Protein AF-A0A0N1HTY7-F1 (afdb_monomer)

Sequence (661 aa):
MSTPYAAYMRQVTARLQARMHSQSYASMVQRMERCKATPMGCIADARMSELKDLVDQHRRTFDPTFKEKALGILQTLPLKSTDEDPRFKHTFAGLQVCAYFGAVNAPATFNLINHVTRHTFLLDAYSIFKFYLALVKLHHPQTAEIVQILLPRIREVVGGFSISEARLIMEFLAMQKVLDVELARDLVAVMQGGLQDVSIWELARCMASVQLMGSTEVAREFLTAAAPRICRVLQESVAQRHYYKSLYFSEAKDIWLPSSSAAQGDCDSSANAKGTATRASKAQLQAFLLEEQRAAAQLLMALSRTVSYLSWGPRRMLNEMVRTTIAWSEPNTLSPSSPNSLSDEGAAGTGSSSSHVNGVITEAERQKREDYLQALPQLRRHHLGLMLKALHFASHRHLAGLRLLSARIASIEPEVTNAASTLVSDDLPLAIEAVAYFYATDCIPAVISMVDEVLTSQLAPINARITERASSAPSTARLLSREESRTAEVIGLRTLQSCTRLLSACDAVASASDKRCSLPSTRPVDPEMRRELCRQIVSLVLSPLLQLYLEHAQGLGRQGAPLTGNFTRRCLAGAAHVLRSITLLFQFAVEEGEAGDFAARVSAVIDTASLERLRANVWSLTQLVQLVAERHSESLTRGVAAEMRAALEMVQGHPEWLPCA

Secondary structure (DSSP, 8-state):
---HHHHHHHHHHHHHHHHHHHT-HHHHHHHHHH----HHHHHHHHHHHHHHHHHHHHHHH--THHHHHHHHHHHT-PPPPTTT-TT-HHHHHHHHHHHHHT-TT-HHHHHHHHHHHH-GGG--HHHHHHHHHHHHHHT-TTHHHHHHHHHHHHHHHGGG--HHHHHHHHHHHHHTT---HHHHHHHHHHHHHTTTTS-HHHHHHHHHTGGGSSSHHHHHHHHHHHHHHHHHHHHHHHHHHHHHHHHHH--S---------------HHHHHHHHHHHHHHHHHHHHHHHHHHHHHHHHHHHHHHTHHHHTTS-HHHHHHHHHHHHHH------S---S-----------------------HHHHHHHHHHHHHSPP--HHHHHHHHHHHHHS-TT-HHHHHHHHHHHHHSPPP---TTS-S---HHHHHHHHHHHTT-GGGHHHHHHHHHHIIIIIIHHHHHHHHHHHHH-TTTTT---HHHHHHIIIIIIHHHHHHHHHHHHHHHHHHGGGS-------PPPPHHHHHHHHHHHHHHHT-HHHHHHHHHHHHHHHTT--TTSHHHHHHHHHHHHHHHHHHHHHHHHHHT--SS-HHHHHTTTS-HHHHHHHHHHHHHHHHHHHHHHHHHGGGS-HHHHHHHHHHHHHHHH-GGGSPP-

Foldseek 3Di:
DDDPVNVVVVVVVVVVVVVVVVPPVVVVVVLVVQQPQDPLNVVLVVLLVVLVVLLVVCVVVVDCVSLVVNLVSLLVRGDDDCSNVLLCPSLLSSLQSCLSSLVQVHPNNVVSLVNCLVPLVSYALVSVLSVLVSCVSNVHPCSLVSVVSNVVSCVVRLLVDALVSLLSVLLVCLVSVNDDLVSLLSSLVNNLVCLQPDDLQSLLSSLLCLVSSHDLVSSQVSLQSNQVVLLVLLVVLLVLLVVLVCLLPDDPPDDDDPDPDDDDDDDPPVVVVVVVVVVVVSVVSNVVSQVSLVSNVSSLVSCLVCLVSCLSYDLSSLVSSLVSVLSQLDAPPPDPDDDDDDDDDDDDDDDDDDDDDPDPQDPVNVVSVVVSNVSGDHQALQSLLSSLVSCVSRDLPCLVSLLSSLQSSLRDDPDPDDPVRLQDDLSLLSSLQSCLVSLNLSNLVSLLSSLVCLVVPNQVVVLVVLVVCCVPPVPCSLDQDPSLLCCCQRRLLSSLLSLLSNLVSLVVVVVCVPPPDDDPDHDRHDPVSSLSSLVSNLSSCPRSSNVSLLSVLLVCLVVVPDPPDPSNLSSLLSLLSNLLSLLSSLVVLQVQDDDDQSLVSNCVRDPPVSLLVSLVSNVSSLVSLVSCCVPPVPPHDPVSNVSSVVSNVSCVVCVSSHPDD

Organism: Leptomonas seymouri (NCBI:txid5684)

Structure (mmCIF, N/CA/C/O backbone):
data_AF-A0A0N1HTY7-F1
#
_entry.id   AF-A0A0N1HTY7-F1
#
loop_
_atom_site.group_PDB
_atom_site.id
_atom_site.type_symbol
_atom_site.label_atom_id
_atom_site.label_alt_id
_atom_site.label_comp_id
_atom_site.label_asym_id
_atom_site.label_entity_id
_atom_site.label_seq_id
_atom_site.pdbx_PDB_ins_code
_atom_site.Cartn_x
_atom_site.Cartn_y
_atom_site.Cartn_z
_atom_site.occupancy
_atom_site.B_iso_or_equiv
_atom_site.auth_seq_id
_atom_site.auth_comp_id
_atom_site.auth_asym_id
_atom_site.auth_atom_id
_atom_site.pdbx_PDB_model_num
ATOM 1 N N . MET A 1 1 ? 26.321 -27.041 -2.805 1.00 35.59 1 MET A N 1
ATOM 2 C CA . MET A 1 1 ? 25.519 -25.854 -2.433 1.00 35.59 1 MET A CA 1
ATOM 3 C C . MET A 1 1 ? 26.404 -24.620 -2.594 1.00 35.59 1 MET A C 1
ATOM 5 O O . MET A 1 1 ? 27.224 -24.369 -1.724 1.00 35.59 1 MET A O 1
ATOM 9 N N . SER A 1 2 ? 26.368 -23.924 -3.737 1.00 34.78 2 SER A N 1
ATOM 10 C CA . SER A 1 2 ? 27.193 -22.715 -3.919 1.00 34.78 2 SER A CA 1
ATOM 11 C C . SER A 1 2 ? 26.592 -21.550 -3.137 1.00 34.78 2 SER A C 1
ATOM 13 O O . SER A 1 2 ? 25.394 -21.305 -3.248 1.00 34.78 2 SER A O 1
ATOM 15 N N . THR A 1 3 ? 27.412 -20.840 -2.365 1.00 43.59 3 THR A N 1
ATOM 16 C CA . THR A 1 3 ? 26.993 -19.661 -1.597 1.00 43.59 3 THR A CA 1
ATOM 17 C C . THR A 1 3 ? 26.466 -18.548 -2.524 1.00 43.59 3 THR A C 1
ATOM 19 O O . THR A 1 3 ? 26.893 -18.471 -3.681 1.00 43.59 3 THR A O 1
ATOM 22 N N . PRO A 1 4 ? 25.568 -17.657 -2.054 1.00 44.34 4 PRO A N 1
ATOM 23 C CA . PRO A 1 4 ? 25.023 -16.547 -2.853 1.00 44.34 4 PRO A CA 1
ATOM 24 C C . PRO A 1 4 ? 26.115 -15.668 -3.482 1.00 44.34 4 PRO A C 1
ATOM 26 O O . PRO A 1 4 ? 26.007 -15.239 -4.628 1.00 44.34 4 PRO A O 1
ATOM 29 N N . TYR A 1 5 ? 27.228 -15.497 -2.765 1.00 45.72 5 TYR A N 1
ATOM 30 C CA . TYR A 1 5 ? 28.416 -14.788 -3.236 1.00 45.72 5 TYR A CA 1
ATOM 31 C C . TYR A 1 5 ? 29.076 -15.457 -4.456 1.00 45.72 5 TYR A C 1
ATOM 33 O O . TYR A 1 5 ? 29.475 -14.786 -5.407 1.00 45.72 5 TYR A O 1
ATOM 41 N N . ALA A 1 6 ? 29.133 -16.791 -4.485 1.00 51.09 6 ALA A N 1
ATOM 42 C CA . ALA A 1 6 ? 29.652 -17.530 -5.633 1.00 51.09 6 ALA A CA 1
ATOM 43 C C . ALA A 1 6 ? 28.731 -17.413 -6.863 1.00 51.09 6 ALA A C 1
ATOM 45 O O . ALA A 1 6 ? 29.220 -17.398 -7.992 1.00 51.09 6 ALA A O 1
ATOM 46 N N . ALA A 1 7 ? 27.413 -17.289 -6.667 1.00 55.88 7 ALA A N 1
ATOM 47 C CA . ALA A 1 7 ? 26.467 -17.021 -7.752 1.00 55.88 7 ALA A CA 1
ATOM 48 C C . ALA A 1 7 ? 26.612 -15.586 -8.299 1.00 55.88 7 ALA A C 1
ATOM 50 O O . ALA A 1 7 ? 26.633 -15.397 -9.516 1.00 55.88 7 ALA A O 1
ATOM 51 N N . TYR A 1 8 ? 26.813 -14.599 -7.418 1.00 49.31 8 TYR A N 1
ATOM 52 C CA . TYR A 1 8 ? 27.102 -13.211 -7.795 1.00 49.31 8 TYR A CA 1
ATOM 53 C C . TYR A 1 8 ? 28.388 -13.093 -8.627 1.00 49.31 8 TYR A C 1
ATOM 55 O O . TYR A 1 8 ? 28.376 -12.510 -9.711 1.00 49.31 8 TYR A O 1
ATOM 63 N N . MET A 1 9 ? 29.483 -13.724 -8.188 1.00 53.56 9 MET A N 1
ATOM 64 C CA . MET A 1 9 ? 30.749 -13.710 -8.932 1.00 53.56 9 MET A CA 1
ATOM 65 C C . MET A 1 9 ? 30.633 -14.388 -10.301 1.00 53.56 9 MET A C 1
ATOM 67 O O . MET A 1 9 ? 31.209 -13.892 -11.266 1.00 53.56 9 MET A O 1
ATOM 71 N N . ARG A 1 10 ? 29.832 -15.458 -10.421 1.00 61.09 10 ARG A N 1
ATOM 72 C CA . ARG A 1 10 ? 29.517 -16.078 -11.720 1.00 61.09 10 ARG A CA 1
ATOM 73 C C . ARG A 1 10 ? 28.688 -15.169 -12.626 1.00 61.09 10 ARG A C 1
ATOM 75 O O . ARG A 1 10 ? 28.919 -15.154 -13.828 1.00 61.09 10 ARG A O 1
ATOM 82 N N . GLN A 1 11 ? 27.755 -14.385 -12.083 1.00 51.62 11 GLN A N 1
ATOM 83 C CA . GLN A 1 11 ? 27.016 -13.389 -12.869 1.00 51.62 11 GLN A CA 1
ATOM 84 C C . GLN A 1 11 ? 27.921 -12.251 -13.357 1.00 51.62 11 GLN A C 1
ATOM 86 O O . GLN A 1 11 ? 27.772 -11.795 -14.491 1.00 51.62 11 GLN A O 1
ATOM 91 N N . VAL A 1 12 ? 28.872 -11.796 -12.536 1.00 53.16 12 VAL A N 1
ATOM 92 C CA . VAL A 1 12 ? 29.841 -10.760 -12.927 1.00 53.16 12 VAL A CA 1
ATOM 93 C C . VAL A 1 12 ? 30.776 -11.275 -14.024 1.00 53.16 12 VAL A C 1
ATOM 95 O O . VAL A 1 12 ? 30.964 -10.589 -15.031 1.00 53.16 12 VAL A O 1
ATOM 98 N N . THR A 1 13 ? 31.303 -12.496 -13.893 1.00 54.59 13 THR A N 1
ATOM 99 C CA . THR A 1 13 ? 32.163 -13.100 -14.923 1.00 54.59 13 THR A CA 1
ATOM 100 C C . THR A 1 13 ? 31.395 -13.441 -16.197 1.00 54.59 13 THR A C 1
ATOM 102 O O . THR A 1 13 ? 31.903 -13.170 -17.282 1.00 54.59 13 THR A O 1
ATOM 105 N N . ALA A 1 14 ? 30.145 -13.903 -16.104 1.00 50.19 14 ALA A N 1
ATOM 106 C CA . ALA A 1 14 ? 29.280 -14.110 -17.265 1.00 50.19 14 ALA A CA 1
ATOM 107 C C . ALA A 1 14 ? 28.946 -12.792 -17.987 1.00 50.19 14 ALA A C 1
ATOM 109 O O . ALA A 1 14 ? 28.919 -12.753 -19.214 1.00 50.19 14 ALA A O 1
ATOM 110 N N . ARG A 1 15 ? 28.757 -11.678 -17.262 1.00 48.50 15 ARG A N 1
ATOM 111 C CA . ARG A 1 15 ? 28.562 -10.341 -17.861 1.00 48.50 15 ARG A CA 1
ATOM 112 C C . ARG A 1 15 ? 29.833 -9.798 -18.516 1.00 48.50 15 ARG A C 1
ATOM 114 O O . ARG A 1 15 ? 29.739 -9.141 -19.551 1.00 48.50 15 ARG A O 1
ATOM 121 N N . LEU A 1 16 ? 31.007 -10.077 -17.948 1.00 50.41 16 LEU A N 1
ATOM 122 C CA . LEU A 1 16 ? 32.305 -9.771 -18.561 1.00 50.41 16 LEU A CA 1
ATOM 123 C C . LEU A 1 16 ? 32.526 -10.592 -19.838 1.00 50.41 16 LEU A C 1
ATOM 125 O O . LEU A 1 16 ? 32.889 -10.027 -20.867 1.00 50.41 16 LEU A O 1
ATOM 129 N N . GLN A 1 17 ? 32.217 -11.889 -19.810 1.00 50.47 17 GLN A N 1
ATOM 130 C CA . GLN A 1 17 ? 32.289 -12.770 -20.977 1.00 50.47 17 GLN A CA 1
ATOM 131 C C . GLN A 1 17 ? 31.268 -12.379 -22.055 1.00 50.47 17 GLN A C 1
ATOM 133 O O . GLN A 1 17 ? 31.626 -12.302 -23.225 1.00 50.47 17 GLN A O 1
ATOM 138 N N . ALA A 1 18 ? 30.036 -12.021 -21.684 1.00 45.88 18 ALA A N 1
ATOM 139 C CA . ALA A 1 18 ? 29.025 -11.520 -22.618 1.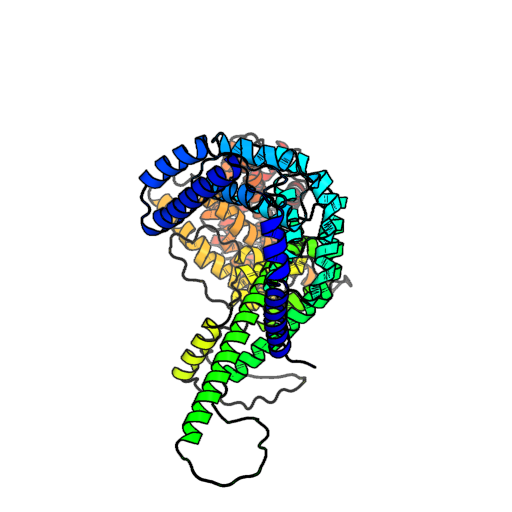00 45.88 18 ALA A CA 1
ATOM 140 C C . ALA A 1 18 ? 29.426 -10.173 -23.248 1.00 45.88 18 ALA A C 1
ATOM 142 O O . ALA A 1 18 ? 29.214 -9.960 -24.444 1.00 45.88 18 ALA A O 1
ATOM 143 N N . ARG A 1 19 ? 30.065 -9.275 -22.481 1.00 48.25 19 ARG A N 1
ATOM 144 C CA . ARG A 1 19 ? 30.642 -8.030 -23.016 1.00 48.25 19 ARG A CA 1
ATOM 145 C C . ARG A 1 19 ? 31.796 -8.307 -23.981 1.00 48.25 19 ARG A C 1
ATOM 147 O O . ARG A 1 19 ? 31.804 -7.708 -25.054 1.00 48.25 19 ARG A O 1
ATOM 154 N N . MET A 1 20 ? 32.686 -9.254 -23.674 1.00 49.94 20 MET A N 1
ATOM 155 C CA . MET A 1 20 ? 33.749 -9.680 -24.597 1.00 49.94 20 MET A CA 1
ATOM 156 C C . MET A 1 20 ? 33.195 -10.328 -25.874 1.00 49.94 20 MET A C 1
ATOM 158 O O . MET A 1 20 ? 33.658 -10.011 -26.964 1.00 49.94 20 MET A O 1
ATOM 162 N N . HIS A 1 21 ? 32.153 -11.160 -25.778 1.00 49.19 21 HIS A N 1
ATOM 163 C CA . HIS A 1 21 ? 31.509 -11.766 -26.950 1.00 49.19 21 HIS A CA 1
ATOM 164 C C . HIS A 1 21 ? 30.771 -10.740 -27.829 1.00 49.19 21 HIS A C 1
ATOM 166 O O . HIS A 1 21 ? 30.725 -10.900 -29.047 1.00 49.19 21 HIS A O 1
ATOM 172 N N . SER A 1 22 ? 30.253 -9.650 -27.250 1.00 48.03 22 SER A N 1
ATOM 173 C CA . SER A 1 22 ? 29.663 -8.532 -28.009 1.00 48.03 22 SER A CA 1
ATOM 174 C C . SER A 1 22 ? 30.692 -7.607 -28.682 1.00 48.03 22 SER A C 1
ATOM 176 O O . SER A 1 22 ? 30.323 -6.795 -29.530 1.00 48.03 22 SER A O 1
ATOM 178 N N . GLN A 1 23 ? 31.974 -7.742 -28.329 1.00 44.88 23 GLN A N 1
ATOM 179 C CA . GLN A 1 23 ? 33.108 -6.991 -28.873 1.00 44.88 23 GLN A CA 1
ATOM 180 C C . GLN A 1 23 ? 33.950 -7.836 -29.846 1.00 44.88 23 GLN A C 1
ATOM 182 O O . GLN A 1 23 ? 35.171 -7.699 -29.890 1.00 44.88 23 GLN A O 1
ATOM 187 N N . SER A 1 24 ? 33.340 -8.698 -30.670 1.00 45.12 24 SER A N 1
ATOM 188 C CA . SER A 1 24 ? 34.096 -9.234 -31.808 1.00 45.12 24 SER A CA 1
ATOM 189 C C . SER A 1 24 ? 34.362 -8.085 -32.791 1.00 45.12 24 SER A C 1
ATOM 191 O O . SER A 1 24 ? 33.457 -7.560 -33.446 1.00 45.12 24 SER A O 1
ATOM 193 N N . TYR A 1 25 ? 35.623 -7.652 -32.844 1.00 47.41 25 TYR A N 1
ATOM 194 C CA . TYR A 1 25 ? 36.120 -6.563 -33.691 1.00 47.41 25 TYR A CA 1
ATOM 195 C C . TYR A 1 25 ? 35.710 -6.770 -35.164 1.00 47.41 25 TYR A C 1
ATOM 197 O O . TYR A 1 25 ? 35.307 -5.832 -35.844 1.00 47.41 25 TYR A O 1
ATOM 205 N N . ALA A 1 26 ? 35.653 -8.030 -35.611 1.00 43.81 26 ALA A N 1
ATOM 206 C CA . ALA A 1 26 ? 35.198 -8.427 -36.942 1.00 43.81 26 ALA A CA 1
ATOM 207 C C . ALA A 1 26 ? 33.703 -8.143 -37.218 1.00 43.81 26 ALA A C 1
ATOM 209 O O . ALA A 1 26 ? 33.366 -7.765 -38.336 1.00 43.81 26 ALA A O 1
ATOM 210 N N . SER A 1 27 ? 32.800 -8.252 -36.227 1.00 51.75 27 SER A N 1
ATOM 211 C CA . SER A 1 27 ? 31.373 -7.924 -36.433 1.00 51.75 27 SER A CA 1
ATOM 212 C C . SER A 1 27 ? 31.091 -6.423 -36.388 1.00 51.75 27 SER A C 1
ATOM 214 O O . SER A 1 27 ? 30.125 -5.969 -36.995 1.00 51.75 27 SER A O 1
ATOM 216 N N . MET A 1 28 ? 31.930 -5.651 -35.687 1.00 50.56 28 MET A N 1
ATOM 217 C CA . MET A 1 28 ? 31.839 -4.192 -35.619 1.00 50.56 28 MET A CA 1
ATOM 218 C C . MET A 1 28 ? 32.369 -3.552 -36.909 1.00 50.56 28 MET A C 1
ATOM 220 O O . MET A 1 28 ? 31.698 -2.683 -37.464 1.00 50.56 28 MET A O 1
ATOM 224 N N . VAL A 1 29 ? 33.497 -4.049 -37.433 1.00 49.78 29 VAL A N 1
ATOM 225 C CA . VAL A 1 29 ? 34.089 -3.613 -38.710 1.00 49.78 29 VAL A CA 1
ATOM 226 C C . VAL A 1 29 ? 33.193 -3.997 -39.896 1.00 49.78 29 VAL A C 1
ATOM 228 O O . VAL A 1 29 ? 32.837 -3.123 -40.680 1.00 49.78 29 VAL A O 1
ATOM 231 N N . GLN A 1 30 ? 32.662 -5.228 -39.953 1.00 49.44 30 GLN A N 1
ATOM 232 C CA . GLN A 1 30 ? 31.681 -5.616 -40.986 1.00 49.44 30 GLN A CA 1
ATOM 233 C C . GLN A 1 30 ? 30.338 -4.863 -40.884 1.00 49.44 30 GLN A C 1
ATOM 235 O O . GLN A 1 30 ? 29.600 -4.783 -41.867 1.00 49.44 30 GLN A O 1
ATOM 240 N N . ARG A 1 31 ? 29.987 -4.305 -39.714 1.00 52.59 31 ARG A N 1
ATOM 241 C CA . ARG A 1 31 ? 28.811 -3.426 -39.553 1.00 52.59 31 ARG A CA 1
ATOM 242 C C . ARG A 1 31 ? 29.078 -2.008 -40.037 1.00 52.59 31 ARG A C 1
ATOM 244 O O . ARG A 1 31 ? 28.197 -1.426 -40.660 1.00 52.59 31 ARG A O 1
ATOM 251 N N . MET A 1 32 ? 30.261 -1.467 -39.747 1.00 50.31 32 MET A N 1
ATOM 252 C CA . MET A 1 32 ? 30.679 -0.152 -40.238 1.00 50.31 32 MET A CA 1
ATOM 253 C C . MET A 1 32 ? 30.838 -0.146 -41.761 1.00 50.31 32 MET A C 1
ATOM 255 O O . MET A 1 32 ? 30.452 0.826 -42.397 1.00 50.31 32 MET A O 1
ATOM 259 N N . GLU A 1 33 ? 31.309 -1.243 -42.357 1.00 48.91 33 GLU A N 1
ATOM 260 C CA . GLU A 1 33 ? 31.463 -1.362 -43.814 1.00 48.91 33 GLU A CA 1
ATOM 261 C C . GLU A 1 33 ? 30.131 -1.518 -44.574 1.00 48.91 33 GLU A C 1
ATOM 263 O O . GLU A 1 33 ? 30.061 -1.189 -45.758 1.00 48.91 33 GLU A O 1
ATOM 268 N N . ARG A 1 34 ? 29.049 -1.972 -43.918 1.00 52.16 34 ARG A N 1
ATOM 269 C CA . ARG A 1 34 ? 27.715 -2.101 -44.544 1.00 52.16 34 ARG A CA 1
ATOM 270 C C . ARG A 1 34 ? 26.885 -0.814 -44.515 1.00 52.16 34 ARG A C 1
ATOM 272 O O . ARG A 1 34 ? 26.028 -0.643 -45.376 1.00 52.16 34 ARG A O 1
ATOM 279 N N . CYS A 1 35 ? 27.141 0.100 -43.580 1.00 53.75 35 CYS A N 1
ATOM 280 C CA . CYS A 1 35 ? 26.453 1.389 -43.505 1.00 53.75 35 CYS A CA 1
ATOM 281 C C . CYS A 1 35 ? 27.283 2.466 -44.220 1.00 53.75 35 CYS A C 1
ATOM 283 O O . CYS A 1 35 ? 27.996 3.232 -43.574 1.00 53.75 35 CYS A O 1
ATOM 285 N N . LYS A 1 36 ? 27.205 2.548 -45.555 1.00 55.94 36 LYS A N 1
ATOM 286 C CA . LYS A 1 36 ? 27.698 3.739 -46.269 1.00 55.94 36 LYS A CA 1
ATOM 287 C C . LYS A 1 36 ? 26.861 4.936 -45.813 1.00 55.94 36 LYS A C 1
ATOM 289 O O . LYS A 1 36 ? 25.711 5.058 -46.219 1.00 55.94 36 LYS A O 1
ATOM 294 N N . ALA A 1 37 ? 27.420 5.770 -44.937 1.00 62.22 37 ALA A N 1
ATOM 295 C CA . ALA A 1 37 ? 26.742 6.956 -44.433 1.00 62.22 37 ALA A CA 1
ATOM 296 C C . ALA A 1 37 ? 26.431 7.892 -45.605 1.00 62.22 37 ALA A C 1
ATOM 298 O O . ALA A 1 37 ? 27.334 8.348 -46.310 1.00 62.22 37 ALA A O 1
ATOM 299 N N . THR A 1 38 ? 25.149 8.156 -45.838 1.00 77.56 38 THR A N 1
ATOM 300 C CA . THR A 1 38 ? 24.740 9.192 -46.779 1.00 77.56 38 THR A CA 1
ATOM 301 C C . THR A 1 38 ? 25.220 10.554 -46.263 1.00 77.56 38 THR A C 1
ATOM 303 O O . THR A 1 38 ? 25.406 10.731 -45.053 1.00 77.56 38 THR A O 1
ATOM 306 N N . PRO A 1 39 ? 25.385 11.561 -47.140 1.00 79.94 39 PRO A N 1
ATOM 307 C CA . PRO A 1 39 ? 25.739 12.916 -46.713 1.00 79.94 39 PRO A CA 1
ATOM 308 C C . PRO A 1 39 ? 24.794 13.455 -45.626 1.00 79.94 39 PRO A C 1
ATOM 310 O O . PRO A 1 39 ? 25.233 14.097 -44.673 1.00 79.94 39 PRO A O 1
ATOM 313 N N . MET A 1 40 ? 23.504 13.117 -45.718 1.00 81.38 40 MET A N 1
ATOM 314 C CA . MET A 1 40 ? 22.498 13.450 -44.708 1.00 81.38 40 MET A CA 1
ATOM 315 C C . MET A 1 40 ? 22.699 12.683 -43.397 1.00 81.38 40 MET A C 1
ATOM 317 O O . MET A 1 40 ? 22.585 13.280 -42.327 1.00 81.38 40 MET A O 1
ATOM 321 N N . GLY A 1 41 ? 23.061 11.399 -43.458 1.00 82.69 41 GLY A N 1
ATOM 322 C CA . GLY A 1 41 ? 23.417 10.598 -42.287 1.00 82.69 41 GLY A CA 1
ATOM 323 C C . GLY A 1 41 ? 24.616 11.164 -41.516 1.00 82.69 41 GLY A C 1
ATOM 324 O O . GLY A 1 41 ? 24.575 11.221 -40.286 1.00 82.69 41 GLY A O 1
ATOM 325 N N . CYS A 1 42 ? 25.641 11.661 -42.217 1.00 83.56 42 CYS A N 1
ATOM 326 C CA . CYS A 1 42 ? 26.791 12.334 -41.602 1.00 83.56 42 CYS A CA 1
ATOM 327 C C . CYS A 1 42 ? 26.398 13.643 -40.900 1.00 83.56 42 CYS A C 1
ATOM 329 O O . CYS A 1 42 ? 26.828 13.894 -39.773 1.00 83.56 42 CYS A O 1
ATOM 331 N N . ILE A 1 43 ? 25.550 14.462 -41.533 1.00 86.31 43 ILE A N 1
ATOM 332 C CA . ILE A 1 43 ? 25.029 15.697 -40.924 1.00 86.31 43 ILE A CA 1
ATOM 333 C C . ILE A 1 43 ? 24.188 15.364 -39.681 1.00 86.31 43 ILE A C 1
ATOM 335 O O . ILE A 1 43 ? 24.308 16.036 -38.655 1.00 86.31 43 ILE A O 1
ATOM 339 N N . ALA A 1 44 ? 23.380 14.302 -39.739 1.00 86.75 44 ALA A N 1
ATOM 340 C CA . ALA A 1 44 ? 22.573 13.839 -38.614 1.00 86.75 44 ALA A CA 1
ATOM 341 C C . ALA A 1 44 ? 23.431 13.411 -37.415 1.00 86.75 44 ALA A C 1
ATOM 343 O O . ALA A 1 44 ? 23.072 13.717 -36.275 1.00 86.75 44 ALA A O 1
ATOM 344 N N . ASP A 1 45 ? 24.560 12.738 -37.652 1.00 86.88 45 ASP A N 1
ATOM 345 C CA . ASP A 1 45 ? 25.496 12.353 -36.591 1.00 86.88 45 ASP A CA 1
ATOM 346 C C . ASP A 1 45 ? 26.203 13.567 -35.981 1.00 86.88 45 ASP A C 1
ATOM 348 O O . ASP A 1 45 ? 26.289 13.665 -34.756 1.00 86.88 45 ASP A O 1
ATOM 352 N N . ALA A 1 46 ? 26.639 14.522 -36.810 1.00 87.31 46 ALA A N 1
ATOM 353 C CA . ALA A 1 46 ? 27.283 15.748 -36.344 1.00 87.31 46 ALA A CA 1
ATOM 354 C C . ALA A 1 46 ? 26.348 16.578 -35.448 1.00 87.31 46 ALA A C 1
ATOM 356 O O . ALA A 1 46 ? 26.717 16.943 -34.331 1.00 87.31 46 ALA A O 1
ATOM 357 N N . ARG A 1 47 ? 25.099 16.798 -35.884 1.00 90.50 47 ARG A N 1
ATOM 358 C CA . ARG A 1 47 ? 24.090 17.521 -35.089 1.00 90.50 47 ARG A CA 1
ATOM 359 C C . ARG A 1 47 ? 23.695 16.779 -33.818 1.00 90.50 47 ARG A C 1
ATOM 361 O O . ARG A 1 47 ? 23.463 17.405 -32.789 1.00 90.50 47 ARG A O 1
ATOM 368 N N . MET A 1 48 ? 23.654 15.447 -33.852 1.00 92.06 48 MET A N 1
ATOM 369 C CA . MET A 1 48 ? 23.388 14.648 -32.655 1.00 92.06 48 MET A CA 1
ATOM 370 C C . MET A 1 48 ? 24.543 14.705 -31.646 1.00 92.06 48 MET A C 1
ATOM 372 O O . MET A 1 48 ? 24.293 14.675 -30.442 1.00 92.06 48 MET A O 1
ATOM 376 N N . SER A 1 49 ? 25.794 14.781 -32.111 1.00 91.44 49 SER A N 1
ATOM 377 C CA . SER A 1 49 ? 26.958 14.998 -31.241 1.00 91.44 49 SER A CA 1
ATOM 378 C C . SER A 1 49 ? 26.868 16.352 -30.546 1.00 91.44 49 SER A C 1
ATOM 380 O O . SER A 1 49 ? 26.923 16.409 -29.323 1.00 91.44 49 SER A O 1
ATOM 382 N N . GLU A 1 50 ? 26.617 17.413 -31.314 1.00 92.69 50 GLU A N 1
ATOM 383 C CA . GLU A 1 50 ? 26.460 18.777 -30.799 1.00 92.69 50 GLU A CA 1
ATOM 384 C C . GLU A 1 50 ? 25.352 18.855 -29.735 1.00 92.69 50 GLU A C 1
ATOM 386 O O . GLU A 1 50 ? 25.537 19.423 -28.661 1.00 92.69 50 GLU A O 1
ATOM 391 N N . LEU A 1 51 ? 24.214 18.199 -29.979 1.00 92.94 51 LEU A N 1
ATOM 392 C CA . LEU A 1 51 ? 23.124 18.109 -29.009 1.00 92.94 51 LEU A CA 1
ATOM 393 C C . LEU A 1 51 ? 23.516 17.378 -27.717 1.00 92.94 51 LEU A C 1
ATOM 395 O O . LEU A 1 51 ? 23.095 17.790 -26.637 1.00 92.94 51 LEU A O 1
ATOM 399 N N . LYS A 1 52 ? 24.308 16.302 -27.797 1.00 92.50 52 LYS A N 1
ATOM 400 C CA . LYS A 1 52 ? 24.797 15.590 -26.604 1.00 92.50 52 LYS A CA 1
ATOM 401 C C . LYS A 1 52 ? 25.771 16.447 -25.803 1.00 92.50 52 LYS A C 1
ATOM 403 O O . LYS A 1 52 ? 25.642 16.505 -24.582 1.00 92.50 52 LYS A O 1
ATOM 408 N N . ASP A 1 53 ? 26.666 17.155 -26.483 1.00 93.19 53 ASP A N 1
ATOM 409 C CA . ASP A 1 53 ? 27.610 18.070 -25.841 1.00 93.19 53 ASP A CA 1
ATOM 410 C C . ASP A 1 53 ? 26.865 19.195 -25.111 1.00 93.19 53 ASP A C 1
ATOM 412 O O . ASP A 1 53 ? 27.186 19.513 -23.965 1.00 93.19 53 ASP A O 1
ATOM 416 N N . LEU A 1 54 ? 25.800 19.734 -25.716 1.00 92.50 54 LEU A N 1
ATOM 417 C CA . LEU A 1 54 ? 24.924 20.722 -25.080 1.00 92.50 54 LEU A CA 1
ATOM 418 C C . LEU A 1 54 ? 24.195 20.166 -23.848 1.00 92.50 54 LEU A C 1
ATOM 420 O O . LEU A 1 54 ? 24.056 20.878 -22.853 1.00 92.50 54 LEU A O 1
ATOM 424 N N . VAL A 1 55 ? 23.747 18.904 -23.872 1.00 91.56 55 VAL A N 1
ATOM 425 C CA . VAL A 1 55 ? 23.157 18.252 -22.687 1.00 91.56 55 VAL A CA 1
ATOM 426 C C . VAL A 1 55 ? 24.182 18.165 -21.559 1.00 91.56 55 VAL A C 1
ATOM 428 O O . VAL A 1 55 ? 23.874 18.542 -20.427 1.00 91.56 55 VAL A O 1
ATOM 431 N N . ASP A 1 56 ? 25.394 17.698 -21.851 1.00 92.56 56 ASP A N 1
ATOM 432 C CA . ASP A 1 56 ? 26.442 17.529 -20.843 1.00 92.56 56 ASP A CA 1
ATOM 433 C C . ASP A 1 56 ? 26.920 18.870 -20.274 1.00 92.56 56 ASP A C 1
ATOM 435 O O . ASP A 1 56 ? 27.148 18.979 -19.067 1.00 92.56 56 ASP A O 1
ATOM 439 N N . GLN A 1 57 ? 27.010 19.909 -21.106 1.00 90.19 57 GLN A N 1
ATOM 440 C CA . GLN A 1 57 ? 27.317 21.270 -20.666 1.00 90.19 57 GLN A CA 1
ATOM 441 C C . GLN A 1 57 ? 26.196 21.841 -19.792 1.00 90.19 57 GLN A C 1
ATOM 443 O O . GLN A 1 57 ? 26.466 22.275 -18.672 1.00 90.19 57 GLN A O 1
ATOM 448 N N . HIS A 1 58 ? 24.934 21.742 -20.224 1.00 92.44 58 HIS A N 1
ATOM 449 C CA . HIS A 1 58 ? 23.789 22.201 -19.434 1.00 92.44 58 HIS A CA 1
ATOM 450 C C . HIS A 1 58 ? 23.682 21.476 -18.084 1.00 92.44 58 HIS A C 1
ATOM 452 O O . HIS A 1 58 ? 23.308 22.089 -17.091 1.00 92.44 58 HIS A O 1
ATOM 458 N N . ARG A 1 59 ? 24.028 20.183 -17.996 1.00 90.75 59 ARG A N 1
ATOM 459 C CA . ARG A 1 59 ? 24.053 19.457 -16.707 1.00 90.75 59 ARG A CA 1
ATOM 460 C C . ARG A 1 59 ? 25.087 19.998 -15.724 1.00 90.75 59 ARG A C 1
ATOM 462 O O . ARG A 1 59 ? 24.920 19.812 -14.523 1.00 90.75 59 ARG A O 1
ATOM 469 N N . ARG A 1 60 ? 26.166 20.602 -16.224 1.00 90.50 60 ARG A N 1
ATOM 470 C CA . ARG A 1 60 ? 27.251 21.152 -15.401 1.00 90.50 60 ARG A CA 1
ATOM 471 C C . ARG A 1 60 ? 26.986 22.597 -15.001 1.00 90.50 60 ARG A C 1
ATOM 473 O O . ARG A 1 60 ? 27.314 22.971 -13.883 1.00 90.50 60 ARG A O 1
ATOM 480 N N . THR A 1 61 ? 26.427 23.398 -15.906 1.00 89.06 61 THR A N 1
ATOM 481 C CA . THR A 1 61 ? 26.309 24.852 -15.719 1.00 89.06 61 THR A CA 1
ATOM 482 C C . THR A 1 61 ? 24.887 25.334 -15.444 1.00 89.06 61 THR A C 1
ATOM 484 O O . THR A 1 61 ? 24.731 26.436 -14.933 1.00 89.06 61 THR A O 1
ATOM 487 N N . PHE A 1 62 ? 23.861 24.539 -15.774 1.00 85.81 62 PHE A N 1
ATOM 488 C CA . PHE A 1 62 ? 22.436 24.902 -15.705 1.00 85.81 62 PHE A CA 1
ATOM 489 C C . PHE A 1 62 ? 22.075 26.203 -16.448 1.00 85.81 62 PHE A C 1
ATOM 491 O O . PHE A 1 62 ? 21.093 26.865 -16.116 1.00 85.81 62 PHE A O 1
ATOM 498 N N . ASP A 1 63 ? 22.860 26.566 -17.466 1.00 88.50 63 ASP A N 1
ATOM 499 C CA . ASP A 1 63 ? 22.659 27.787 -18.248 1.00 88.50 63 ASP A CA 1
ATOM 500 C C . ASP A 1 63 ? 21.482 27.627 -19.238 1.00 88.50 63 ASP A C 1
ATOM 502 O O . ASP A 1 63 ? 21.528 26.745 -20.110 1.00 88.50 63 ASP A O 1
ATOM 506 N N . PRO A 1 64 ? 20.436 28.477 -19.156 1.00 86.94 64 PRO A N 1
ATOM 507 C CA . PRO A 1 64 ? 19.263 28.387 -20.022 1.00 86.94 64 PRO A CA 1
ATOM 508 C C . PRO A 1 64 ? 19.560 28.656 -21.507 1.00 86.94 64 PRO A C 1
ATOM 510 O O . PRO A 1 64 ? 18.808 28.186 -22.360 1.00 86.94 64 PRO A O 1
ATOM 513 N N . THR A 1 65 ? 20.657 29.333 -21.858 1.00 90.25 65 THR A N 1
ATOM 514 C CA . THR A 1 65 ? 21.005 29.625 -23.264 1.00 90.25 65 THR A CA 1
ATOM 515 C C . THR A 1 65 ? 21.305 28.359 -24.073 1.00 90.25 65 THR A C 1
ATOM 517 O O . THR A 1 65 ? 21.063 28.303 -25.283 1.00 90.25 65 THR A O 1
ATOM 520 N N . PHE A 1 66 ? 21.770 27.289 -23.417 1.00 89.00 66 PHE A N 1
ATOM 521 C CA . PHE A 1 66 ? 21.979 25.996 -24.071 1.00 89.00 66 PHE A CA 1
ATOM 522 C C . PHE A 1 66 ? 20.670 25.340 -24.500 1.00 89.00 66 PHE A C 1
ATOM 524 O O . PHE A 1 66 ? 20.648 24.638 -25.512 1.00 89.00 66 PHE A O 1
ATOM 531 N N . LYS A 1 67 ? 19.567 25.608 -23.790 1.00 88.00 67 LYS A N 1
ATOM 532 C CA . LYS A 1 67 ? 18.239 25.137 -24.188 1.00 88.00 67 LYS A CA 1
ATOM 533 C C . LYS A 1 67 ? 17.802 25.786 -25.498 1.00 88.00 67 LYS A C 1
ATOM 535 O O . LYS A 1 67 ? 17.326 25.084 -26.382 1.00 88.00 67 LYS A O 1
ATOM 540 N N . GLU A 1 68 ? 17.995 27.093 -25.655 1.00 88.62 68 GLU A N 1
ATOM 541 C CA . GLU A 1 68 ? 17.635 27.811 -26.886 1.00 88.62 68 GLU A CA 1
ATOM 542 C C . GLU A 1 68 ? 18.441 27.309 -28.090 1.00 88.62 68 GLU A C 1
ATOM 544 O O . GLU A 1 68 ? 17.869 26.996 -29.136 1.00 88.62 68 GLU A O 1
ATOM 549 N N . LYS A 1 69 ? 19.757 27.125 -27.916 1.00 90.25 69 LYS A N 1
ATOM 550 C CA . LYS A 1 69 ? 20.635 26.540 -28.945 1.00 90.25 69 LYS A CA 1
ATOM 551 C C . LYS A 1 69 ? 20.209 25.120 -29.320 1.00 90.25 69 LYS A C 1
ATOM 553 O O . LYS A 1 69 ? 20.101 24.801 -30.503 1.00 90.25 69 LYS A O 1
ATOM 558 N N . ALA A 1 70 ? 19.917 24.283 -28.323 1.00 90.06 70 ALA A N 1
ATOM 559 C CA . ALA A 1 70 ? 19.449 22.923 -28.553 1.00 90.06 70 ALA A CA 1
ATOM 560 C C . ALA A 1 70 ? 18.104 22.899 -29.294 1.00 90.06 70 ALA A C 1
ATOM 562 O O . ALA A 1 70 ? 17.938 22.109 -30.220 1.00 90.06 70 ALA A O 1
ATOM 563 N N . LEU A 1 71 ? 17.163 23.786 -28.952 1.00 89.00 71 LEU A N 1
ATOM 564 C CA . LEU A 1 71 ? 15.885 23.907 -29.658 1.00 89.00 71 LEU A CA 1
ATOM 565 C C . LEU A 1 71 ? 16.074 24.321 -31.124 1.00 89.00 71 LEU A C 1
ATOM 567 O O . LEU A 1 71 ? 15.398 23.765 -31.988 1.00 89.00 71 LEU A O 1
ATOM 571 N N . GLY A 1 72 ? 17.018 25.220 -31.422 1.00 89.50 72 GLY A N 1
ATOM 572 C CA . GLY A 1 72 ? 17.363 25.591 -32.799 1.00 89.50 72 GLY A CA 1
ATOM 573 C C . GLY A 1 72 ? 17.899 24.412 -33.620 1.00 89.50 72 GLY A C 1
ATOM 574 O O . GLY A 1 72 ? 17.471 24.190 -34.753 1.00 89.50 72 GLY A O 1
ATOM 575 N N . ILE A 1 73 ? 18.775 23.592 -33.032 1.00 89.75 73 ILE A N 1
ATOM 576 C CA . ILE A 1 73 ? 19.287 22.383 -33.699 1.00 89.75 73 ILE A CA 1
ATOM 577 C C . ILE A 1 73 ? 18.172 21.342 -33.867 1.00 89.75 73 ILE A C 1
ATOM 579 O O . ILE A 1 73 ? 18.040 20.742 -34.933 1.00 89.75 73 ILE A O 1
ATOM 583 N N . LEU A 1 74 ? 17.323 21.153 -32.852 1.00 89.44 74 LEU A N 1
ATOM 584 C CA . LEU A 1 74 ? 16.193 20.225 -32.915 1.00 89.44 74 LEU A CA 1
ATOM 585 C C . LEU A 1 74 ? 15.175 20.611 -33.997 1.00 89.44 74 LEU A C 1
ATOM 587 O O . LEU A 1 74 ? 14.565 19.726 -34.577 1.00 89.44 74 LEU A O 1
ATOM 591 N N . GLN A 1 75 ? 14.998 21.886 -34.342 1.00 86.62 75 GLN A N 1
ATOM 592 C CA . GLN A 1 75 ? 14.098 22.267 -35.444 1.00 86.62 75 GLN A CA 1
ATOM 593 C C . GLN A 1 75 ? 14.552 21.739 -36.812 1.00 86.62 75 GLN A C 1
ATOM 595 O O . GLN A 1 75 ? 13.715 21.513 -37.684 1.00 86.62 75 GLN A O 1
ATOM 600 N N . THR A 1 76 ? 15.856 21.521 -36.996 1.00 85.75 76 THR A N 1
ATOM 601 C CA . THR A 1 76 ? 16.464 21.133 -38.279 1.00 85.75 76 THR A CA 1
ATOM 602 C C . THR A 1 76 ? 17.112 19.751 -38.243 1.00 85.75 76 THR A C 1
ATOM 604 O O . THR A 1 76 ? 17.817 19.383 -39.181 1.00 85.75 76 THR A O 1
ATOM 607 N N . LEU A 1 77 ? 16.880 18.972 -37.179 1.00 87.50 77 LEU A N 1
ATOM 608 C CA . LEU A 1 77 ? 17.504 17.665 -36.999 1.00 87.50 77 LEU A CA 1
ATOM 609 C C . LEU A 1 77 ? 17.085 16.708 -38.134 1.00 87.50 77 LEU A C 1
ATOM 611 O O . LEU A 1 77 ? 15.904 16.353 -38.220 1.00 87.50 77 LEU A O 1
ATOM 615 N N . PRO A 1 78 ? 18.025 16.253 -38.984 1.00 86.31 78 PRO A N 1
ATOM 616 C CA . PRO A 1 78 ? 17.689 15.342 -40.064 1.00 86.31 78 PRO A CA 1
ATOM 617 C C . PRO A 1 78 ? 17.453 13.922 -39.539 1.00 86.31 78 PRO A C 1
ATOM 619 O O . PRO A 1 78 ? 18.137 13.452 -38.625 1.00 86.31 78 PRO A O 1
ATOM 622 N N . LEU A 1 79 ? 16.478 13.236 -40.140 1.00 85.81 79 LEU A N 1
ATOM 623 C CA . LEU A 1 79 ? 16.202 11.826 -39.873 1.00 85.81 79 LEU A CA 1
ATOM 624 C C . LEU A 1 79 ? 17.203 10.947 -40.622 1.00 85.81 79 LEU A C 1
ATOM 626 O O . LEU A 1 79 ? 17.475 11.177 -41.802 1.00 85.81 79 LEU A O 1
ATOM 630 N N . LYS A 1 80 ? 17.704 9.911 -39.951 1.00 87.38 80 LYS A N 1
ATOM 631 C CA . LYS A 1 80 ? 18.424 8.826 -40.619 1.00 87.38 80 LYS A CA 1
ATOM 632 C C . LYS A 1 80 ? 17.444 7.871 -41.287 1.00 87.38 80 LYS A C 1
ATOM 634 O O . LYS A 1 80 ? 16.336 7.669 -40.797 1.00 87.38 80 LYS A O 1
ATOM 639 N N . SER A 1 81 ? 17.858 7.290 -42.407 1.00 83.81 81 SER A N 1
ATOM 640 C CA . SER A 1 81 ? 17.088 6.219 -43.044 1.00 83.81 81 SER A CA 1
ATOM 641 C C . SER A 1 81 ? 17.123 4.938 -42.197 1.00 83.81 81 SER A C 1
ATOM 643 O O . SER A 1 81 ? 18.038 4.733 -41.395 1.00 83.81 81 SER A O 1
ATOM 645 N N . THR A 1 82 ? 16.153 4.040 -42.394 1.00 80.88 82 THR A N 1
ATOM 646 C CA . THR A 1 82 ? 16.115 2.745 -41.688 1.00 80.88 82 THR A CA 1
ATOM 647 C C . THR A 1 82 ? 17.318 1.856 -42.001 1.00 80.88 82 THR A C 1
ATOM 649 O O . THR A 1 82 ? 17.696 1.037 -41.168 1.00 80.88 82 THR A O 1
ATOM 652 N N . ASP A 1 83 ? 17.952 2.035 -43.161 1.00 78.62 83 ASP A N 1
ATOM 653 C CA . ASP A 1 83 ? 19.149 1.285 -43.560 1.00 78.62 83 ASP A CA 1
ATOM 654 C C . ASP A 1 83 ? 20.407 1.771 -42.818 1.00 78.62 83 ASP A C 1
ATOM 656 O O . ASP A 1 83 ? 21.326 0.997 -42.537 1.00 78.62 83 ASP A O 1
ATOM 660 N N . GLU A 1 84 ? 20.437 3.053 -42.443 1.00 80.31 84 GLU A N 1
ATOM 661 C CA . GLU A 1 84 ? 21.526 3.676 -41.683 1.00 80.31 84 GLU A CA 1
ATOM 662 C C . GLU A 1 84 ? 21.349 3.548 -40.165 1.00 80.31 84 GLU A C 1
ATOM 664 O O . GLU A 1 84 ? 22.340 3.520 -39.430 1.00 80.31 84 GLU A O 1
ATOM 669 N N . ASP A 1 85 ? 20.106 3.470 -39.681 1.00 81.81 85 ASP A N 1
ATOM 670 C CA . ASP A 1 85 ? 19.779 3.273 -38.266 1.00 81.81 85 ASP A CA 1
ATOM 671 C C . ASP A 1 85 ? 18.738 2.156 -38.038 1.00 81.81 85 ASP A C 1
ATOM 673 O O . ASP A 1 85 ? 17.663 2.396 -37.485 1.00 81.81 85 ASP A O 1
ATOM 677 N N . PRO A 1 86 ? 19.060 0.890 -38.366 1.00 77.44 86 PRO A N 1
ATOM 678 C CA . PRO A 1 86 ? 18.107 -0.226 -38.299 1.00 77.44 86 PRO A CA 1
ATOM 679 C C . PRO A 1 86 ? 17.667 -0.595 -36.875 1.00 77.44 86 PRO A C 1
ATOM 681 O O . PRO A 1 86 ? 16.785 -1.426 -36.690 1.00 77.44 86 PRO A O 1
ATOM 684 N N . ARG A 1 87 ? 18.312 -0.028 -35.846 1.00 79.19 87 ARG A N 1
ATOM 685 C CA . ARG A 1 87 ? 17.964 -0.219 -34.425 1.00 79.19 87 ARG A CA 1
ATOM 686 C C . ARG A 1 87 ? 17.504 1.075 -33.752 1.00 79.19 87 ARG A C 1
ATOM 688 O O . ARG A 1 87 ? 17.484 1.133 -32.522 1.00 79.19 87 ARG A O 1
ATOM 695 N N . PHE A 1 88 ? 17.216 2.113 -34.536 1.00 86.44 88 PHE A N 1
ATOM 696 C CA . PHE A 1 88 ? 16.728 3.406 -34.057 1.00 86.44 88 PHE A CA 1
ATOM 697 C C . PHE A 1 88 ? 17.602 4.035 -32.951 1.00 86.44 88 PHE A C 1
ATOM 699 O O . PHE A 1 88 ? 17.111 4.750 -32.079 1.00 86.44 88 PHE A O 1
ATOM 706 N N . LYS A 1 89 ? 18.915 3.769 -32.935 1.00 85.31 89 LYS A N 1
ATOM 707 C CA . LYS A 1 89 ? 19.840 4.291 -31.918 1.00 85.31 89 LYS A CA 1
ATOM 708 C C . LYS A 1 89 ? 19.941 5.812 -31.972 1.00 85.31 89 LYS A C 1
ATOM 710 O O . LYS A 1 89 ? 19.955 6.444 -30.916 1.00 85.31 89 LYS A O 1
ATOM 715 N N . HIS A 1 90 ? 20.049 6.381 -33.173 1.00 88.19 90 HIS A N 1
ATOM 716 C CA . HIS A 1 90 ? 20.067 7.830 -33.383 1.00 88.19 90 HIS A CA 1
ATOM 717 C C . HIS A 1 90 ? 18.701 8.411 -33.039 1.00 88.19 90 HIS A C 1
ATOM 719 O O . HIS A 1 90 ? 18.614 9.356 -32.256 1.00 88.19 90 HIS A O 1
ATOM 725 N N . THR A 1 91 ? 17.643 7.750 -33.505 1.00 90.25 91 THR A N 1
ATOM 726 C CA . THR A 1 91 ? 16.263 8.189 -33.284 1.00 90.25 91 THR A CA 1
ATOM 727 C C . THR A 1 91 ? 15.908 8.267 -31.792 1.00 90.25 91 THR A C 1
ATOM 729 O O . THR A 1 91 ? 15.429 9.296 -31.310 1.00 90.25 91 THR A O 1
ATOM 732 N N . PHE A 1 92 ? 16.215 7.225 -31.011 1.00 90.88 92 PHE A N 1
ATOM 733 C CA . PHE A 1 92 ? 15.980 7.218 -29.563 1.00 90.88 92 PHE A CA 1
ATOM 734 C C . PHE A 1 92 ? 16.882 8.197 -28.807 1.00 90.88 92 PHE A C 1
ATOM 736 O O . PHE A 1 92 ? 16.441 8.774 -27.814 1.00 90.88 92 PHE A O 1
ATOM 743 N N . ALA A 1 93 ? 18.123 8.412 -29.258 1.00 89.12 93 ALA A N 1
ATOM 744 C CA . ALA A 1 93 ? 18.986 9.440 -28.679 1.00 89.12 93 ALA A CA 1
ATOM 745 C C . ALA A 1 93 ? 18.394 10.842 -28.894 1.00 89.12 93 ALA A C 1
ATOM 747 O O . ALA A 1 93 ? 18.336 11.622 -27.947 1.00 89.12 93 ALA A O 1
ATOM 748 N N . GLY A 1 94 ? 17.871 11.123 -30.091 1.00 91.38 94 GLY A N 1
ATOM 749 C CA . GLY A 1 94 ? 17.163 12.368 -30.390 1.00 91.38 94 GLY A CA 1
ATOM 750 C C . GLY A 1 94 ? 15.949 12.580 -29.491 1.00 91.38 94 GLY A C 1
ATOM 751 O O . GLY A 1 94 ? 15.830 13.626 -28.862 1.00 91.38 94 GLY A O 1
ATOM 752 N N . LEU A 1 95 ? 15.100 11.560 -29.328 1.00 92.69 95 LEU A N 1
ATOM 753 C CA . LEU A 1 95 ? 13.933 11.643 -28.441 1.00 92.69 95 LEU A CA 1
ATOM 754 C C . LEU A 1 95 ? 14.314 11.884 -26.973 1.00 92.69 95 LEU A C 1
ATOM 756 O O . LEU A 1 95 ? 13.625 12.623 -26.272 1.00 92.69 95 LEU A O 1
ATOM 760 N N . GLN A 1 96 ? 15.421 11.305 -26.499 1.00 91.06 96 GLN A N 1
ATOM 761 C CA . GLN A 1 96 ? 15.926 11.564 -25.147 1.00 91.06 96 GLN A CA 1
ATOM 762 C C . GLN A 1 96 ? 16.404 13.009 -24.970 1.00 91.06 96 GLN A C 1
ATOM 764 O O . GLN A 1 96 ? 16.176 13.589 -23.908 1.00 91.06 96 GLN A O 1
ATOM 769 N N . VAL A 1 97 ? 17.038 13.593 -25.991 1.00 92.31 97 VAL A N 1
ATOM 770 C CA . VAL A 1 97 ? 17.430 15.010 -25.993 1.00 92.31 97 VAL A CA 1
ATOM 771 C C . VAL A 1 97 ? 16.192 15.909 -26.011 1.00 92.31 97 VAL A C 1
ATOM 773 O O . VAL A 1 97 ? 16.112 16.839 -25.208 1.00 92.31 97 VAL A O 1
ATOM 776 N N . CYS A 1 98 ? 15.196 15.600 -26.851 1.00 91.94 98 CYS A N 1
ATOM 777 C CA . CYS A 1 98 ? 13.920 16.318 -26.861 1.00 91.94 98 CYS A CA 1
ATOM 778 C C . CYS A 1 98 ? 13.260 16.302 -25.478 1.00 91.94 98 CYS A C 1
ATOM 780 O O . CYS A 1 98 ? 12.830 17.346 -24.992 1.00 91.94 98 CYS A O 1
ATOM 782 N N . ALA A 1 99 ? 13.224 15.141 -24.819 1.00 90.62 99 ALA A N 1
ATOM 783 C CA . ALA A 1 99 ? 12.672 15.009 -23.476 1.00 90.62 99 ALA A CA 1
ATOM 784 C C . ALA A 1 99 ? 13.467 15.813 -22.433 1.00 90.62 99 ALA A C 1
ATOM 786 O O . ALA A 1 99 ? 12.870 16.482 -21.596 1.00 90.62 99 ALA A O 1
ATOM 787 N N . TYR A 1 100 ? 14.803 15.801 -22.501 1.00 91.81 100 TYR A N 1
ATOM 788 C CA . TYR A 1 100 ? 15.658 16.537 -21.564 1.00 91.81 100 TYR A CA 1
ATOM 789 C C . TYR A 1 100 ? 15.424 18.055 -21.610 1.00 91.81 100 TYR A C 1
ATOM 791 O O . TYR A 1 100 ? 15.330 18.691 -20.564 1.00 91.81 100 TYR A O 1
ATOM 799 N N . PHE A 1 101 ? 15.285 18.632 -22.807 1.00 90.75 101 PHE A N 1
ATOM 800 C CA . PHE A 1 101 ? 15.023 20.067 -22.973 1.00 90.75 101 PHE A CA 1
ATOM 801 C C . PHE A 1 101 ? 13.527 20.434 -22.963 1.00 90.75 101 PHE A C 1
ATOM 803 O O . PHE A 1 101 ? 13.187 21.610 -23.107 1.00 90.75 101 PHE A O 1
ATOM 810 N N . GLY A 1 102 ? 12.622 19.465 -22.784 1.00 86.56 102 GLY A N 1
ATOM 811 C CA . GLY A 1 102 ? 11.173 19.695 -22.798 1.00 86.56 102 GLY A CA 1
ATOM 812 C C . GLY A 1 102 ? 10.626 20.116 -24.168 1.00 86.56 102 GLY A C 1
ATOM 813 O O . GLY A 1 102 ? 9.629 20.830 -24.247 1.00 86.56 102 GLY A O 1
ATOM 814 N N . ALA A 1 103 ? 11.272 19.696 -25.257 1.00 89.31 103 ALA A N 1
ATOM 815 C CA . ALA A 1 103 ? 10.933 20.040 -26.638 1.00 89.31 103 ALA A CA 1
ATOM 816 C C . ALA A 1 103 ? 9.762 19.196 -27.187 1.00 89.31 103 ALA A C 1
ATOM 818 O O . ALA A 1 103 ? 9.836 18.646 -28.286 1.00 89.31 103 ALA A O 1
ATOM 819 N N . VAL A 1 104 ? 8.680 19.056 -26.417 1.00 87.44 104 VAL A N 1
ATOM 820 C CA . VAL A 1 104 ? 7.564 18.142 -26.730 1.00 87.44 104 VAL A CA 1
ATOM 821 C C . VAL A 1 104 ? 6.891 18.502 -28.057 1.00 87.44 104 VAL A C 1
ATOM 823 O O . VAL A 1 104 ? 6.652 17.624 -28.877 1.00 87.44 104 VAL A O 1
ATOM 826 N N . ASN A 1 105 ? 6.686 19.797 -28.308 1.00 85.69 105 ASN A N 1
ATOM 827 C CA . ASN A 1 105 ? 5.997 20.302 -29.502 1.00 85.69 105 ASN A CA 1
ATOM 828 C C . ASN A 1 105 ? 6.944 20.602 -30.679 1.00 85.69 105 ASN A C 1
ATOM 830 O O . ASN A 1 105 ? 6.541 21.243 -31.648 1.00 85.69 105 ASN A O 1
ATOM 834 N N . ALA A 1 106 ? 8.218 20.207 -30.594 1.00 86.50 106 ALA A N 1
ATOM 835 C CA . ALA A 1 106 ? 9.177 20.481 -31.658 1.00 86.50 106 ALA A CA 1
ATOM 836 C C . ALA A 1 106 ? 8.920 19.584 -32.886 1.00 86.50 106 ALA A C 1
ATOM 838 O O . ALA A 1 106 ? 8.633 18.395 -32.715 1.00 86.50 106 ALA A O 1
ATOM 839 N N . PRO A 1 107 ? 9.116 20.088 -34.122 1.00 87.88 107 PRO A N 1
ATOM 840 C CA . PRO A 1 107 ? 8.970 19.288 -35.340 1.00 87.88 107 PRO A CA 1
ATOM 841 C C . PRO A 1 107 ? 9.812 18.006 -35.333 1.00 87.88 107 PRO A C 1
ATOM 843 O O . PRO A 1 107 ? 9.331 16.956 -35.756 1.00 87.88 107 PRO A O 1
ATOM 846 N N . ALA A 1 108 ? 11.035 18.047 -34.790 1.00 89.06 108 ALA A N 1
ATOM 847 C CA . ALA A 1 108 ? 11.856 16.844 -34.648 1.00 89.06 108 ALA A CA 1
ATOM 848 C C . ALA A 1 108 ? 11.215 15.779 -33.763 1.00 89.06 108 ALA A C 1
ATOM 850 O O . ALA A 1 108 ? 11.313 14.604 -34.091 1.00 89.06 108 ALA A O 1
ATOM 851 N N . THR A 1 109 ? 10.541 16.153 -32.676 1.00 91.06 109 THR A N 1
ATOM 852 C CA . THR A 1 109 ? 9.883 15.187 -31.789 1.00 91.06 109 THR A CA 1
ATOM 853 C C . THR A 1 109 ? 8.811 14.407 -32.548 1.00 91.06 109 THR A C 1
ATOM 855 O O . THR A 1 109 ? 8.828 13.177 -32.531 1.00 91.06 109 THR A O 1
ATOM 858 N N . PHE A 1 110 ? 7.958 15.102 -33.307 1.00 90.81 110 PHE A N 1
ATOM 859 C CA . PHE A 1 110 ? 6.964 14.463 -34.172 1.00 90.81 110 PHE A CA 1
ATOM 860 C C . PHE A 1 110 ? 7.608 13.622 -35.276 1.00 90.81 110 PHE A C 1
ATOM 862 O O . PHE A 1 110 ? 7.191 12.491 -35.504 1.00 90.81 110 PHE A O 1
ATOM 869 N N . ASN A 1 111 ? 8.646 14.135 -35.938 1.00 91.19 111 ASN A N 1
ATOM 870 C CA . ASN A 1 111 ? 9.343 13.428 -37.013 1.00 91.19 111 ASN A CA 1
ATOM 871 C C . ASN A 1 111 ? 10.000 12.131 -36.522 1.00 91.19 111 ASN A C 1
ATOM 873 O O . ASN A 1 111 ? 9.871 11.097 -37.173 1.00 91.19 111 ASN A O 1
ATOM 877 N N . LEU A 1 112 ? 10.658 12.166 -35.361 1.00 93.06 112 LEU A N 1
ATOM 878 C CA . LEU A 1 112 ? 11.303 11.008 -34.745 1.00 93.06 112 LEU A CA 1
ATOM 879 C C . LEU A 1 112 ? 10.270 9.973 -34.278 1.00 93.06 112 LEU A C 1
ATOM 881 O O . LEU A 1 112 ? 10.450 8.784 -34.531 1.00 93.06 112 LEU A O 1
ATOM 885 N N . ILE A 1 113 ? 9.168 10.405 -33.651 1.00 93.56 113 ILE A N 1
ATOM 886 C CA . ILE A 1 113 ? 8.063 9.509 -33.268 1.00 93.56 113 ILE A CA 1
ATOM 887 C C . ILE A 1 113 ? 7.450 8.864 -34.514 1.00 93.56 113 ILE A C 1
ATOM 889 O O . ILE A 1 113 ? 7.327 7.644 -34.561 1.00 93.56 113 ILE A O 1
ATOM 893 N N . ASN A 1 114 ? 7.130 9.660 -35.538 1.00 92.44 114 ASN A N 1
ATOM 894 C CA . ASN A 1 114 ? 6.549 9.177 -36.791 1.00 92.44 114 ASN A CA 1
ATOM 895 C C . ASN A 1 114 ? 7.477 8.214 -37.531 1.00 92.44 114 ASN A C 1
ATOM 897 O O . ASN A 1 114 ? 7.012 7.268 -38.160 1.00 92.44 114 ASN A O 1
ATOM 901 N N . HIS A 1 115 ? 8.789 8.435 -37.459 1.00 91.69 115 HIS A N 1
ATOM 902 C CA . HIS A 1 115 ? 9.758 7.514 -38.032 1.00 91.69 115 HIS A CA 1
ATOM 903 C C . HIS A 1 115 ? 9.682 6.139 -37.350 1.00 91.69 115 HIS A C 1
ATOM 905 O O . HIS A 1 115 ? 9.593 5.121 -38.031 1.00 91.69 115 HIS A O 1
ATOM 911 N N . VAL A 1 116 ? 9.605 6.100 -36.017 1.00 91.62 116 VAL A N 1
ATOM 912 C CA . VAL A 1 116 ? 9.452 4.843 -35.265 1.00 91.62 116 VAL A CA 1
ATOM 913 C C . VAL A 1 116 ? 8.094 4.182 -35.532 1.00 91.62 116 VAL A C 1
ATOM 915 O O . VAL A 1 116 ? 8.037 2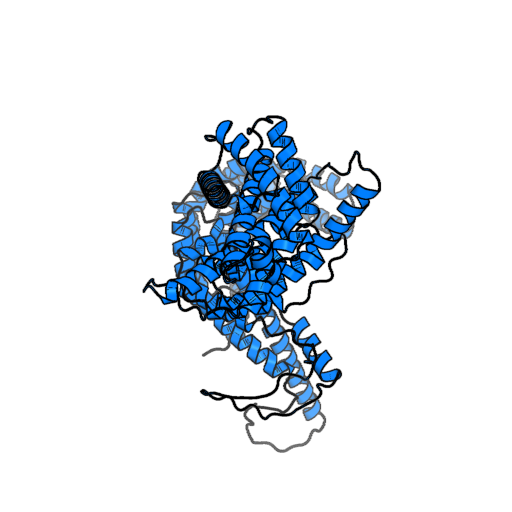.981 -35.791 1.00 91.62 116 VAL A O 1
ATOM 918 N N . THR A 1 117 ? 6.993 4.941 -35.507 1.00 91.94 117 THR A N 1
ATOM 919 C CA . THR A 1 117 ? 5.633 4.393 -35.673 1.00 91.94 117 THR A CA 1
ATOM 920 C C . THR A 1 117 ? 5.313 3.961 -37.105 1.00 91.94 117 THR A C 1
ATOM 922 O O . THR A 1 117 ? 4.436 3.125 -37.299 1.00 91.94 117 THR A O 1
ATOM 925 N N . ARG A 1 118 ? 6.033 4.458 -38.119 1.00 91.88 118 ARG A N 1
ATOM 926 C CA . ARG A 1 118 ? 5.946 3.941 -39.500 1.00 91.88 118 ARG A CA 1
ATOM 927 C C . ARG A 1 118 ? 6.690 2.622 -39.694 1.00 91.88 118 ARG A C 1
ATOM 929 O O . ARG A 1 118 ? 6.347 1.855 -40.588 1.00 91.88 118 ARG A O 1
ATOM 936 N N . HIS A 1 119 ? 7.698 2.355 -38.869 1.00 90.06 119 HIS A N 1
ATOM 937 C CA . HIS A 1 119 ? 8.595 1.208 -39.010 1.00 90.06 119 HIS A CA 1
ATOM 938 C C . HIS A 1 119 ? 8.525 0.266 -37.801 1.00 90.06 119 HIS A C 1
ATOM 940 O O . HIS A 1 119 ? 9.530 -0.311 -37.384 1.00 90.06 119 HIS A O 1
ATOM 946 N N . THR A 1 120 ? 7.325 0.076 -37.241 1.00 88.69 120 THR A N 1
ATOM 947 C CA . THR A 1 120 ? 7.112 -0.752 -36.042 1.00 88.69 120 THR A CA 1
ATOM 948 C C . THR A 1 120 ? 7.599 -2.187 -36.210 1.00 88.69 120 THR A C 1
ATOM 950 O O . THR A 1 120 ? 8.160 -2.746 -35.274 1.00 88.69 120 THR A O 1
ATOM 953 N N . PHE A 1 121 ? 7.483 -2.770 -37.405 1.00 86.06 121 PHE A N 1
ATOM 954 C CA . PHE A 1 121 ? 7.941 -4.133 -37.703 1.00 86.06 121 PHE A CA 1
ATOM 955 C C . PHE A 1 121 ? 9.452 -4.354 -37.485 1.00 86.06 121 PHE A C 1
ATOM 957 O O . PHE A 1 121 ? 9.879 -5.490 -37.284 1.00 86.06 121 PHE A O 1
ATOM 964 N N . LEU A 1 122 ? 10.268 -3.291 -37.495 1.00 85.94 122 LEU A N 1
ATOM 965 C CA . LEU A 1 122 ? 11.708 -3.361 -37.215 1.00 85.94 122 LEU A CA 1
ATOM 966 C C . LEU A 1 122 ? 12.028 -3.348 -35.713 1.00 85.94 122 LEU A C 1
ATOM 968 O O . LEU A 1 122 ? 13.164 -3.617 -35.324 1.00 85.94 122 LEU A O 1
ATOM 972 N N . LEU A 1 123 ? 11.053 -3.035 -34.855 1.00 85.94 123 LEU A N 1
ATOM 973 C CA . LEU A 1 123 ? 11.271 -2.935 -33.416 1.00 85.94 123 LEU A CA 1
ATOM 974 C C . LEU A 1 123 ? 11.369 -4.331 -32.799 1.00 85.94 123 LEU A C 1
ATOM 976 O O . LEU A 1 123 ? 10.432 -5.125 -32.872 1.00 85.94 123 LEU A O 1
ATOM 980 N N . ASP A 1 124 ? 12.509 -4.629 -32.182 1.00 86.38 124 ASP A N 1
ATOM 981 C CA . ASP A 1 124 ? 12.661 -5.750 -31.257 1.00 86.38 124 ASP A CA 1
ATOM 982 C C . ASP A 1 124 ? 12.216 -5.342 -29.839 1.00 86.38 124 ASP A C 1
ATOM 984 O O . ASP A 1 124 ? 12.000 -4.161 -29.553 1.00 86.38 124 ASP A O 1
ATOM 988 N N . ALA A 1 125 ? 12.087 -6.316 -28.935 1.00 82.94 125 ALA A N 1
ATOM 989 C CA . ALA A 1 125 ? 11.667 -6.084 -27.549 1.00 82.94 125 ALA A CA 1
ATOM 990 C C . ALA A 1 125 ? 12.487 -4.970 -26.862 1.00 82.94 125 ALA A C 1
ATOM 992 O O . ALA A 1 125 ? 11.942 -4.045 -26.258 1.00 82.94 125 ALA A O 1
ATOM 993 N N . TYR A 1 126 ? 13.808 -4.983 -27.041 1.00 85.56 126 TYR A N 1
ATOM 994 C CA . TYR A 1 126 ? 14.697 -3.966 -26.482 1.00 85.56 126 TYR A CA 1
ATOM 995 C C . TYR A 1 126 ? 14.466 -2.562 -27.072 1.00 85.56 126 TYR A C 1
ATOM 997 O O . TYR A 1 126 ? 14.508 -1.563 -26.348 1.00 85.56 126 TYR A O 1
ATOM 1005 N N . SER A 1 127 ? 14.205 -2.455 -28.378 1.00 86.25 127 SER A N 1
ATOM 1006 C CA . SER A 1 127 ? 13.894 -1.181 -29.035 1.00 86.25 127 SER A CA 1
ATOM 1007 C C . SER A 1 127 ? 12.538 -0.636 -28.592 1.00 86.25 127 SER A C 1
ATOM 1009 O O . SER A 1 127 ? 12.434 0.561 -28.328 1.00 86.25 127 SER A O 1
ATOM 1011 N N . ILE A 1 128 ? 11.528 -1.496 -28.413 1.00 89.06 128 ILE A N 1
ATOM 1012 C CA . ILE A 1 128 ? 10.238 -1.100 -27.826 1.00 89.06 128 ILE A CA 1
ATOM 1013 C C . ILE A 1 128 ? 10.446 -0.557 -26.414 1.00 89.06 128 ILE A C 1
ATOM 1015 O O . ILE A 1 128 ? 9.947 0.520 -26.089 1.00 89.06 128 ILE A O 1
ATOM 1019 N N . PHE A 1 129 ? 11.229 -1.252 -25.588 1.00 87.75 129 PHE A N 1
ATOM 1020 C CA . PHE A 1 129 ? 11.523 -0.797 -24.233 1.00 87.75 129 PHE A CA 1
ATOM 1021 C C . PHE A 1 129 ? 12.227 0.569 -24.215 1.00 87.75 129 PHE A C 1
ATOM 1023 O O . PHE A 1 129 ? 11.871 1.457 -23.438 1.00 87.75 129 PHE A O 1
ATOM 1030 N N . LYS A 1 130 ? 13.196 0.788 -25.109 1.00 86.62 130 LYS A N 1
ATOM 1031 C CA . LYS A 1 130 ? 13.843 2.099 -25.264 1.00 86.62 130 LYS A CA 1
ATOM 1032 C C . LYS A 1 130 ? 12.883 3.189 -25.702 1.00 86.62 130 LYS A C 1
ATOM 1034 O O . LYS A 1 130 ? 12.980 4.307 -25.191 1.00 86.62 130 LYS A O 1
ATOM 1039 N N . PHE A 1 131 ? 11.988 2.876 -26.633 1.00 90.50 131 PHE A N 1
ATOM 1040 C CA . PHE A 1 131 ? 10.994 3.828 -27.096 1.00 90.50 131 PHE A CA 1
ATOM 1041 C C . PHE A 1 131 ? 10.035 4.208 -25.966 1.00 90.50 131 PHE A C 1
ATOM 1043 O O . PHE A 1 131 ? 9.817 5.392 -25.722 1.00 90.50 131 PHE A O 1
ATOM 1050 N N . TYR A 1 132 ? 9.580 3.222 -25.191 1.00 89.31 132 TYR A N 1
ATOM 1051 C CA . TYR A 1 132 ? 8.821 3.430 -23.961 1.00 89.31 132 TYR A CA 1
ATOM 1052 C C . TYR A 1 132 ? 9.530 4.396 -22.994 1.00 89.31 132 TYR A C 1
ATOM 1054 O O . TYR A 1 132 ? 8.942 5.400 -22.589 1.00 89.31 132 TYR A O 1
ATOM 1062 N N . LEU A 1 133 ? 10.808 4.157 -22.668 1.00 88.56 133 LEU A N 1
ATOM 1063 C CA . LEU A 1 133 ? 11.565 5.037 -21.766 1.00 88.56 133 LEU A CA 1
ATOM 1064 C C . LEU A 1 133 ? 11.663 6.478 -22.286 1.00 88.56 133 LEU A C 1
ATOM 1066 O O . LEU A 1 133 ? 11.715 7.415 -21.488 1.00 88.56 133 LEU A O 1
ATOM 1070 N N . ALA A 1 134 ? 11.720 6.664 -23.607 1.00 88.56 134 ALA A N 1
ATOM 1071 C CA . ALA A 1 134 ? 11.718 7.987 -24.217 1.00 88.56 134 ALA A CA 1
ATOM 1072 C C . ALA A 1 134 ? 10.344 8.665 -24.085 1.00 88.56 134 ALA A C 1
ATOM 1074 O O . ALA A 1 134 ? 10.284 9.820 -23.668 1.00 88.56 134 ALA A O 1
ATOM 1075 N N . LEU A 1 135 ? 9.251 7.942 -24.355 1.00 89.12 135 LEU A N 1
ATOM 1076 C CA . LEU A 1 135 ? 7.882 8.458 -24.233 1.00 89.12 135 LEU A CA 1
ATOM 1077 C C . LEU A 1 135 ? 7.538 8.869 -22.797 1.00 89.12 135 LEU A C 1
ATOM 1079 O O . LEU A 1 135 ? 6.984 9.948 -22.593 1.00 89.12 135 LEU A O 1
ATOM 1083 N N . VAL A 1 136 ? 7.928 8.064 -21.799 1.00 87.50 136 VAL A N 1
ATOM 1084 C CA . VAL A 1 136 ? 7.712 8.396 -20.378 1.00 87.50 136 VAL A CA 1
ATOM 1085 C C . VAL A 1 136 ? 8.383 9.709 -20.002 1.00 87.50 136 VAL A C 1
ATOM 1087 O O . VAL A 1 136 ? 7.775 10.516 -19.312 1.00 87.50 136 VAL A O 1
ATOM 1090 N N . LYS A 1 137 ? 9.617 9.943 -20.460 1.00 89.12 137 LYS A N 1
ATOM 1091 C CA . LYS A 1 137 ? 10.343 11.186 -20.158 1.00 89.12 137 LYS A CA 1
ATOM 1092 C C . LYS A 1 137 ? 9.792 12.392 -20.910 1.00 89.12 137 LYS A C 1
ATOM 1094 O O . LYS A 1 137 ? 9.898 13.510 -20.423 1.00 89.12 137 LYS A O 1
ATOM 1099 N N . LEU A 1 138 ? 9.268 12.171 -22.112 1.00 88.81 138 LEU A N 1
ATOM 1100 C CA . LEU A 1 138 ? 8.760 13.230 -22.973 1.00 88.81 138 LEU A CA 1
ATOM 1101 C C . LEU A 1 138 ? 7.382 13.737 -22.518 1.00 88.81 138 LEU A C 1
ATOM 1103 O O . LEU A 1 138 ? 7.059 14.888 -22.787 1.00 88.81 138 LEU A O 1
ATOM 1107 N N . HIS A 1 139 ? 6.578 12.896 -21.853 1.00 85.94 139 HIS A N 1
ATOM 1108 C CA . HIS A 1 139 ? 5.190 13.201 -21.475 1.00 85.94 139 HIS A CA 1
ATOM 1109 C C . HIS A 1 139 ? 4.350 13.721 -22.659 1.00 85.94 139 HIS A C 1
ATOM 1111 O O . HIS A 1 139 ? 3.604 14.692 -22.546 1.00 85.94 139 HIS A O 1
ATOM 1117 N N . HIS A 1 140 ? 4.495 13.083 -23.825 1.00 86.31 140 HIS A N 1
ATOM 1118 C CA . HIS A 1 140 ? 3.857 13.535 -25.060 1.00 86.31 140 HIS A CA 1
ATOM 1119 C C . HIS A 1 140 ? 2.318 13.420 -24.986 1.00 86.31 140 HIS A C 1
ATOM 1121 O O . HIS A 1 140 ? 1.818 12.382 -24.538 1.00 86.31 140 HIS A O 1
ATOM 1127 N N . PRO A 1 141 ? 1.541 14.409 -25.472 1.00 85.94 141 PRO A N 1
ATOM 1128 C CA . PRO A 1 141 ? 0.076 14.383 -25.374 1.00 85.94 141 PRO A CA 1
ATOM 1129 C C . PRO A 1 141 ? -0.561 13.197 -26.116 1.00 85.94 141 PRO A C 1
ATOM 1131 O O . PRO A 1 141 ? -1.533 12.624 -25.639 1.00 85.94 141 PRO A O 1
ATOM 1134 N N . GLN A 1 142 ? 0.029 12.762 -27.234 1.00 88.31 142 GLN A N 1
ATOM 1135 C CA . GLN A 1 142 ? -0.461 11.625 -28.034 1.00 88.31 142 GLN A CA 1
ATOM 1136 C C . GLN A 1 142 ? 0.104 10.264 -27.593 1.00 88.31 142 GLN A C 1
ATOM 1138 O O . GLN A 1 142 ? 0.132 9.319 -28.379 1.00 88.31 142 GLN A O 1
ATOM 1143 N N . THR A 1 143 ? 0.606 10.137 -26.359 1.00 89.44 143 THR A N 1
ATOM 1144 C CA . THR A 1 143 ? 1.216 8.876 -25.894 1.00 89.44 143 THR A CA 1
ATOM 1145 C C . THR A 1 143 ? 0.256 7.689 -26.040 1.00 89.44 143 THR A C 1
ATOM 1147 O O . THR A 1 143 ? 0.676 6.638 -26.513 1.00 89.44 143 THR A O 1
ATOM 1150 N N . ALA A 1 144 ? -1.033 7.857 -25.729 1.00 87.75 144 ALA A N 1
ATOM 1151 C CA . ALA A 1 144 ? -2.024 6.788 -25.867 1.00 87.75 144 ALA A CA 1
ATOM 1152 C C . ALA A 1 144 ? -2.188 6.302 -27.324 1.00 87.75 144 ALA A C 1
ATOM 1154 O O . ALA A 1 144 ? -2.188 5.098 -27.569 1.00 87.75 144 ALA A O 1
ATOM 1155 N N . GLU A 1 145 ? -2.257 7.221 -28.293 1.00 91.19 145 GLU A N 1
ATOM 1156 C CA . GLU A 1 145 ? -2.374 6.904 -29.728 1.00 91.19 145 GLU A CA 1
ATOM 1157 C C . GLU A 1 145 ? -1.126 6.176 -30.245 1.00 91.19 145 GLU A C 1
ATOM 1159 O O . GLU A 1 145 ? -1.223 5.153 -30.921 1.00 91.19 145 GLU A O 1
ATOM 1164 N N . ILE A 1 146 ? 0.064 6.657 -29.865 1.00 92.31 146 ILE A N 1
ATOM 1165 C CA . ILE A 1 146 ? 1.342 6.031 -30.235 1.00 92.31 146 ILE A CA 1
ATOM 1166 C C . ILE A 1 146 ? 1.392 4.589 -29.726 1.00 92.31 146 ILE A C 1
ATOM 1168 O O . ILE A 1 146 ? 1.803 3.683 -30.449 1.00 92.31 146 ILE A O 1
ATOM 1172 N N . VAL A 1 147 ? 0.952 4.357 -28.490 1.00 91.06 147 VAL A N 1
ATOM 1173 C CA . VAL A 1 147 ? 0.944 3.019 -27.893 1.00 91.06 147 VAL A CA 1
ATOM 1174 C C . VAL A 1 147 ? -0.041 2.087 -28.594 1.00 91.06 147 VAL A C 1
ATOM 1176 O O . VAL A 1 147 ? 0.294 0.922 -28.802 1.00 91.06 147 VAL A O 1
ATOM 1179 N N . GLN A 1 148 ? -1.206 2.579 -29.023 1.00 91.25 148 GLN A N 1
ATOM 1180 C CA . GLN A 1 148 ? -2.150 1.779 -29.811 1.00 91.25 148 GLN A CA 1
ATOM 1181 C C . GLN A 1 148 ? -1.530 1.298 -31.130 1.00 91.25 148 GLN A C 1
ATOM 1183 O O . GLN A 1 148 ? -1.716 0.140 -31.500 1.00 91.25 148 GLN A O 1
ATOM 1188 N N . ILE A 1 149 ? -0.727 2.137 -31.795 1.00 93.12 149 ILE A N 1
ATOM 1189 C CA . ILE A 1 149 ? 0.005 1.754 -33.015 1.00 93.12 149 ILE A CA 1
ATOM 1190 C C . ILE A 1 149 ? 1.055 0.667 -32.722 1.00 93.12 149 ILE A C 1
ATOM 1192 O O . ILE A 1 149 ? 1.279 -0.223 -33.543 1.00 93.12 149 ILE A O 1
ATOM 1196 N N . LEU A 1 150 ? 1.703 0.713 -31.555 1.00 92.50 150 LEU A N 1
ATOM 1197 C CA . LEU A 1 150 ? 2.727 -0.264 -31.163 1.00 92.50 150 LEU A CA 1
ATOM 1198 C C . LEU A 1 150 ? 2.150 -1.606 -30.702 1.00 92.50 150 LEU A C 1
ATOM 1200 O O . LEU A 1 150 ? 2.866 -2.606 -30.730 1.00 92.50 150 LEU A O 1
ATOM 1204 N N . LEU A 1 151 ? 0.893 -1.644 -30.263 1.00 93.56 151 LEU A N 1
ATOM 1205 C CA . LEU A 1 151 ? 0.300 -2.790 -29.573 1.00 93.56 151 LEU A CA 1
ATOM 1206 C C . LEU A 1 151 ? 0.399 -4.123 -30.345 1.00 93.56 151 LEU A C 1
ATOM 1208 O O . LEU A 1 151 ? 0.811 -5.111 -29.729 1.00 93.56 151 LEU A O 1
ATOM 1212 N N . PRO A 1 152 ? 0.126 -4.188 -31.668 1.00 93.62 152 PRO A N 1
ATOM 1213 C CA . PRO A 1 152 ? 0.296 -5.425 -32.432 1.00 93.62 152 PRO A CA 1
ATOM 1214 C C . PRO A 1 152 ? 1.739 -5.926 -32.391 1.00 93.62 152 PRO A C 1
ATOM 1216 O O . PRO A 1 152 ? 1.990 -7.106 -32.162 1.00 93.62 152 PRO A O 1
ATOM 1219 N N . ARG A 1 153 ? 2.701 -5.006 -32.522 1.00 92.56 153 ARG A N 1
ATOM 1220 C CA . ARG A 1 153 ? 4.117 -5.357 -32.488 1.00 92.56 153 ARG A CA 1
ATOM 1221 C C . ARG A 1 153 ? 4.569 -5.790 -31.100 1.00 92.56 153 ARG A C 1
ATOM 1223 O O . ARG A 1 153 ? 5.376 -6.706 -30.994 1.00 92.56 153 ARG A O 1
ATOM 1230 N N . ILE A 1 154 ? 4.058 -5.149 -30.046 1.00 93.81 154 ILE A N 1
ATOM 1231 C CA . ILE A 1 154 ? 4.341 -5.545 -28.662 1.00 93.81 154 ILE A CA 1
ATOM 1232 C C . ILE A 1 154 ? 3.980 -7.017 -28.479 1.00 93.81 154 ILE A C 1
ATOM 1234 O O . ILE A 1 154 ? 4.847 -7.759 -28.035 1.00 93.81 154 ILE A O 1
ATOM 1238 N N . ARG A 1 155 ? 2.771 -7.434 -28.893 1.00 94.31 155 ARG A N 1
ATOM 1239 C CA . ARG A 1 155 ? 2.296 -8.830 -28.814 1.00 94.31 155 ARG A CA 1
ATOM 1240 C C . ARG A 1 155 ? 3.248 -9.816 -29.495 1.00 94.31 155 ARG A C 1
ATOM 1242 O O . ARG A 1 155 ? 3.600 -10.828 -28.904 1.00 94.31 155 ARG A O 1
ATOM 1249 N N . GLU A 1 156 ? 3.725 -9.492 -30.695 1.00 89.81 156 GLU A N 1
ATOM 1250 C CA . GLU A 1 156 ? 4.656 -10.353 -31.440 1.00 89.81 156 GLU A CA 1
ATOM 1251 C C . GLU A 1 156 ? 5.999 -10.560 -30.730 1.00 89.81 156 GLU A C 1
ATOM 1253 O O . GLU A 1 156 ? 6.601 -11.628 -30.842 1.00 89.81 156 GLU A O 1
ATOM 1258 N N . VAL A 1 157 ? 6.494 -9.544 -30.015 1.00 88.88 157 VAL A N 1
ATOM 1259 C CA . VAL A 1 157 ? 7.833 -9.578 -29.408 1.00 88.88 157 VAL A CA 1
ATOM 1260 C C . VAL A 1 157 ? 7.822 -9.782 -27.894 1.00 88.88 157 VAL A C 1
ATOM 1262 O O . VAL A 1 157 ? 8.898 -9.741 -27.295 1.00 88.88 157 VAL A O 1
ATOM 1265 N N . VAL A 1 158 ? 6.659 -10.030 -27.268 1.00 90.56 158 VAL A N 1
ATOM 1266 C CA . VAL A 1 158 ? 6.534 -10.150 -25.800 1.00 90.56 158 VAL A CA 1
ATOM 1267 C C . VAL A 1 158 ? 7.548 -11.130 -25.217 1.00 90.56 158 VAL A C 1
ATOM 1269 O O . VAL A 1 158 ? 8.239 -10.799 -24.256 1.00 90.56 158 VAL A O 1
ATOM 1272 N N . GLY A 1 159 ? 7.707 -12.302 -25.836 1.00 84.19 159 GLY A N 1
ATOM 1273 C CA . GLY A 1 159 ? 8.639 -13.332 -25.367 1.00 84.19 159 GLY A CA 1
ATOM 1274 C C . GLY A 1 159 ? 10.117 -12.911 -25.356 1.00 84.19 159 GLY A C 1
ATOM 1275 O O . GLY A 1 159 ? 10.934 -13.582 -24.735 1.00 84.19 159 GLY A O 1
ATOM 1276 N N . GLY A 1 160 ? 10.473 -11.811 -26.028 1.00 82.69 160 GLY A N 1
ATOM 1277 C CA . GLY A 1 160 ? 11.828 -11.260 -26.056 1.00 82.69 160 GLY A CA 1
ATOM 1278 C C . GLY A 1 160 ? 12.145 -10.275 -24.927 1.00 82.69 160 GLY A C 1
ATOM 1279 O O . GLY A 1 160 ? 13.295 -9.843 -24.828 1.00 82.69 160 GLY A O 1
ATOM 1280 N N . PHE A 1 161 ? 11.167 -9.885 -24.102 1.00 86.69 161 PHE A N 1
ATOM 1281 C CA . PHE A 1 161 ? 11.407 -8.990 -22.970 1.00 86.69 161 PHE A CA 1
ATOM 1282 C C . PHE A 1 161 ? 12.129 -9.709 -21.825 1.00 86.69 161 PHE A C 1
ATOM 1284 O O . PHE A 1 161 ? 11.857 -10.862 -21.501 1.00 86.69 161 PHE A O 1
ATOM 1291 N N . SER A 1 162 ? 13.016 -8.993 -21.138 1.00 88.00 162 SER A N 1
ATOM 1292 C CA . SER A 1 162 ? 13.432 -9.368 -19.785 1.00 88.00 162 SER A CA 1
ATOM 1293 C C . SER A 1 162 ? 12.318 -9.081 -18.771 1.00 88.00 162 SER A C 1
ATOM 1295 O O . SER A 1 162 ? 11.398 -8.310 -19.038 1.00 88.00 162 SER A O 1
ATOM 1297 N N . ILE A 1 163 ? 12.426 -9.635 -17.561 1.00 88.06 163 ILE A N 1
ATOM 1298 C CA . ILE A 1 163 ? 11.423 -9.441 -16.496 1.00 88.06 163 ILE A CA 1
ATOM 1299 C C . ILE A 1 163 ? 11.172 -7.961 -16.204 1.00 88.06 163 ILE A C 1
ATOM 1301 O O . ILE A 1 163 ? 10.025 -7.529 -16.112 1.00 88.06 163 ILE A O 1
ATOM 1305 N N . SER A 1 164 ? 12.241 -7.171 -16.078 1.00 88.69 164 SER A N 1
ATOM 1306 C CA . SER A 1 164 ? 12.125 -5.739 -15.800 1.00 88.69 164 SER A CA 1
ATOM 1307 C C . SER A 1 164 ? 11.463 -4.980 -16.943 1.00 88.69 164 SER A C 1
ATOM 1309 O O . SER A 1 164 ? 10.692 -4.057 -16.692 1.00 88.69 164 SER A O 1
ATOM 1311 N N . GLU A 1 165 ? 11.752 -5.362 -18.187 1.00 89.88 165 GLU A N 1
ATOM 1312 C CA . GLU A 1 165 ? 11.143 -4.748 -19.366 1.00 89.88 165 GLU A CA 1
ATOM 1313 C C . GLU A 1 165 ? 9.660 -5.114 -19.452 1.00 89.88 165 GLU A C 1
ATOM 1315 O O . GLU A 1 165 ? 8.836 -4.213 -19.566 1.00 89.88 165 GLU A O 1
ATOM 1320 N N . ALA A 1 166 ? 9.310 -6.394 -19.288 1.00 91.31 166 ALA A N 1
ATOM 1321 C CA . ALA A 1 166 ? 7.926 -6.866 -19.282 1.00 91.31 166 ALA A CA 1
ATOM 1322 C C . ALA A 1 166 ? 7.096 -6.165 -18.195 1.00 91.31 166 ALA A C 1
ATOM 1324 O O . ALA A 1 166 ? 6.020 -5.640 -18.481 1.00 91.31 166 ALA A O 1
ATOM 1325 N N . ARG A 1 167 ? 7.634 -6.062 -16.970 1.00 93.31 167 ARG A N 1
ATOM 1326 C CA . ARG A 1 167 ? 6.996 -5.341 -15.859 1.00 93.31 167 ARG A CA 1
ATOM 1327 C C . ARG A 1 167 ? 6.750 -3.872 -16.200 1.00 93.31 167 ARG A C 1
ATOM 1329 O O . ARG A 1 167 ? 5.642 -3.381 -16.015 1.00 93.31 167 ARG A O 1
ATOM 1336 N N . LEU A 1 168 ? 7.770 -3.160 -16.680 1.00 91.75 168 LEU A N 1
ATOM 1337 C CA . LEU A 1 168 ? 7.660 -1.728 -16.975 1.00 91.75 168 LEU A CA 1
ATOM 1338 C C . LEU A 1 168 ? 6.722 -1.448 -18.157 1.00 91.75 168 LEU A C 1
ATOM 1340 O O . LEU A 1 168 ? 5.966 -0.480 -18.114 1.00 91.75 168 LEU A O 1
ATOM 1344 N N . ILE A 1 169 ? 6.736 -2.300 -19.185 1.00 93.25 169 ILE A N 1
ATOM 1345 C CA . ILE A 1 169 ? 5.791 -2.221 -20.303 1.00 93.25 169 ILE A CA 1
ATOM 1346 C C . ILE A 1 169 ? 4.366 -2.476 -19.808 1.00 93.25 169 ILE A C 1
ATOM 1348 O O . ILE A 1 169 ? 3.474 -1.697 -20.126 1.00 93.25 169 ILE A O 1
ATOM 1352 N N . MET A 1 170 ? 4.142 -3.492 -18.974 1.00 94.50 170 MET A N 1
ATOM 1353 C CA . MET A 1 170 ? 2.829 -3.763 -18.384 1.00 94.50 170 MET A CA 1
ATOM 1354 C C . MET A 1 170 ? 2.302 -2.569 -17.573 1.00 94.50 170 MET A C 1
ATOM 1356 O O . MET A 1 170 ? 1.175 -2.130 -17.796 1.00 94.50 170 MET A O 1
ATOM 1360 N N . GLU A 1 171 ? 3.120 -2.001 -16.678 1.00 92.81 171 GLU A N 1
ATOM 1361 C CA . GLU A 1 171 ? 2.766 -0.808 -15.892 1.00 92.81 171 GLU A CA 1
ATOM 1362 C C . GLU A 1 171 ? 2.368 0.365 -16.796 1.00 92.81 171 GLU A C 1
ATOM 1364 O O . GLU A 1 171 ? 1.392 1.069 -16.533 1.00 92.81 171 GLU A O 1
ATOM 1369 N N . PHE A 1 172 ? 3.104 0.557 -17.887 1.00 91.00 172 PHE A N 1
ATOM 1370 C CA . PHE A 1 172 ? 2.840 1.606 -18.857 1.00 91.00 172 PHE A CA 1
ATOM 1371 C C . PHE A 1 172 ? 1.537 1.402 -19.623 1.00 91.00 172 PHE A C 1
ATOM 1373 O O . PHE A 1 172 ? 0.725 2.323 -19.698 1.00 91.00 172 PHE A O 1
ATOM 1380 N N . LEU A 1 173 ? 1.301 0.200 -20.149 1.00 92.81 173 LEU A N 1
ATOM 1381 C CA . LEU A 1 173 ? 0.067 -0.135 -20.858 1.00 92.81 173 LEU A CA 1
ATOM 1382 C C . LEU A 1 173 ? -1.157 -0.011 -19.939 1.00 92.81 173 LEU A C 1
ATOM 1384 O O . LEU A 1 173 ? -2.202 0.485 -20.368 1.00 92.81 173 LEU A O 1
ATOM 1388 N N . ALA A 1 174 ? -1.017 -0.390 -18.664 1.00 91.44 174 ALA A N 1
ATOM 1389 C CA . ALA A 1 174 ? -2.052 -0.209 -17.652 1.00 91.44 174 ALA A CA 1
ATOM 1390 C C . ALA A 1 174 ? -2.345 1.279 -17.398 1.00 91.44 174 ALA A C 1
ATOM 1392 O O . ALA A 1 174 ? -3.507 1.686 -17.395 1.00 91.44 174 ALA A O 1
ATOM 1393 N N . MET A 1 175 ? -1.308 2.116 -17.260 1.00 90.25 175 MET A N 1
ATOM 1394 C CA . MET A 1 175 ? -1.463 3.570 -17.106 1.00 90.25 175 MET A CA 1
ATOM 1395 C C . MET A 1 175 ? -2.163 4.219 -18.307 1.00 90.25 175 MET A C 1
ATOM 1397 O O . MET A 1 175 ? -2.979 5.120 -18.124 1.00 90.25 175 MET A O 1
ATOM 1401 N N . GLN A 1 176 ? -1.885 3.743 -19.524 1.00 89.75 176 GLN A N 1
ATOM 1402 C CA . GLN A 1 176 ? -2.537 4.217 -20.749 1.00 89.75 176 GLN A CA 1
ATOM 1403 C C . GLN A 1 176 ? -3.925 3.591 -20.991 1.00 89.75 176 GLN A C 1
ATOM 1405 O O . GLN A 1 176 ? -4.587 3.957 -21.957 1.00 89.75 176 GLN A O 1
ATOM 1410 N N . LYS A 1 177 ? -4.393 2.679 -20.121 1.00 89.75 177 LYS A N 1
ATOM 1411 C CA . LYS A 1 177 ? -5.682 1.965 -20.230 1.00 89.75 177 LYS A CA 1
ATOM 1412 C C . LYS A 1 177 ? -5.851 1.163 -21.530 1.00 89.75 177 LYS A C 1
ATOM 1414 O O . LYS A 1 177 ? -6.953 1.063 -22.060 1.00 89.75 177 LYS A O 1
ATOM 1419 N N . VAL A 1 178 ? -4.760 0.587 -22.029 1.00 90.62 178 VAL A N 1
ATOM 1420 C CA . VAL A 1 178 ? -4.733 -0.234 -23.260 1.00 90.62 178 VAL A CA 1
ATOM 1421 C C . VAL A 1 178 ? -4.286 -1.678 -23.008 1.00 90.62 178 VAL A C 1
ATOM 1423 O O . VAL A 1 178 ? -4.163 -2.455 -23.947 1.00 90.62 178 VAL A O 1
ATOM 1426 N N . LEU A 1 179 ? -4.020 -2.041 -21.750 1.00 92.62 179 LEU A N 1
ATOM 1427 C CA . LEU A 1 179 ? -3.662 -3.403 -21.360 1.00 92.62 179 LEU A CA 1
ATOM 1428 C C . LEU A 1 179 ? -4.910 -4.298 -21.333 1.00 92.62 179 LEU A C 1
ATOM 1430 O O . LEU A 1 179 ? -5.762 -4.143 -20.458 1.00 92.62 179 LEU A O 1
ATOM 1434 N N . ASP A 1 180 ? -4.998 -5.239 -22.270 1.00 92.19 180 ASP A N 1
ATOM 1435 C CA . ASP A 1 180 ? -5.990 -6.317 -22.242 1.00 92.19 180 ASP A CA 1
ATOM 1436 C C . ASP A 1 180 ? -5.498 -7.542 -21.447 1.00 92.19 180 ASP A C 1
ATOM 1438 O O . ASP A 1 180 ? -4.339 -7.628 -21.034 1.00 92.19 180 ASP A O 1
ATOM 1442 N N . VAL A 1 181 ? -6.406 -8.492 -21.204 1.00 92.75 181 VAL A N 1
ATOM 1443 C CA . VAL A 1 181 ? -6.147 -9.672 -20.363 1.00 92.75 181 VAL A CA 1
ATOM 1444 C C . VAL A 1 181 ? -5.165 -10.653 -21.011 1.00 92.75 181 VAL A C 1
ATOM 1446 O O . VAL A 1 181 ? -4.391 -11.287 -20.296 1.00 92.75 181 VAL A O 1
ATOM 1449 N N . GLU A 1 182 ? -5.178 -10.791 -22.337 1.00 93.19 182 GLU A N 1
ATOM 1450 C CA . GLU A 1 182 ? -4.308 -11.730 -23.058 1.00 93.19 182 GLU A CA 1
ATOM 1451 C C . GLU A 1 182 ? -2.858 -11.247 -23.025 1.00 93.19 182 GLU A C 1
ATOM 1453 O O . GLU A 1 182 ? -1.975 -11.962 -22.555 1.00 93.19 182 GLU A O 1
ATOM 1458 N N . LEU A 1 183 ? -2.632 -9.984 -23.388 1.00 94.31 183 LEU A N 1
ATOM 1459 C CA . LEU A 1 183 ? -1.320 -9.352 -23.338 1.00 94.31 183 LEU A CA 1
ATOM 1460 C C . LEU A 1 183 ? -0.786 -9.262 -21.902 1.00 94.31 183 LEU A C 1
ATOM 1462 O O . LEU A 1 183 ? 0.410 -9.454 -21.674 1.00 94.31 183 LEU A O 1
ATOM 1466 N N . ALA A 1 184 ? -1.653 -9.001 -20.917 1.00 95.00 184 ALA A N 1
ATOM 1467 C CA . ALA A 1 184 ? -1.263 -9.056 -19.511 1.00 95.00 184 ALA A CA 1
ATOM 1468 C C . ALA A 1 184 ? -0.772 -10.454 -19.112 1.00 95.00 184 ALA A C 1
ATOM 1470 O O . ALA A 1 184 ? 0.253 -10.568 -18.437 1.00 95.00 184 ALA A O 1
ATOM 1471 N N . ARG A 1 185 ? -1.464 -11.513 -19.550 1.00 95.44 185 ARG A N 1
ATOM 1472 C CA . ARG A 1 185 ? -1.068 -12.900 -19.284 1.00 95.44 185 ARG A CA 1
ATOM 1473 C C . ARG A 1 185 ? 0.271 -13.240 -19.940 1.00 95.44 185 ARG A C 1
ATOM 1475 O O . ARG A 1 185 ? 1.122 -13.820 -19.270 1.00 95.44 185 ARG A O 1
ATOM 1482 N N . ASP A 1 186 ? 0.499 -12.817 -21.182 1.00 94.00 186 ASP A N 1
ATOM 1483 C CA . ASP A 1 186 ? 1.766 -13.051 -21.889 1.00 94.00 186 ASP A CA 1
ATOM 1484 C C . ASP A 1 186 ? 2.949 -12.352 -21.198 1.00 94.00 186 ASP A C 1
ATOM 1486 O O . ASP A 1 186 ? 3.999 -12.957 -20.968 1.00 94.00 186 ASP A O 1
ATOM 1490 N N . LEU A 1 187 ? 2.775 -11.088 -20.797 1.00 94.38 187 LEU A N 1
ATOM 1491 C CA . LEU A 1 187 ? 3.798 -10.336 -20.059 1.00 94.38 187 LEU A CA 1
ATOM 1492 C C . LEU A 1 187 ? 4.076 -10.966 -18.688 1.00 94.38 187 LEU A C 1
ATOM 1494 O O . LEU A 1 187 ? 5.231 -11.076 -18.270 1.00 94.38 187 LEU A O 1
ATOM 1498 N N . VAL A 1 188 ? 3.033 -11.432 -18.000 1.00 94.56 188 VAL A N 1
ATOM 1499 C CA . VAL A 1 188 ? 3.174 -12.152 -16.733 1.00 94.56 188 VAL A CA 1
ATOM 1500 C C . VAL A 1 188 ? 3.871 -13.498 -16.921 1.00 94.56 188 VAL A C 1
ATOM 1502 O O . VAL A 1 188 ? 4.695 -13.850 -16.080 1.00 94.56 188 VAL A O 1
ATOM 1505 N N . ALA A 1 189 ? 3.632 -14.226 -18.011 1.00 92.56 189 ALA A N 1
ATOM 1506 C CA . ALA A 1 189 ? 4.332 -15.477 -18.304 1.00 92.56 189 ALA A CA 1
ATOM 1507 C C . ALA A 1 189 ? 5.850 -15.258 -18.452 1.00 92.56 189 ALA A C 1
ATOM 1509 O O . ALA A 1 189 ? 6.647 -16.013 -17.888 1.00 92.56 189 ALA A O 1
ATOM 1510 N N . VAL A 1 190 ? 6.262 -14.167 -19.112 1.00 91.19 190 VAL A N 1
ATOM 1511 C CA . VAL A 1 190 ? 7.676 -13.749 -19.179 1.00 91.19 190 VAL A CA 1
ATOM 1512 C C . VAL A 1 190 ? 8.234 -13.471 -17.782 1.00 91.19 190 VAL A C 1
ATOM 1514 O O . VAL A 1 190 ? 9.326 -13.929 -17.441 1.00 91.19 190 VAL A O 1
ATOM 1517 N N . MET A 1 191 ? 7.475 -12.760 -16.942 1.00 91.81 191 MET A N 1
ATOM 1518 C CA . MET A 1 191 ? 7.874 -12.489 -15.558 1.00 91.81 191 MET A CA 1
ATOM 1519 C C . MET A 1 191 ? 8.029 -13.781 -14.747 1.00 91.81 191 MET A C 1
ATOM 1521 O O . MET A 1 191 ? 9.020 -13.926 -14.033 1.00 91.81 191 MET A O 1
ATOM 1525 N N . GLN A 1 192 ? 7.090 -14.724 -14.877 1.00 91.50 192 GLN A N 1
ATOM 1526 C CA . GLN A 1 192 ? 7.104 -16.016 -14.184 1.00 91.50 192 GLN A CA 1
ATOM 1527 C C . GLN A 1 192 ? 8.349 -16.842 -14.528 1.00 91.50 192 GLN A C 1
ATOM 1529 O O . GLN A 1 192 ? 8.968 -17.415 -13.627 1.00 91.50 192 GLN A O 1
ATOM 1534 N N . GLY A 1 193 ? 8.746 -16.854 -15.805 1.00 85.94 193 GLY A N 1
ATOM 1535 C CA . GLY A 1 193 ? 9.850 -17.668 -16.317 1.00 85.94 193 GLY A CA 1
ATOM 1536 C C . GLY A 1 193 ? 11.215 -17.409 -15.669 1.00 85.94 193 GLY A C 1
ATOM 1537 O O . GLY A 1 193 ? 12.037 -18.318 -15.624 1.00 85.94 193 GLY A O 1
ATOM 1538 N N . GLY A 1 194 ? 11.464 -16.216 -15.118 1.00 81.94 194 GLY A N 1
ATOM 1539 C CA . GLY A 1 194 ? 12.743 -15.887 -14.467 1.00 81.94 194 GLY A CA 1
ATOM 1540 C C . GLY A 1 194 ? 12.637 -15.504 -12.987 1.00 81.94 194 GLY A C 1
ATOM 1541 O O . GLY A 1 194 ? 13.587 -14.950 -12.435 1.00 81.94 194 GLY A O 1
ATOM 1542 N N . LEU A 1 195 ? 11.517 -15.802 -12.311 1.00 87.62 195 LEU A N 1
ATOM 1543 C CA . LEU A 1 195 ? 11.326 -15.486 -10.883 1.00 87.62 195 LEU A CA 1
ATOM 1544 C C . LEU A 1 195 ? 12.406 -16.075 -9.960 1.00 87.62 195 LEU A C 1
ATOM 1546 O O . LEU A 1 195 ? 12.652 -15.537 -8.880 1.00 87.62 195 LEU A O 1
ATOM 1550 N N . GLN A 1 196 ? 13.045 -17.179 -10.351 1.00 84.88 196 GLN A N 1
ATOM 1551 C CA . GLN A 1 196 ? 14.081 -17.819 -9.534 1.00 84.88 196 GLN A CA 1
ATOM 1552 C C . GLN A 1 196 ? 15.411 -17.053 -9.551 1.00 84.88 196 GLN A C 1
ATOM 1554 O O . GLN A 1 196 ? 16.112 -17.046 -8.538 1.00 84.88 196 GLN A O 1
ATOM 1559 N N . ASP A 1 197 ? 15.718 -16.364 -10.652 1.00 82.25 197 ASP A N 1
ATOM 1560 C CA . ASP A 1 197 ? 17.030 -15.752 -10.900 1.00 82.25 197 ASP A CA 1
ATOM 1561 C C . ASP A 1 197 ? 17.063 -14.237 -10.652 1.00 82.25 197 ASP A C 1
ATOM 1563 O O . ASP A 1 197 ? 18.129 -13.613 -10.680 1.00 82.25 197 ASP A O 1
ATOM 1567 N N . VAL A 1 198 ? 15.905 -13.621 -10.395 1.00 86.81 198 VAL A N 1
ATOM 1568 C CA . VAL A 1 198 ? 15.819 -12.190 -10.082 1.00 86.81 198 VAL A CA 1
ATOM 1569 C C . VAL A 1 198 ? 16.321 -11.864 -8.678 1.00 86.81 198 VAL A C 1
ATOM 1571 O O . VAL A 1 198 ? 16.180 -12.634 -7.721 1.00 86.81 198 VAL A O 1
ATOM 1574 N N . SER A 1 199 ? 16.879 -10.659 -8.545 1.00 90.00 199 SER A N 1
ATOM 1575 C CA . SER A 1 199 ? 17.227 -10.089 -7.246 1.00 90.00 199 SER A CA 1
ATOM 1576 C C . SER A 1 199 ? 15.974 -9.835 -6.404 1.00 90.00 199 SER A C 1
ATOM 1578 O O . SER A 1 199 ? 14.876 -9.636 -6.931 1.00 90.00 199 SER A O 1
ATOM 1580 N N . ILE A 1 200 ? 16.140 -9.776 -5.079 1.00 92.25 200 ILE A N 1
ATOM 1581 C CA . ILE A 1 200 ? 15.037 -9.485 -4.148 1.00 92.25 200 ILE A CA 1
ATOM 1582 C C . ILE A 1 200 ? 14.403 -8.118 -4.458 1.00 92.25 200 ILE A C 1
ATOM 1584 O O . ILE A 1 200 ? 13.186 -7.971 -4.388 1.00 92.25 200 ILE A O 1
ATOM 1588 N N . TRP A 1 201 ? 15.211 -7.137 -4.871 1.00 91.88 201 TRP A N 1
ATOM 1589 C CA . TRP A 1 201 ? 14.739 -5.821 -5.303 1.00 91.88 201 TRP A CA 1
ATOM 1590 C C . TRP A 1 201 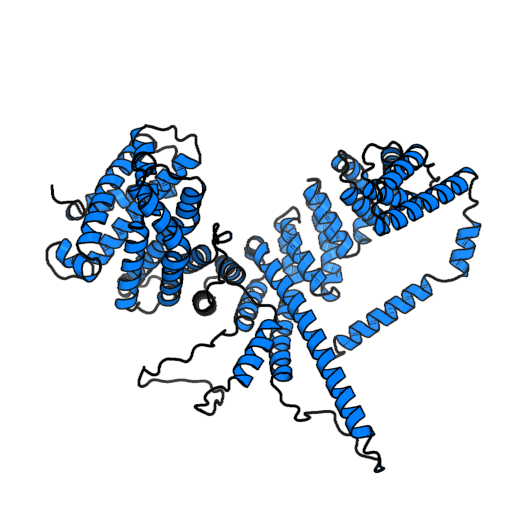? 13.792 -5.885 -6.497 1.00 91.88 201 TRP A C 1
ATOM 1592 O O . TRP A 1 201 ? 12.752 -5.227 -6.495 1.00 91.88 201 TRP A O 1
ATOM 1602 N N . GLU A 1 202 ? 14.138 -6.664 -7.521 1.00 90.31 202 GLU A N 1
ATOM 1603 C CA . GLU A 1 202 ? 13.278 -6.773 -8.695 1.00 90.31 202 GLU A CA 1
ATOM 1604 C C . GLU A 1 202 ? 12.034 -7.613 -8.392 1.00 90.31 202 GLU A C 1
ATOM 1606 O O . GLU A 1 202 ? 10.948 -7.257 -8.844 1.00 90.31 202 GLU A O 1
ATOM 1611 N N . LEU A 1 203 ? 12.146 -8.639 -7.540 1.00 93.69 203 LEU A N 1
ATOM 1612 C CA . LEU A 1 203 ? 10.989 -9.377 -7.024 1.00 93.69 203 LEU A CA 1
ATOM 1613 C C . LEU A 1 203 ? 10.020 -8.452 -6.269 1.00 93.69 203 LEU A C 1
ATOM 1615 O O . LEU A 1 203 ? 8.818 -8.490 -6.521 1.00 93.69 203 LEU A O 1
ATOM 1619 N N . ALA A 1 204 ? 10.532 -7.577 -5.398 1.00 92.88 204 ALA A N 1
ATOM 1620 C CA . ALA A 1 204 ? 9.733 -6.583 -4.682 1.00 92.88 204 ALA A CA 1
ATOM 1621 C C . ALA A 1 204 ? 9.015 -5.620 -5.641 1.00 92.88 204 ALA A C 1
ATOM 1623 O O . ALA A 1 204 ? 7.837 -5.319 -5.452 1.00 92.88 204 ALA A O 1
ATOM 1624 N N . ARG A 1 205 ? 9.692 -5.175 -6.707 1.00 92.56 205 ARG A N 1
ATOM 1625 C CA . ARG A 1 205 ? 9.072 -4.340 -7.746 1.00 92.56 205 ARG A CA 1
ATOM 1626 C C . ARG A 1 205 ? 7.984 -5.085 -8.504 1.00 92.56 205 ARG A C 1
ATOM 1628 O O . ARG A 1 205 ? 6.912 -4.527 -8.676 1.00 92.56 205 ARG A O 1
ATOM 1635 N N . CYS A 1 206 ? 8.216 -6.340 -8.889 1.00 92.62 206 CYS A N 1
ATOM 1636 C CA . CYS A 1 206 ? 7.187 -7.157 -9.533 1.00 92.62 206 CYS A CA 1
ATOM 1637 C C . CYS A 1 206 ? 5.955 -7.331 -8.637 1.00 92.62 206 CYS A C 1
ATOM 1639 O O . CYS A 1 206 ? 4.831 -7.284 -9.128 1.00 92.62 206 CYS A O 1
ATOM 1641 N N . MET A 1 207 ? 6.155 -7.482 -7.322 1.00 91.69 207 MET A N 1
ATOM 1642 C CA . MET A 1 207 ? 5.056 -7.487 -6.354 1.00 91.69 207 MET A CA 1
ATOM 1643 C C . MET A 1 207 ? 4.309 -6.157 -6.335 1.00 91.69 207 MET A C 1
ATOM 1645 O O . MET A 1 207 ? 3.088 -6.156 -6.403 1.00 91.69 207 MET A O 1
ATOM 1649 N N . ALA A 1 208 ? 5.000 -5.019 -6.331 1.00 91.06 208 ALA A N 1
ATOM 1650 C CA . ALA A 1 208 ? 4.337 -3.715 -6.353 1.00 91.06 208 ALA A CA 1
ATOM 1651 C C . ALA A 1 208 ? 3.443 -3.500 -7.597 1.00 91.06 208 ALA A C 1
ATOM 1653 O O . ALA A 1 208 ? 2.469 -2.748 -7.525 1.00 91.06 208 ALA A O 1
ATOM 1654 N N . SER A 1 209 ? 3.729 -4.185 -8.709 1.00 91.38 209 SER A N 1
ATOM 1655 C CA . SER A 1 209 ? 2.981 -4.085 -9.970 1.00 91.38 209 SER A CA 1
ATOM 1656 C C . SER A 1 209 ? 1.754 -4.999 -10.063 1.00 91.38 209 SER A C 1
ATOM 1658 O O . SER A 1 209 ? 1.030 -4.912 -11.049 1.00 91.38 209 SER A O 1
ATOM 1660 N N . VAL A 1 210 ? 1.478 -5.864 -9.077 1.00 90.81 210 VAL A N 1
ATOM 1661 C CA . VAL A 1 210 ? 0.371 -6.848 -9.145 1.00 90.81 210 VAL A CA 1
ATOM 1662 C C . VAL A 1 210 ? -0.985 -6.186 -9.385 1.00 90.81 210 VAL A C 1
ATOM 1664 O O . VAL A 1 210 ? -1.786 -6.666 -10.180 1.00 90.81 210 VAL A O 1
ATOM 1667 N N . GLN A 1 211 ? -1.224 -5.034 -8.757 1.00 87.94 211 GLN A N 1
ATOM 1668 C CA . GLN A 1 211 ? -2.458 -4.261 -8.937 1.00 87.94 211 GLN A CA 1
ATOM 1669 C C . GLN A 1 211 ? -2.640 -3.696 -10.360 1.00 87.94 211 GLN A C 1
ATOM 1671 O O . GLN A 1 211 ? -3.724 -3.231 -10.695 1.00 87.94 211 GLN A O 1
ATOM 1676 N N . LEU A 1 212 ? -1.584 -3.706 -11.181 1.00 90.06 212 LEU A N 1
ATOM 1677 C CA . LEU A 1 212 ? -1.562 -3.187 -12.551 1.00 90.06 212 LEU A CA 1
ATOM 1678 C C . LEU A 1 212 ? -1.643 -4.303 -13.605 1.00 90.06 212 LEU A C 1
ATOM 1680 O O . LEU A 1 212 ? -1.586 -4.011 -14.793 1.00 90.06 212 LEU A O 1
ATOM 1684 N N . MET A 1 213 ? -1.821 -5.567 -13.200 1.00 89.56 213 MET A N 1
ATOM 1685 C CA . MET A 1 213 ? -1.889 -6.730 -14.103 1.00 89.56 213 MET A CA 1
ATOM 1686 C C . MET A 1 213 ? -3.209 -6.850 -14.888 1.00 89.56 213 MET A C 1
ATOM 1688 O O . MET A 1 213 ? -3.455 -7.860 -15.537 1.00 89.56 213 MET A O 1
ATOM 1692 N N . GLY A 1 214 ? -4.080 -5.840 -14.834 1.00 79.81 214 GLY A N 1
ATOM 1693 C CA . GLY A 1 214 ? -5.311 -5.754 -15.627 1.00 79.81 214 GLY A CA 1
ATOM 1694 C C . GLY A 1 214 ? -6.468 -6.626 -15.126 1.00 79.81 214 GLY A C 1
ATOM 1695 O O . GLY A 1 214 ? -7.598 -6.145 -15.074 1.00 79.81 214 GLY A O 1
ATOM 1696 N N . SER A 1 215 ? -6.212 -7.868 -14.704 1.00 86.62 215 SER A N 1
ATOM 1697 C CA . SER A 1 215 ? -7.241 -8.768 -14.170 1.00 86.62 215 SER A CA 1
ATOM 1698 C C . SER A 1 215 ? -6.831 -9.459 -12.871 1.00 86.62 215 SER A C 1
ATOM 1700 O O . SER A 1 215 ? -5.657 -9.693 -12.575 1.00 86.62 215 SER A O 1
ATOM 1702 N N . THR A 1 216 ? -7.843 -9.812 -12.084 1.00 85.00 216 THR A N 1
ATOM 1703 C CA . THR A 1 216 ? -7.698 -10.538 -10.819 1.00 85.00 216 THR A CA 1
ATOM 1704 C C . THR A 1 216 ? -7.170 -11.959 -11.015 1.00 85.00 216 THR A C 1
ATOM 1706 O O . THR A 1 216 ? -6.454 -12.474 -10.157 1.00 85.00 216 THR A O 1
ATOM 1709 N N . GLU A 1 217 ? -7.499 -12.581 -12.147 1.00 87.81 217 GLU A N 1
ATOM 1710 C CA . GLU A 1 217 ? -7.052 -13.921 -12.529 1.00 87.81 217 GLU A CA 1
ATOM 1711 C C . GLU A 1 217 ? -5.555 -13.940 -12.842 1.00 87.81 217 GLU A C 1
ATOM 1713 O O . GLU A 1 217 ? -4.818 -14.711 -12.231 1.00 87.81 217 GLU A O 1
ATOM 1718 N N . VAL A 1 218 ? -5.087 -13.023 -13.696 1.00 91.00 218 VAL A N 1
ATOM 1719 C CA . VAL A 1 218 ? -3.668 -12.906 -14.072 1.00 91.00 218 VAL A CA 1
ATOM 1720 C C . VAL A 1 218 ? -2.809 -12.572 -12.847 1.00 91.00 218 VAL A C 1
ATOM 1722 O O . VAL A 1 218 ? -1.763 -13.185 -12.619 1.00 91.00 218 VAL A O 1
ATOM 1725 N N . ALA A 1 219 ? -3.288 -11.665 -11.988 1.00 89.69 219 ALA A N 1
ATOM 1726 C CA . ALA A 1 219 ? -2.647 -11.376 -10.708 1.00 89.69 219 ALA A CA 1
ATOM 1727 C C . ALA A 1 219 ? -2.523 -12.633 -9.823 1.00 89.69 219 ALA A C 1
ATOM 1729 O O . ALA A 1 219 ? -1.467 -12.879 -9.235 1.00 89.69 219 ALA A O 1
ATOM 1730 N N . ARG A 1 220 ? -3.573 -13.462 -9.739 1.00 87.12 220 ARG A N 1
ATOM 1731 C CA . ARG A 1 220 ? -3.567 -14.700 -8.943 1.00 87.12 220 ARG A CA 1
ATOM 1732 C C . ARG A 1 220 ? -2.592 -15.739 -9.496 1.00 87.12 220 ARG A C 1
ATOM 1734 O O . ARG A 1 220 ? -1.882 -16.367 -8.707 1.00 87.12 220 ARG A O 1
ATOM 1741 N N . GLU A 1 221 ? -2.542 -15.916 -10.814 1.00 89.25 221 GLU A N 1
ATOM 1742 C CA . GLU A 1 221 ? -1.589 -16.810 -11.486 1.00 89.25 221 GLU A CA 1
ATOM 1743 C C . GLU A 1 221 ? -0.147 -16.418 -11.135 1.00 89.25 221 GLU A C 1
ATOM 1745 O O . GLU A 1 221 ? 0.628 -17.244 -10.642 1.00 89.25 221 GLU A O 1
ATOM 1750 N N . PHE A 1 222 ? 0.188 -15.131 -11.275 1.00 92.12 222 PHE A N 1
ATOM 1751 C CA . PHE A 1 222 ? 1.508 -14.612 -10.928 1.00 92.12 222 PHE A CA 1
ATOM 1752 C C . PHE A 1 222 ? 1.867 -14.810 -9.452 1.00 92.12 222 PHE A C 1
ATOM 1754 O O . PHE A 1 222 ? 2.942 -15.321 -9.136 1.00 92.12 222 PHE A O 1
ATOM 1761 N N . LEU A 1 223 ? 0.966 -14.439 -8.538 1.00 90.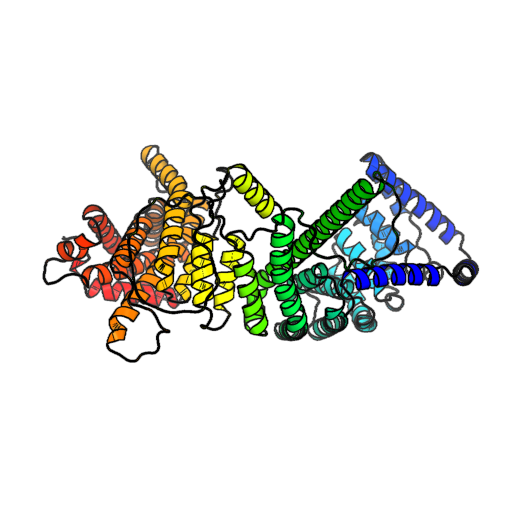00 223 LEU A N 1
ATOM 1762 C CA . LEU A 1 223 ? 1.181 -14.595 -7.097 1.00 90.00 223 LEU A CA 1
ATOM 1763 C C . LEU A 1 223 ? 1.386 -16.062 -6.705 1.00 90.00 223 LEU A C 1
ATOM 1765 O O . LEU A 1 223 ? 2.206 -16.365 -5.837 1.00 90.00 223 LEU A O 1
ATOM 1769 N N . THR A 1 224 ? 0.672 -16.978 -7.359 1.00 89.38 224 THR A N 1
ATOM 1770 C CA . THR A 1 224 ? 0.809 -18.420 -7.126 1.00 89.38 224 THR A CA 1
ATOM 1771 C C . THR A 1 224 ? 2.178 -18.926 -7.573 1.00 89.38 224 THR A C 1
ATOM 1773 O O . THR A 1 224 ? 2.834 -19.648 -6.820 1.00 89.38 224 THR A O 1
ATOM 1776 N N . ALA A 1 225 ? 2.650 -18.487 -8.742 1.00 91.12 225 ALA A N 1
ATOM 1777 C CA . ALA A 1 225 ? 3.978 -18.821 -9.252 1.00 91.12 225 ALA A CA 1
ATOM 1778 C C . ALA A 1 225 ? 5.115 -18.208 -8.409 1.00 91.12 225 ALA A C 1
ATOM 1780 O O . ALA A 1 225 ? 6.144 -18.849 -8.191 1.00 91.12 225 ALA A O 1
ATOM 1781 N N . ALA A 1 226 ? 4.934 -16.989 -7.892 1.00 92.00 226 ALA A N 1
ATOM 1782 C CA . ALA A 1 226 ? 5.945 -16.282 -7.104 1.00 92.00 226 ALA A CA 1
ATOM 1783 C C . ALA A 1 226 ? 6.033 -16.740 -5.641 1.00 92.00 226 ALA A C 1
ATOM 1785 O O . ALA A 1 226 ? 7.095 -16.614 -5.021 1.00 92.00 226 ALA A O 1
ATOM 1786 N N . ALA A 1 227 ? 4.959 -17.311 -5.086 1.00 90.94 227 ALA A N 1
ATOM 1787 C CA . ALA A 1 227 ? 4.880 -17.677 -3.673 1.00 90.94 227 ALA A CA 1
ATOM 1788 C C . ALA A 1 227 ? 6.049 -18.546 -3.160 1.00 90.94 227 ALA A C 1
ATOM 1790 O O . ALA A 1 227 ? 6.587 -18.208 -2.104 1.00 90.94 227 ALA A O 1
ATOM 1791 N N . PRO A 1 228 ? 6.518 -19.607 -3.854 1.00 92.31 228 PRO A N 1
ATOM 1792 C CA . PRO A 1 228 ? 7.645 -20.409 -3.372 1.00 92.31 228 PRO A CA 1
ATOM 1793 C C . PRO A 1 228 ? 8.926 -19.586 -3.194 1.00 92.31 228 PRO A C 1
ATOM 1795 O O . PRO A 1 228 ? 9.615 -19.722 -2.180 1.00 92.31 228 PRO A O 1
ATOM 1798 N N . ARG A 1 229 ? 9.228 -18.700 -4.155 1.00 93.38 229 ARG A N 1
ATOM 1799 C CA . ARG A 1 229 ? 10.411 -17.834 -4.098 1.00 93.38 229 ARG A CA 1
ATOM 1800 C C . ARG A 1 229 ? 10.275 -16.798 -2.989 1.00 93.38 229 ARG A C 1
ATOM 1802 O O . ARG A 1 229 ? 11.221 -16.616 -2.229 1.00 93.38 229 ARG A O 1
ATOM 1809 N N . ILE A 1 230 ? 9.108 -16.167 -2.869 1.00 93.12 230 ILE A N 1
ATOM 1810 C CA . ILE A 1 230 ? 8.825 -15.162 -1.836 1.00 93.12 230 ILE A CA 1
ATOM 1811 C C . ILE A 1 230 ? 8.955 -15.771 -0.441 1.00 93.12 230 ILE A C 1
ATOM 1813 O O . ILE A 1 230 ? 9.699 -15.243 0.380 1.00 93.12 230 ILE A O 1
ATOM 1817 N N . CYS A 1 231 ? 8.304 -16.911 -0.183 1.00 92.44 231 CYS A N 1
ATOM 1818 C CA . CYS A 1 231 ? 8.413 -17.614 1.095 1.00 92.44 231 CYS A CA 1
ATOM 1819 C C . CYS A 1 231 ? 9.872 -17.919 1.443 1.00 92.44 231 CYS A C 1
ATOM 1821 O O . CYS A 1 231 ? 10.289 -17.694 2.574 1.00 92.44 231 CYS A O 1
ATOM 1823 N N . ARG A 1 232 ? 10.659 -18.388 0.469 1.00 93.12 232 ARG A N 1
ATOM 1824 C CA . ARG A 1 232 ? 12.082 -18.665 0.671 1.00 93.12 232 ARG A CA 1
ATOM 1825 C C . ARG A 1 232 ? 12.869 -17.402 1.035 1.00 93.12 232 ARG A C 1
ATOM 1827 O O . ARG A 1 232 ? 13.612 -17.441 2.007 1.00 93.12 232 ARG A O 1
ATOM 1834 N N . VAL A 1 233 ? 12.683 -16.295 0.309 1.00 93.69 233 VAL A N 1
ATOM 1835 C CA . VAL A 1 233 ? 13.349 -15.011 0.615 1.00 93.69 233 VAL A CA 1
ATOM 1836 C C . VAL A 1 233 ? 12.999 -14.531 2.024 1.00 93.69 233 VAL A C 1
ATOM 1838 O O . VAL A 1 233 ? 13.877 -14.100 2.762 1.00 93.69 233 VAL A O 1
ATOM 1841 N N . LEU A 1 234 ? 11.725 -14.616 2.410 1.00 93.06 234 LEU A N 1
ATOM 1842 C CA . LEU A 1 234 ? 11.251 -14.191 3.727 1.00 93.06 234 LEU A CA 1
ATOM 1843 C C . LEU A 1 234 ? 11.813 -15.061 4.866 1.00 93.06 234 LEU A C 1
ATOM 1845 O O . LEU A 1 234 ? 12.168 -14.539 5.919 1.00 93.06 234 LEU A O 1
ATOM 1849 N N . GLN A 1 235 ? 11.949 -16.370 4.653 1.00 92.19 235 GLN A N 1
ATOM 1850 C CA . GLN A 1 235 ? 12.582 -17.279 5.615 1.00 92.19 235 GLN A CA 1
ATOM 1851 C C . GLN A 1 235 ? 14.095 -17.037 5.721 1.00 92.19 235 GLN A C 1
ATOM 1853 O O . GLN A 1 235 ? 14.640 -16.949 6.824 1.00 92.19 235 GLN A O 1
ATOM 1858 N N . GLU A 1 236 ? 14.772 -16.888 4.578 1.00 91.00 236 GLU A N 1
ATOM 1859 C CA . GLU A 1 236 ? 16.200 -16.564 4.509 1.00 91.00 236 GLU A CA 1
ATOM 1860 C C . GLU A 1 236 ? 16.486 -15.221 5.192 1.00 91.00 236 GLU A C 1
ATOM 1862 O O . GLU A 1 236 ? 17.457 -15.118 5.939 1.00 91.00 236 GLU A O 1
ATOM 1867 N N . SER A 1 237 ? 15.622 -14.215 5.022 1.00 91.44 237 SER A N 1
ATOM 1868 C CA . SER A 1 237 ? 15.814 -12.897 5.631 1.00 91.44 237 SER A CA 1
ATOM 1869 C C . SER A 1 237 ? 15.709 -12.930 7.159 1.00 91.44 237 SER A C 1
ATOM 1871 O O . SER A 1 237 ? 16.483 -12.253 7.834 1.00 91.44 237 SER A O 1
ATOM 1873 N N . VAL A 1 238 ? 14.827 -13.754 7.734 1.00 88.88 238 VAL A N 1
ATOM 1874 C CA . VAL A 1 238 ? 14.761 -13.964 9.191 1.00 88.88 238 VAL A CA 1
ATOM 1875 C C . VAL A 1 238 ? 16.053 -14.607 9.701 1.00 88.88 238 VAL A C 1
ATOM 1877 O O . VAL A 1 238 ? 16.662 -14.103 10.646 1.00 88.88 238 VAL A O 1
ATOM 1880 N N . ALA A 1 239 ? 16.528 -15.666 9.038 1.00 86.50 239 ALA A N 1
ATOM 1881 C CA . ALA A 1 239 ? 17.786 -16.320 9.397 1.00 86.50 239 ALA A CA 1
ATOM 1882 C C . ALA A 1 239 ? 18.989 -15.364 9.281 1.00 86.50 239 ALA A C 1
ATOM 1884 O O . ALA A 1 239 ? 19.821 -15.291 10.185 1.00 86.50 239 ALA A O 1
ATOM 1885 N N . GLN A 1 240 ? 19.052 -14.575 8.206 1.00 87.38 240 GLN A N 1
ATOM 1886 C CA . GLN A 1 240 ? 20.073 -13.548 7.994 1.00 87.38 240 GLN A CA 1
ATOM 1887 C C . GLN A 1 240 ? 20.038 -12.462 9.075 1.00 87.38 240 GLN A C 1
ATOM 1889 O O . GLN A 1 240 ? 21.099 -12.011 9.500 1.00 87.38 240 GLN A O 1
ATOM 1894 N N . ARG A 1 241 ? 18.854 -12.057 9.554 1.00 85.31 241 ARG A N 1
ATOM 1895 C CA . ARG A 1 241 ? 18.719 -11.068 10.634 1.00 85.31 241 ARG A CA 1
ATOM 1896 C C . ARG A 1 241 ? 19.269 -11.606 11.955 1.00 85.31 241 ARG A C 1
ATOM 1898 O O . ARG A 1 241 ? 20.032 -10.907 12.622 1.00 85.31 241 ARG A O 1
ATOM 1905 N N . HIS A 1 242 ? 18.961 -12.860 12.298 1.00 83.75 242 HIS A N 1
ATOM 1906 C CA . HIS A 1 242 ? 19.550 -13.532 13.463 1.00 83.75 242 HIS A CA 1
ATOM 1907 C C . HIS A 1 242 ? 21.069 -13.689 13.330 1.00 83.75 242 HIS A C 1
ATOM 1909 O O . HIS A 1 242 ? 21.807 -13.441 14.284 1.00 83.75 242 HIS A O 1
ATOM 1915 N N . TYR A 1 243 ? 21.554 -14.033 12.138 1.00 83.44 243 TYR A N 1
ATOM 1916 C CA . TYR A 1 243 ? 22.985 -14.134 11.879 1.00 83.44 243 TYR A CA 1
ATOM 1917 C C . TYR A 1 243 ? 23.684 -12.771 11.993 1.00 83.44 243 TYR A C 1
ATOM 1919 O O . TYR A 1 243 ? 24.702 -12.659 12.676 1.00 83.44 243 TYR A O 1
ATOM 1927 N N . TYR A 1 244 ? 23.097 -11.709 11.434 1.00 84.31 244 TYR A N 1
ATOM 1928 C CA . TYR A 1 244 ? 23.581 -10.336 11.583 1.00 84.31 244 TYR A CA 1
ATOM 1929 C C . TYR A 1 244 ? 23.633 -9.915 13.057 1.00 84.31 244 TYR A C 1
ATOM 1931 O O . TYR A 1 244 ? 24.645 -9.373 13.495 1.00 84.31 244 TYR A O 1
ATOM 1939 N N . LYS A 1 245 ? 22.602 -10.248 13.850 1.00 83.69 245 LYS A N 1
ATOM 1940 C CA . LYS A 1 245 ? 22.596 -10.048 15.310 1.00 83.69 245 LYS A CA 1
ATOM 1941 C C . LYS A 1 245 ? 23.786 -10.730 15.974 1.00 83.69 245 LYS A C 1
ATOM 1943 O O . LYS A 1 245 ? 24.520 -10.089 16.722 1.00 83.69 245 LYS A O 1
ATOM 1948 N N . SER A 1 246 ? 24.006 -12.009 15.664 1.00 81.88 246 SER A N 1
ATOM 1949 C CA . SER A 1 246 ? 25.122 -12.768 16.232 1.00 81.88 246 SER A CA 1
ATOM 1950 C C . SER A 1 246 ? 26.476 -12.153 15.869 1.00 81.88 246 SER A C 1
ATOM 1952 O O . SER A 1 246 ? 27.290 -11.948 16.759 1.00 81.88 246 SER A O 1
ATOM 1954 N N . LEU A 1 247 ? 26.686 -11.743 14.611 1.00 79.56 247 LEU A N 1
ATOM 1955 C CA . LEU A 1 247 ? 27.915 -11.080 14.161 1.00 79.56 247 LEU A CA 1
ATOM 1956 C C . LEU A 1 247 ? 28.128 -9.703 14.800 1.00 79.56 247 LEU A C 1
ATOM 1958 O O . LEU A 1 247 ? 29.270 -9.290 15.018 1.00 79.56 247 LEU A O 1
ATOM 1962 N N . TYR A 1 248 ? 27.048 -8.960 15.041 1.00 79.12 248 TYR A N 1
ATOM 1963 C CA . TYR A 1 248 ? 27.109 -7.619 15.615 1.00 79.12 248 TYR A CA 1
ATOM 1964 C C . TYR A 1 248 ? 27.481 -7.661 17.104 1.00 79.12 248 TYR A C 1
ATOM 1966 O O . TYR A 1 248 ? 28.345 -6.907 17.556 1.00 79.12 248 TYR A O 1
ATOM 1974 N N . PHE A 1 249 ? 26.873 -8.580 17.861 1.00 77.44 249 PHE A N 1
ATOM 1975 C CA . PHE A 1 249 ? 27.109 -8.710 19.300 1.00 77.44 249 PHE A CA 1
ATOM 1976 C C . PHE A 1 249 ? 28.242 -9.666 19.668 1.00 77.44 249 PHE A C 1
ATOM 1978 O O . PHE A 1 249 ? 28.749 -9.559 20.781 1.00 77.44 249 PHE A O 1
ATOM 1985 N N . SER A 1 250 ? 28.694 -10.539 18.761 1.00 71.19 250 SER A N 1
ATOM 1986 C CA . SER A 1 250 ? 29.894 -11.341 18.993 1.00 71.19 250 SER A CA 1
ATOM 1987 C C . SER A 1 250 ? 31.084 -10.403 19.204 1.00 71.19 250 SER A C 1
ATOM 1989 O O . SER A 1 250 ? 31.543 -9.742 18.258 1.00 71.19 250 SER A O 1
ATOM 1991 N N . GLU A 1 251 ? 31.602 -10.364 20.430 1.00 54.31 251 GLU A N 1
ATOM 1992 C CA . GLU A 1 251 ? 33.003 -10.031 20.663 1.00 54.31 251 GLU A CA 1
ATOM 1993 C C . GLU A 1 251 ? 33.846 -10.938 19.769 1.00 54.31 251 GLU A C 1
ATOM 1995 O O . GLU A 1 251 ? 33.458 -12.076 19.501 1.00 54.31 251 GLU A O 1
ATOM 2000 N N . ALA A 1 252 ? 34.951 -10.423 19.239 1.00 44.25 252 ALA A N 1
ATOM 2001 C CA . ALA A 1 252 ? 35.844 -11.155 18.352 1.00 44.25 252 ALA A CA 1
ATOM 2002 C C . ALA A 1 252 ? 36.534 -12.323 19.088 1.00 44.25 252 ALA A C 1
ATOM 2004 O O . ALA A 1 252 ? 37.731 -12.288 19.338 1.00 44.25 252 ALA A O 1
ATOM 2005 N N . LYS A 1 253 ? 35.780 -13.356 19.465 1.00 41.94 253 LYS A N 1
ATOM 2006 C CA . LYS A 1 253 ? 36.309 -14.688 19.702 1.00 41.94 253 LYS A CA 1
ATOM 2007 C C . LYS A 1 253 ? 36.244 -15.392 18.364 1.00 41.94 253 LYS A C 1
ATOM 2009 O O . LYS A 1 253 ? 35.160 -15.680 17.861 1.00 41.94 253 LYS A O 1
ATOM 2014 N N . ASP A 1 254 ? 37.421 -15.566 17.780 1.00 43.72 254 ASP A N 1
ATOM 2015 C CA . ASP A 1 254 ? 37.664 -16.313 16.556 1.00 43.72 254 ASP A CA 1
ATOM 2016 C C . ASP A 1 254 ? 36.934 -17.655 16.607 1.00 43.72 254 ASP A C 1
ATOM 2018 O O . ASP A 1 254 ? 37.355 -18.603 17.266 1.00 43.72 254 ASP A O 1
ATOM 2022 N N . ILE A 1 255 ? 35.798 -17.724 15.920 1.00 40.34 255 ILE A N 1
ATOM 2023 C CA . ILE A 1 255 ? 35.043 -18.952 15.746 1.00 40.34 255 ILE A CA 1
ATOM 2024 C C . ILE A 1 255 ? 35.018 -19.234 14.239 1.00 40.34 255 ILE A C 1
ATOM 2026 O O . ILE A 1 255 ? 34.188 -18.721 13.495 1.00 40.34 255 ILE A O 1
ATOM 2030 N N . TRP A 1 256 ? 35.971 -20.096 13.858 1.00 36.28 256 TRP A N 1
ATOM 2031 C CA . TRP A 1 256 ? 35.980 -21.013 12.711 1.00 36.28 256 TRP A CA 1
ATOM 2032 C C . TRP A 1 256 ? 36.388 -20.457 11.335 1.00 36.28 256 TRP A C 1
ATOM 2034 O O . TRP A 1 256 ? 35.570 -20.202 10.456 1.00 36.28 256 TRP A O 1
ATOM 2044 N N . LEU A 1 257 ? 37.702 -20.470 11.095 1.00 32.03 257 LEU A N 1
ATOM 2045 C CA . LEU A 1 257 ? 38.268 -21.008 9.853 1.00 32.03 257 LEU A CA 1
ATOM 2046 C C . LEU A 1 257 ? 38.985 -22.320 10.223 1.00 32.03 257 LEU A C 1
ATOM 2048 O O . LEU A 1 257 ? 39.700 -22.324 11.226 1.00 32.03 257 LEU A O 1
ATOM 2052 N N . PRO A 1 258 ? 38.809 -23.432 9.484 1.00 34.06 258 PRO A N 1
ATOM 2053 C CA . PRO A 1 258 ? 39.556 -24.651 9.761 1.00 34.06 258 PRO A CA 1
ATOM 2054 C C . PRO A 1 258 ? 41.043 -24.371 9.528 1.00 34.06 258 PRO A C 1
ATOM 2056 O O . PRO A 1 258 ? 41.459 -24.039 8.418 1.00 34.06 258 PRO A O 1
ATOM 2059 N N . SER A 1 259 ? 41.835 -24.460 10.595 1.00 33.06 259 SER A N 1
ATOM 2060 C CA . SER A 1 259 ? 43.285 -24.364 10.522 1.00 33.06 259 SER A CA 1
ATOM 2061 C C . SER A 1 259 ? 43.818 -25.581 9.768 1.00 33.06 259 SER A C 1
ATOM 2063 O O . SER A 1 259 ? 43.794 -26.707 10.259 1.00 33.06 259 SER A O 1
ATOM 2065 N N . SER A 1 260 ? 44.330 -25.368 8.557 1.00 29.05 260 SER A N 1
ATOM 2066 C CA . SER A 1 260 ? 45.297 -26.303 7.996 1.00 29.05 260 SER A CA 1
ATOM 2067 C C . SER A 1 260 ? 46.603 -26.106 8.762 1.00 29.05 260 SER A C 1
ATOM 2069 O O . SER A 1 260 ? 47.323 -25.125 8.565 1.00 29.05 260 SER A O 1
ATOM 2071 N N . SER A 1 261 ? 46.882 -27.013 9.687 1.00 33.03 261 SER A N 1
ATOM 2072 C CA . SER A 1 261 ? 48.192 -27.160 10.306 1.00 33.03 261 SER A CA 1
ATOM 2073 C C . SER A 1 261 ? 49.239 -27.489 9.238 1.00 33.03 261 SER A C 1
ATOM 2075 O O . SER A 1 261 ? 49.153 -28.555 8.634 1.00 33.03 261 SER A O 1
ATOM 2077 N N . ALA A 1 262 ? 50.198 -26.586 9.019 1.00 33.91 262 ALA A N 1
ATOM 2078 C CA . ALA A 1 262 ? 51.630 -26.869 8.837 1.00 33.91 262 ALA A CA 1
ATOM 2079 C C . ALA A 1 262 ? 52.333 -25.657 8.205 1.00 33.91 262 ALA A C 1
ATOM 2081 O O . ALA A 1 262 ? 52.234 -25.445 7.002 1.00 33.91 262 ALA A O 1
ATOM 2082 N N . ALA A 1 263 ? 53.029 -24.873 9.029 1.00 32.88 263 ALA A N 1
ATOM 2083 C CA . ALA A 1 263 ? 54.372 -24.338 8.774 1.00 32.88 263 ALA A CA 1
ATOM 2084 C C . ALA A 1 263 ? 54.648 -23.219 9.783 1.00 32.88 263 ALA A C 1
ATOM 2086 O O . ALA A 1 263 ? 54.013 -22.167 9.795 1.00 32.88 263 ALA A O 1
ATOM 2087 N N . GLN A 1 264 ? 55.586 -23.520 10.664 1.00 41.91 264 GLN A N 1
ATOM 2088 C CA . GLN A 1 264 ? 56.148 -22.669 11.695 1.00 41.91 264 GLN A CA 1
ATOM 2089 C C . GLN A 1 264 ? 57.136 -21.700 11.028 1.00 41.91 264 GLN A C 1
ATOM 2091 O O . GLN A 1 264 ? 57.977 -22.143 10.247 1.00 41.91 264 GLN A O 1
ATOM 2096 N N . GLY A 1 265 ? 57.018 -20.400 11.301 1.00 33.56 265 GLY A N 1
ATOM 2097 C CA . GLY A 1 265 ? 57.958 -19.391 10.808 1.00 33.56 265 GLY A CA 1
ATOM 2098 C C . GLY A 1 265 ? 57.422 -17.966 10.928 1.00 33.56 265 GLY A C 1
ATOM 2099 O O . GLY A 1 265 ? 56.553 -17.573 10.157 1.00 33.56 265 GLY A O 1
ATOM 2100 N N . ASP A 1 266 ? 57.923 -17.257 11.939 1.00 41.06 266 ASP A N 1
ATOM 2101 C CA . ASP A 1 266 ? 58.067 -15.805 12.117 1.00 41.06 266 ASP A CA 1
ATOM 2102 C C . ASP A 1 266 ? 57.261 -14.857 11.215 1.00 41.06 266 ASP A C 1
ATOM 2104 O O . ASP A 1 266 ? 57.469 -14.812 10.007 1.00 41.06 266 ASP A O 1
ATOM 2108 N N . CYS A 1 267 ? 56.416 -14.017 11.836 1.00 33.84 267 CYS A N 1
ATOM 2109 C CA . CYS A 1 267 ? 56.185 -12.603 11.485 1.00 33.84 267 CYS A CA 1
ATOM 2110 C C . CYS A 1 267 ? 55.044 -12.020 12.347 1.00 33.84 267 CYS A C 1
ATOM 2112 O O . CYS A 1 267 ? 53.862 -12.198 12.022 1.00 33.84 267 CYS A O 1
ATOM 2114 N N . ASP A 1 268 ? 55.381 -11.236 13.377 1.00 43.94 268 ASP A N 1
ATOM 2115 C CA . ASP A 1 268 ? 54.425 -10.445 14.181 1.00 43.94 268 ASP A CA 1
ATOM 2116 C C . ASP A 1 268 ? 53.686 -9.363 13.361 1.00 43.94 268 ASP A C 1
ATOM 2118 O O . ASP A 1 268 ? 52.638 -8.853 13.759 1.00 43.94 268 ASP A O 1
ATOM 2122 N N . SER A 1 269 ? 54.150 -9.070 12.143 1.00 42.47 269 SER A N 1
ATOM 2123 C CA . SER A 1 269 ? 53.449 -8.230 11.165 1.00 42.47 269 SER A CA 1
ATOM 2124 C C . SE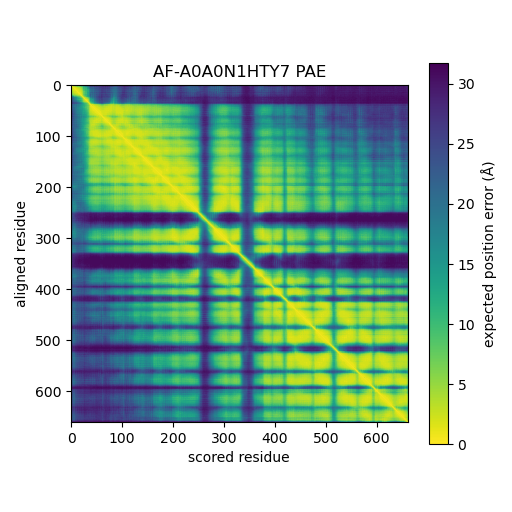R A 1 269 ? 52.280 -8.945 10.460 1.00 42.47 269 SER A C 1
ATOM 2126 O O . SER A 1 269 ? 51.344 -8.283 10.002 1.00 42.47 269 SER A O 1
ATOM 2128 N N . SER A 1 270 ? 52.264 -10.287 10.404 1.00 43.75 270 SER A N 1
ATOM 2129 C CA . SER A 1 270 ? 51.212 -11.049 9.704 1.00 43.75 270 SER A CA 1
ATOM 2130 C C . SER A 1 270 ? 49.941 -11.238 10.541 1.00 43.75 270 SER A C 1
ATOM 2132 O O . SER A 1 270 ? 48.850 -11.357 9.981 1.00 43.75 270 SER A O 1
ATOM 2134 N N . ALA A 1 271 ? 50.047 -11.206 11.874 1.00 45.59 271 ALA A N 1
ATOM 2135 C CA . ALA A 1 271 ? 48.904 -11.311 12.782 1.00 45.59 271 ALA A CA 1
ATOM 2136 C C . ALA A 1 271 ? 48.006 -10.062 12.712 1.00 45.59 271 ALA A C 1
ATOM 2138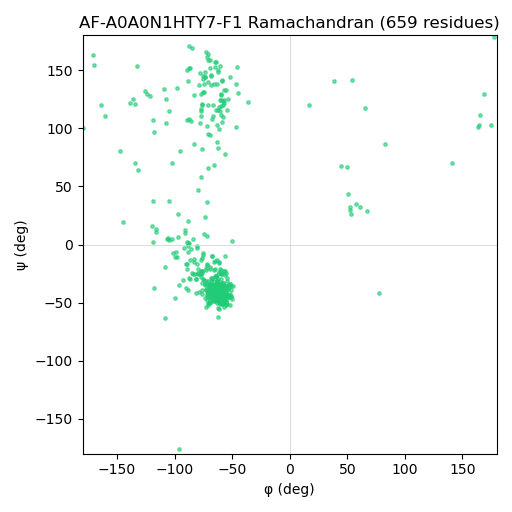 O O . ALA A 1 271 ? 46.783 -10.182 12.617 1.00 45.59 271 ALA A O 1
ATOM 2139 N N . ASN A 1 272 ? 48.604 -8.867 12.628 1.00 48.25 272 ASN A N 1
ATOM 2140 C CA . ASN A 1 272 ? 47.870 -7.616 12.409 1.00 48.25 272 ASN A CA 1
ATOM 2141 C C . ASN A 1 272 ? 47.243 -7.540 11.004 1.00 48.25 272 ASN A C 1
ATOM 2143 O O . ASN A 1 272 ? 46.111 -7.073 10.859 1.00 48.25 272 ASN A O 1
ATOM 2147 N N . ALA A 1 273 ? 47.918 -8.056 9.970 1.00 47.19 273 ALA A N 1
ATOM 2148 C CA . ALA A 1 273 ? 47.364 -8.150 8.615 1.00 47.19 273 ALA A CA 1
ATOM 2149 C C . ALA A 1 273 ? 46.188 -9.150 8.523 1.00 47.19 273 ALA A C 1
ATOM 2151 O O . ALA A 1 273 ? 45.172 -8.874 7.887 1.00 47.19 273 ALA A O 1
ATOM 2152 N N . LYS A 1 274 ? 46.269 -10.292 9.219 1.00 51.34 274 LYS A N 1
ATOM 2153 C CA . LYS A 1 274 ? 45.169 -11.271 9.316 1.00 51.34 274 LYS A CA 1
ATOM 2154 C C . LYS A 1 274 ? 43.997 -10.741 10.148 1.00 51.34 274 LYS A C 1
ATOM 2156 O O . LYS A 1 274 ? 42.846 -10.917 9.754 1.00 51.34 274 LYS A O 1
ATOM 2161 N N . GLY A 1 275 ? 44.263 -10.031 11.246 1.00 55.19 275 GLY A N 1
ATOM 2162 C CA . GLY A 1 275 ? 43.239 -9.367 12.062 1.00 55.19 275 GLY A CA 1
ATOM 2163 C C . GLY A 1 275 ? 42.514 -8.234 11.324 1.00 55.19 275 GLY A C 1
ATOM 2164 O O . GLY A 1 275 ? 41.311 -8.043 11.486 1.00 55.19 275 GLY A O 1
ATOM 2165 N N . THR A 1 276 ? 43.212 -7.498 10.459 1.00 57.72 276 THR A N 1
ATOM 2166 C CA . THR A 1 276 ? 42.603 -6.453 9.615 1.00 57.72 276 THR A CA 1
ATOM 2167 C C . THR A 1 276 ? 41.829 -7.040 8.434 1.00 57.72 276 THR A C 1
ATOM 2169 O O . THR A 1 276 ? 40.719 -6.584 8.167 1.00 57.72 276 THR A O 1
ATOM 2172 N N . ALA A 1 277 ? 42.328 -8.099 7.786 1.00 55.06 277 ALA A N 1
ATOM 2173 C CA . ALA A 1 277 ? 41.619 -8.800 6.710 1.00 55.06 277 ALA A CA 1
ATOM 2174 C C . ALA A 1 277 ? 40.334 -9.501 7.195 1.00 55.06 277 ALA A C 1
ATOM 2176 O O . ALA A 1 277 ? 39.299 -9.430 6.532 1.00 55.06 277 ALA A O 1
ATOM 2177 N N . THR A 1 278 ? 40.359 -10.126 8.376 1.00 61.34 278 THR A N 1
ATOM 2178 C CA . THR A 1 278 ? 39.170 -10.742 8.999 1.00 61.34 278 THR A CA 1
ATOM 2179 C C . THR A 1 278 ? 38.138 -9.695 9.420 1.00 61.34 278 THR A C 1
ATOM 2181 O O . THR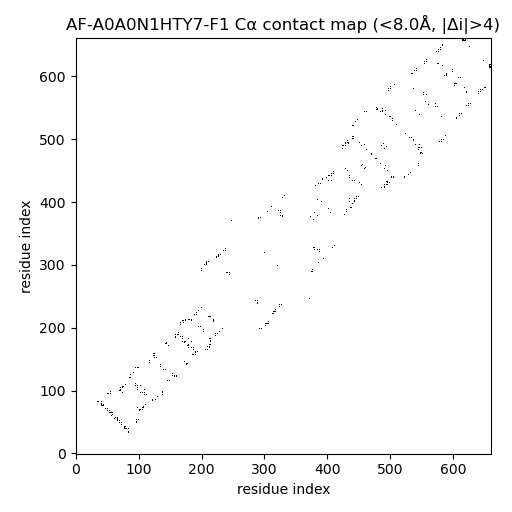 A 1 278 ? 36.949 -9.873 9.157 1.00 61.34 278 THR A O 1
ATOM 2184 N N . ARG A 1 279 ? 38.568 -8.552 9.977 1.00 61.41 279 ARG A N 1
ATOM 2185 C CA . ARG A 1 279 ? 37.681 -7.404 10.254 1.00 61.41 279 ARG A CA 1
ATOM 2186 C C . ARG A 1 279 ? 37.085 -6.808 8.976 1.00 61.41 279 ARG A C 1
ATOM 2188 O O . ARG A 1 279 ? 35.889 -6.530 8.953 1.00 61.41 279 ARG A O 1
ATOM 2195 N N . ALA A 1 280 ? 37.874 -6.665 7.910 1.00 61.19 280 ALA A N 1
ATOM 2196 C CA . ALA A 1 280 ? 37.395 -6.194 6.611 1.00 61.19 280 ALA A CA 1
ATOM 2197 C C . ALA A 1 280 ? 36.376 -7.169 5.995 1.00 61.19 280 ALA A C 1
ATOM 2199 O O . ALA A 1 280 ? 35.322 -6.740 5.532 1.00 61.19 280 ALA A O 1
ATOM 2200 N N . SER A 1 281 ? 36.626 -8.481 6.073 1.00 75.94 281 SER A N 1
ATOM 2201 C CA . SER A 1 281 ? 35.681 -9.516 5.636 1.00 75.94 281 SER A CA 1
ATOM 2202 C C . SER A 1 281 ? 34.396 -9.522 6.472 1.00 75.94 281 SER A C 1
ATOM 2204 O O . SER A 1 281 ? 33.312 -9.708 5.920 1.00 75.94 281 SER A O 1
ATOM 2206 N N . LYS A 1 282 ? 34.489 -9.294 7.790 1.00 77.75 282 LYS A N 1
ATOM 2207 C CA . LYS A 1 282 ? 33.328 -9.163 8.684 1.00 77.75 282 LYS A CA 1
ATOM 2208 C C . LYS A 1 282 ? 32.492 -7.930 8.332 1.00 77.75 282 LYS A C 1
ATOM 2210 O O . LYS A 1 282 ? 31.276 -8.045 8.219 1.00 77.75 282 LYS A O 1
ATOM 2215 N N . ALA A 1 283 ? 33.131 -6.781 8.113 1.00 77.50 283 ALA A N 1
ATOM 2216 C CA . ALA A 1 283 ? 32.457 -5.544 7.722 1.00 77.50 283 ALA A CA 1
ATOM 2217 C C . ALA A 1 283 ? 31.778 -5.667 6.346 1.00 77.50 283 ALA A C 1
ATOM 2219 O O . ALA A 1 283 ? 30.636 -5.245 6.181 1.00 77.50 283 ALA A O 1
ATOM 2220 N N . GLN A 1 284 ? 32.436 -6.310 5.375 1.00 80.50 284 GLN A N 1
ATOM 2221 C CA . GLN A 1 284 ? 31.846 -6.604 4.065 1.00 80.50 284 GLN A CA 1
ATOM 2222 C C . GLN A 1 284 ? 30.624 -7.523 4.179 1.00 80.50 284 GLN A C 1
ATOM 2224 O O . GLN A 1 284 ? 29.597 -7.263 3.554 1.00 80.50 284 GLN A O 1
ATOM 2229 N N . LEU A 1 285 ? 30.700 -8.566 5.011 1.00 82.75 285 LEU A N 1
ATOM 2230 C CA . LEU A 1 285 ? 29.578 -9.471 5.256 1.00 82.75 285 LEU A CA 1
ATOM 2231 C C . LEU A 1 285 ? 28.415 -8.765 5.968 1.00 82.75 285 LEU A C 1
ATOM 2233 O O . LEU A 1 285 ? 27.262 -8.966 5.598 1.00 82.75 285 LEU A O 1
ATOM 2237 N N . GLN A 1 286 ? 28.702 -7.905 6.946 1.00 84.12 286 GLN A N 1
ATOM 2238 C CA . GLN A 1 286 ? 27.696 -7.070 7.607 1.00 84.12 286 GLN A CA 1
ATOM 2239 C C . GLN A 1 286 ? 27.010 -6.120 6.617 1.00 84.12 286 GLN A C 1
ATOM 2241 O O . GLN A 1 286 ? 25.784 -6.044 6.608 1.00 84.12 286 GLN A O 1
ATOM 2246 N N . ALA A 1 287 ? 27.773 -5.448 5.750 1.00 84.88 287 ALA A N 1
ATOM 2247 C CA . ALA A 1 287 ? 27.226 -4.568 4.720 1.00 84.88 287 ALA A CA 1
ATOM 2248 C C . ALA A 1 287 ? 26.321 -5.327 3.735 1.00 84.88 287 ALA A C 1
ATOM 2250 O O . ALA A 1 287 ? 25.216 -4.870 3.446 1.00 84.88 287 ALA A O 1
ATOM 2251 N N . PHE A 1 288 ? 26.751 -6.512 3.291 1.00 86.56 288 PHE A N 1
ATOM 2252 C CA . PHE A 1 288 ? 25.952 -7.392 2.438 1.00 86.56 288 PHE A CA 1
ATOM 2253 C C . PHE A 1 288 ? 24.639 -7.812 3.113 1.00 86.56 288 PHE A C 1
ATOM 2255 O O . PHE A 1 288 ? 23.569 -7.680 2.522 1.00 86.56 288 PHE A O 1
ATOM 2262 N N . LEU A 1 289 ? 24.693 -8.265 4.372 1.00 86.81 289 LEU A N 1
ATOM 2263 C CA . LEU A 1 289 ? 23.495 -8.654 5.120 1.00 86.81 289 LEU A CA 1
ATOM 2264 C C . LEU A 1 289 ? 22.533 -7.474 5.283 1.00 86.81 289 LEU A C 1
ATOM 2266 O O . LEU A 1 289 ? 21.333 -7.648 5.106 1.00 86.81 289 LEU A O 1
ATOM 2270 N N . LEU A 1 290 ? 23.033 -6.269 5.566 1.00 87.81 290 LEU A N 1
ATOM 2271 C CA . LEU A 1 290 ? 22.196 -5.070 5.648 1.00 87.81 290 LEU A CA 1
ATOM 2272 C C . LEU A 1 290 ? 21.513 -4.740 4.316 1.00 87.81 290 LEU A C 1
ATOM 2274 O O . LEU A 1 290 ? 20.345 -4.350 4.312 1.00 87.81 290 LEU A O 1
ATOM 2278 N N . GLU A 1 291 ? 22.207 -4.890 3.189 1.00 88.81 291 GLU A N 1
ATOM 2279 C CA . GLU A 1 291 ? 21.618 -4.681 1.864 1.00 88.81 291 GLU A CA 1
ATOM 2280 C C . GLU A 1 291 ? 20.504 -5.697 1.567 1.00 88.81 291 GLU A C 1
ATOM 2282 O O . GLU A 1 291 ? 19.411 -5.301 1.153 1.00 88.81 291 GLU A O 1
ATOM 2287 N N . GLU A 1 292 ? 20.730 -6.976 1.872 1.00 88.56 292 GLU A N 1
ATOM 2288 C CA . GLU A 1 292 ? 19.722 -8.035 1.738 1.00 88.56 292 GLU A CA 1
ATOM 2289 C C . GLU A 1 292 ? 18.511 -7.789 2.651 1.00 88.56 292 GLU A C 1
ATOM 2291 O O . GLU A 1 292 ? 17.364 -7.928 2.217 1.00 88.56 292 GLU A O 1
ATOM 2296 N N . GLN A 1 293 ? 18.732 -7.329 3.889 1.00 89.44 293 GLN A N 1
ATOM 2297 C CA . GLN A 1 293 ? 17.647 -6.931 4.790 1.00 89.44 293 GLN A CA 1
ATOM 2298 C C . GLN A 1 293 ? 16.853 -5.750 4.222 1.00 89.44 293 GLN A C 1
ATOM 2300 O O . GLN A 1 293 ? 15.625 -5.767 4.255 1.00 89.44 293 GLN A O 1
ATOM 2305 N N . ARG A 1 294 ? 17.505 -4.729 3.650 1.00 90.19 294 ARG A N 1
ATOM 2306 C CA . ARG A 1 294 ? 16.793 -3.611 3.001 1.00 90.19 294 ARG A CA 1
ATOM 2307 C C . ARG A 1 294 ? 15.955 -4.090 1.817 1.00 90.19 294 ARG A C 1
ATOM 2309 O O . ARG A 1 294 ? 14.816 -3.647 1.668 1.00 90.19 294 ARG A O 1
ATOM 2316 N N . ALA A 1 295 ? 16.477 -5.013 1.013 1.00 90.25 295 ALA A N 1
ATOM 2317 C CA . ALA A 1 295 ? 15.740 -5.590 -0.106 1.00 90.25 295 ALA A CA 1
ATOM 2318 C C . ALA A 1 295 ? 14.521 -6.401 0.373 1.00 90.25 295 ALA A C 1
ATOM 2320 O O . ALA A 1 295 ? 13.412 -6.221 -0.134 1.00 90.25 295 ALA A O 1
ATOM 2321 N N . ALA A 1 296 ? 14.695 -7.248 1.393 1.00 91.81 296 ALA A N 1
ATOM 2322 C CA . ALA A 1 296 ? 13.608 -8.022 1.991 1.00 91.81 296 ALA A CA 1
ATOM 2323 C C . ALA A 1 296 ? 12.543 -7.123 2.645 1.00 91.81 296 ALA A C 1
ATOM 2325 O O . ALA A 1 296 ? 11.353 -7.428 2.566 1.00 91.81 296 ALA A O 1
ATOM 2326 N N . ALA A 1 297 ? 12.944 -5.984 3.220 1.00 89.62 297 ALA A N 1
ATOM 2327 C CA . ALA A 1 297 ? 12.022 -4.997 3.777 1.00 89.62 297 ALA A CA 1
ATOM 2328 C C . ALA A 1 297 ? 11.099 -4.451 2.685 1.00 89.62 297 ALA A C 1
ATOM 2330 O O . ALA A 1 297 ? 9.885 -4.388 2.854 1.00 89.62 297 ALA A O 1
ATOM 2331 N N . GLN A 1 298 ? 11.672 -4.109 1.532 1.00 91.31 298 GLN A N 1
ATOM 2332 C CA . GLN A 1 298 ? 10.928 -3.597 0.383 1.00 91.31 298 GLN A CA 1
ATOM 2333 C C . GLN A 1 298 ? 9.980 -4.645 -0.193 1.00 91.31 298 GLN A C 1
ATOM 2335 O O . GLN A 1 298 ? 8.851 -4.314 -0.552 1.00 91.31 298 GLN A O 1
ATOM 2340 N N . LEU A 1 299 ? 10.391 -5.917 -0.209 1.00 92.88 299 LEU A N 1
ATOM 2341 C CA . LEU A 1 299 ? 9.506 -7.021 -0.571 1.00 92.88 299 LEU A CA 1
ATOM 2342 C C . LEU A 1 299 ? 8.315 -7.123 0.391 1.00 92.88 299 LEU A C 1
ATOM 2344 O O . LEU A 1 299 ? 7.175 -7.165 -0.064 1.00 92.88 299 LEU A O 1
ATOM 2348 N N . LEU A 1 300 ? 8.557 -7.108 1.704 1.00 89.88 300 LEU A N 1
ATOM 2349 C CA . LEU A 1 300 ? 7.496 -7.163 2.715 1.00 89.88 300 LEU A CA 1
ATOM 2350 C C . LEU A 1 300 ? 6.515 -5.983 2.579 1.00 89.88 300 LEU A C 1
ATOM 2352 O O . LEU A 1 300 ? 5.302 -6.162 2.689 1.00 89.88 300 LEU A O 1
ATOM 2356 N N . MET A 1 301 ? 7.028 -4.793 2.257 1.00 86.56 301 MET A N 1
ATOM 2357 C CA . MET A 1 301 ? 6.222 -3.596 2.000 1.00 86.56 301 MET A CA 1
ATOM 2358 C C . MET A 1 301 ? 5.422 -3.658 0.694 1.00 86.56 301 MET A C 1
ATOM 2360 O O . MET A 1 301 ? 4.296 -3.169 0.635 1.00 86.56 301 MET A O 1
ATOM 2364 N N . ALA A 1 302 ? 5.963 -4.257 -0.364 1.00 88.56 302 ALA A N 1
ATOM 2365 C CA . ALA A 1 302 ? 5.212 -4.476 -1.598 1.00 88.56 302 ALA A CA 1
ATOM 2366 C C . ALA A 1 302 ? 4.096 -5.515 -1.392 1.00 88.56 302 ALA A C 1
ATOM 2368 O O . ALA A 1 302 ? 2.971 -5.340 -1.867 1.00 88.56 302 ALA A O 1
ATOM 2369 N N . LEU A 1 303 ? 4.384 -6.568 -0.623 1.00 87.75 303 LEU A N 1
ATOM 2370 C CA . LEU A 1 303 ? 3.411 -7.593 -0.261 1.00 87.75 303 LEU A CA 1
ATOM 2371 C C . LEU A 1 303 ? 2.267 -7.022 0.582 1.00 87.75 303 LEU A C 1
ATOM 2373 O O . LEU A 1 303 ? 1.118 -7.360 0.328 1.00 87.75 303 LEU A O 1
ATOM 2377 N N . SER A 1 304 ? 2.544 -6.113 1.526 1.00 80.75 304 SER A N 1
ATOM 2378 C CA . SER A 1 304 ? 1.507 -5.474 2.354 1.00 80.75 304 SER A CA 1
ATOM 2379 C C . SER A 1 304 ? 0.485 -4.674 1.546 1.00 80.75 304 SER A C 1
ATOM 2381 O O . SER A 1 304 ? -0.706 -4.680 1.853 1.00 80.75 304 SER A O 1
ATOM 2383 N N . ARG A 1 305 ? 0.934 -4.018 0.474 1.00 80.25 305 ARG A N 1
ATOM 2384 C CA . ARG A 1 305 ? 0.076 -3.217 -0.410 1.00 80.25 305 ARG A CA 1
ATOM 2385 C C . ARG A 1 305 ? -0.765 -4.066 -1.354 1.00 80.25 305 ARG A C 1
ATOM 2387 O O . ARG A 1 305 ? -1.803 -3.610 -1.819 1.00 80.25 305 ARG A O 1
ATOM 2394 N N . THR A 1 306 ? -0.345 -5.298 -1.618 1.00 77.69 306 THR A N 1
ATOM 2395 C CA . THR A 1 306 ? -1.027 -6.211 -2.543 1.00 77.69 306 THR A CA 1
ATOM 2396 C C . THR A 1 306 ? -1.953 -7.200 -1.849 1.00 77.69 306 THR A C 1
ATOM 2398 O O . THR A 1 306 ? -2.525 -8.064 -2.509 1.00 77.69 306 THR A O 1
ATOM 2401 N N . VAL A 1 307 ? -2.167 -7.067 -0.534 1.00 72.25 307 VAL A N 1
ATOM 2402 C CA . VAL A 1 307 ? -2.890 -8.075 0.255 1.00 72.25 307 VAL A CA 1
ATOM 2403 C C . VAL A 1 307 ? -4.320 -8.320 -0.219 1.00 72.25 307 VAL A C 1
ATOM 2405 O O . VAL A 1 307 ? -4.777 -9.460 -0.183 1.00 72.25 307 VAL A O 1
ATOM 2408 N N . SER A 1 308 ? -5.021 -7.302 -0.720 1.00 70.88 308 SER A N 1
ATOM 2409 C CA . SER A 1 308 ? -6.358 -7.497 -1.298 1.00 70.88 308 SER A CA 1
ATOM 2410 C C . SER A 1 308 ? -6.351 -8.549 -2.416 1.00 70.88 308 SER A C 1
ATOM 2412 O O . SER A 1 308 ? -7.269 -9.360 -2.489 1.00 70.88 308 SER A O 1
ATOM 2414 N N . TYR A 1 309 ? -5.279 -8.614 -3.212 1.00 72.25 309 TYR A N 1
ATOM 2415 C CA . TYR A 1 309 ? -5.051 -9.642 -4.231 1.00 72.25 309 TYR A CA 1
ATOM 2416 C C . TYR A 1 309 ? -4.492 -10.946 -3.638 1.00 72.25 309 TYR A C 1
ATOM 2418 O O . TYR A 1 309 ? -4.792 -12.031 -4.138 1.00 72.25 309 TYR A O 1
ATOM 2426 N N . LEU A 1 310 ? -3.735 -10.865 -2.535 1.00 63.62 310 LEU A N 1
ATOM 2427 C CA . LEU A 1 310 ? -3.263 -12.038 -1.784 1.00 63.62 310 LEU A CA 1
ATOM 2428 C C . LEU A 1 310 ? -4.385 -12.788 -1.056 1.00 63.62 310 LEU A C 1
ATOM 2430 O O . LEU A 1 310 ? -4.195 -13.958 -0.731 1.00 63.62 310 LEU A O 1
ATOM 2434 N N . SER A 1 311 ? -5.542 -12.158 -0.825 1.00 62.97 311 SER A N 1
ATOM 2435 C CA . SER A 1 311 ? -6.727 -12.805 -0.236 1.00 62.97 311 SER A CA 1
ATOM 2436 C C . SER A 1 311 ? -7.173 -14.047 -1.021 1.00 62.97 311 SER A C 1
ATOM 2438 O O . SER A 1 311 ? -7.756 -14.974 -0.460 1.00 62.97 311 SER A O 1
ATOM 2440 N N . TRP A 1 312 ? -6.833 -14.105 -2.312 1.00 60.06 312 TRP A N 1
ATOM 2441 C CA . TRP A 1 312 ? -7.084 -15.244 -3.194 1.00 60.06 312 TRP A CA 1
ATOM 2442 C C . TRP A 1 312 ? -5.822 -16.049 -3.537 1.00 60.06 312 TRP A C 1
ATOM 2444 O O . TRP A 1 312 ? -5.877 -16.941 -4.382 1.00 60.06 312 TRP A O 1
ATOM 2454 N N . GLY A 1 313 ? -4.683 -15.699 -2.939 1.00 62.97 313 GLY A N 1
ATOM 2455 C CA . GLY A 1 313 ? -3.379 -16.305 -3.181 1.00 62.97 313 GLY A CA 1
ATOM 2456 C C . GLY A 1 313 ? -3.008 -17.403 -2.172 1.00 62.97 313 GLY A C 1
ATOM 2457 O O . GLY A 1 313 ? -3.796 -17.775 -1.296 1.00 62.97 313 GLY A O 1
ATOM 2458 N N . PRO A 1 314 ? -1.784 -17.955 -2.267 1.00 72.88 314 PRO A N 1
ATOM 2459 C CA . PRO A 1 314 ? -1.350 -19.054 -1.410 1.00 72.88 314 PRO A CA 1
ATOM 2460 C C . PRO A 1 314 ? -1.221 -18.644 0.063 1.00 72.88 314 PRO A C 1
ATOM 2462 O O . PRO A 1 314 ? -0.369 -17.833 0.428 1.00 72.88 314 PRO A O 1
ATOM 2465 N N . ARG A 1 315 ? -1.992 -19.297 0.946 1.00 76.88 315 ARG A N 1
ATOM 2466 C CA . ARG A 1 315 ? -1.986 -19.053 2.408 1.00 76.88 315 ARG A CA 1
ATOM 2467 C C . ARG A 1 315 ? -0.593 -19.108 3.040 1.00 76.88 315 ARG A C 1
ATOM 2469 O O . ARG A 1 315 ? -0.305 -18.371 3.975 1.00 76.88 315 ARG A O 1
ATOM 2476 N N . ARG A 1 316 ? 0.290 -19.967 2.520 1.00 81.12 316 ARG A N 1
ATOM 2477 C CA . ARG A 1 316 ? 1.674 -20.093 2.997 1.00 81.12 316 ARG A CA 1
ATOM 2478 C C . ARG A 1 316 ? 2.432 -18.763 2.931 1.00 81.12 316 ARG A C 1
ATOM 2480 O O . ARG A 1 316 ? 3.219 -18.487 3.826 1.00 81.12 316 ARG A O 1
ATOM 2487 N N . MET A 1 317 ? 2.176 -17.940 1.916 1.00 84.31 317 MET A N 1
ATOM 2488 C CA . MET A 1 317 ? 2.842 -16.650 1.760 1.00 84.31 317 MET A CA 1
ATOM 2489 C C . MET A 1 317 ? 2.421 -15.660 2.847 1.00 84.31 317 MET A C 1
ATOM 2491 O O . MET A 1 317 ? 3.284 -15.041 3.458 1.00 84.31 317 MET A O 1
ATOM 2495 N N . LEU A 1 318 ? 1.122 -15.593 3.161 1.00 80.12 318 LEU A N 1
ATOM 2496 C CA . LEU A 1 318 ? 0.600 -14.774 4.261 1.00 80.12 318 LEU A CA 1
ATOM 2497 C C . LEU A 1 318 ? 1.185 -15.211 5.613 1.00 80.12 318 LEU A C 1
ATOM 2499 O O . LEU A 1 318 ? 1.611 -14.371 6.402 1.00 80.12 318 LEU A O 1
ATOM 2503 N N . ASN A 1 319 ? 1.290 -16.522 5.854 1.00 80.81 319 ASN A N 1
ATOM 2504 C CA . ASN A 1 319 ? 1.901 -17.049 7.077 1.00 80.81 319 ASN A CA 1
ATOM 2505 C C . ASN A 1 319 ? 3.367 -16.620 7.220 1.00 80.81 319 ASN A C 1
ATOM 2507 O O . ASN A 1 319 ? 3.790 -16.248 8.313 1.00 80.81 319 ASN A O 1
ATOM 2511 N N . GLU A 1 320 ? 4.143 -16.689 6.136 1.00 85.75 320 GLU A N 1
ATOM 2512 C CA . GLU A 1 320 ? 5.548 -16.271 6.152 1.00 85.75 320 GLU A CA 1
ATOM 2513 C C . GLU A 1 320 ? 5.693 -14.757 6.304 1.00 85.75 320 GLU A C 1
ATOM 2515 O O . GLU A 1 320 ? 6.537 -14.325 7.078 1.00 85.75 320 GLU A O 1
ATOM 2520 N N . MET A 1 321 ? 4.827 -13.950 5.679 1.00 86.88 321 MET A N 1
ATOM 2521 C CA . MET A 1 321 ? 4.800 -12.502 5.916 1.00 86.88 321 MET A CA 1
ATOM 2522 C C . MET A 1 321 ? 4.639 -12.194 7.406 1.00 86.88 321 MET A C 1
ATOM 2524 O O . MET A 1 321 ? 5.463 -11.484 7.970 1.00 86.88 321 MET A O 1
ATOM 2528 N N . VAL A 1 322 ? 3.640 -12.794 8.061 1.00 81.88 322 VAL A N 1
ATOM 2529 C CA . VAL A 1 322 ? 3.375 -12.592 9.495 1.00 81.88 322 VAL A CA 1
ATOM 2530 C C . VAL A 1 322 ? 4.563 -13.037 10.347 1.00 81.88 322 VAL A C 1
ATOM 2532 O O . VAL A 1 322 ? 4.972 -12.312 11.251 1.00 81.88 322 VAL A O 1
ATOM 2535 N N . ARG A 1 323 ? 5.154 -14.203 10.054 1.00 82.81 323 ARG A N 1
ATOM 2536 C CA . ARG A 1 323 ? 6.347 -14.699 10.761 1.00 82.81 323 ARG A CA 1
ATOM 2537 C C . ARG A 1 323 ? 7.526 -13.742 10.626 1.00 82.81 323 ARG A C 1
ATOM 2539 O O . ARG A 1 323 ? 8.153 -13.423 11.634 1.00 82.81 323 ARG A O 1
ATOM 2546 N N . THR A 1 324 ? 7.805 -13.262 9.416 1.00 88.00 324 THR A N 1
ATOM 2547 C CA . THR A 1 324 ? 8.881 -12.300 9.166 1.00 88.00 324 THR A CA 1
ATOM 2548 C C . THR A 1 324 ? 8.613 -10.982 9.880 1.00 88.00 324 THR A C 1
ATOM 2550 O O . THR A 1 324 ? 9.508 -10.479 10.551 1.00 88.00 324 THR A O 1
ATOM 2553 N N . THR A 1 325 ? 7.386 -10.454 9.822 1.00 86.88 325 THR A N 1
ATOM 2554 C CA . THR A 1 325 ? 6.992 -9.242 10.554 1.00 86.88 325 THR A CA 1
ATOM 2555 C C . THR A 1 325 ? 7.231 -9.396 12.055 1.00 86.88 325 THR A C 1
ATOM 2557 O O . THR A 1 325 ? 7.857 -8.526 12.654 1.00 86.88 325 THR A O 1
ATOM 2560 N N . ILE A 1 326 ? 6.805 -10.515 12.654 1.00 81.44 326 ILE A N 1
ATOM 2561 C CA . ILE A 1 326 ? 7.009 -10.791 14.084 1.00 81.44 326 ILE A CA 1
ATOM 2562 C C . ILE A 1 326 ? 8.504 -10.853 14.418 1.00 81.44 326 ILE A C 1
ATOM 2564 O O . ILE A 1 326 ? 8.945 -10.192 15.357 1.00 81.44 326 ILE A O 1
ATOM 2568 N N . ALA A 1 327 ? 9.289 -11.599 13.636 1.00 82.00 327 ALA A N 1
ATOM 2569 C CA . ALA A 1 327 ? 10.729 -11.744 13.849 1.00 82.00 327 ALA A CA 1
ATOM 2570 C C . ALA A 1 327 ? 11.493 -10.419 13.694 1.00 82.00 327 ALA A C 1
ATOM 2572 O O . ALA A 1 327 ? 12.513 -10.202 14.342 1.00 82.00 327 ALA A O 1
ATOM 2573 N N . TRP A 1 328 ? 11.011 -9.528 12.828 1.00 83.38 328 TRP A N 1
ATOM 2574 C CA . TRP A 1 328 ? 11.620 -8.222 12.597 1.00 83.38 328 TRP A CA 1
ATOM 2575 C C . TRP A 1 328 ? 11.185 -7.171 13.614 1.00 83.38 328 TRP A C 1
ATOM 2577 O O . TRP A 1 328 ? 11.944 -6.238 13.871 1.00 83.38 328 TRP A O 1
ATOM 2587 N N . SER A 1 329 ? 10.007 -7.340 14.217 1.00 75.94 329 SER A N 1
ATOM 2588 C CA . SER A 1 329 ? 9.529 -6.546 15.350 1.00 75.94 329 SER A CA 1
ATOM 2589 C C . SER A 1 329 ? 10.206 -6.975 16.660 1.00 75.94 329 SER A C 1
ATOM 2591 O O . SER A 1 329 ? 9.545 -7.409 17.608 1.00 75.94 329 SER A O 1
ATOM 2593 N N . GLU A 1 330 ? 11.541 -6.919 16.718 1.00 64.62 330 GLU A N 1
ATOM 2594 C CA . GLU A 1 330 ? 12.244 -7.085 17.995 1.00 64.62 330 GLU A CA 1
ATOM 2595 C C . GLU A 1 330 ? 11.773 -5.994 18.981 1.00 64.62 330 GLU A C 1
ATOM 2597 O O . GLU A 1 330 ? 11.520 -4.865 18.560 1.00 64.62 330 GLU A O 1
ATOM 2602 N N . PRO A 1 331 ? 11.601 -6.309 20.279 1.00 55.03 331 PRO A N 1
ATOM 2603 C CA . PRO A 1 331 ? 11.204 -5.308 21.257 1.00 55.03 331 PRO A CA 1
ATOM 2604 C C . PRO A 1 331 ? 12.250 -4.190 21.333 1.00 55.03 331 PRO A C 1
ATOM 2606 O O . PRO A 1 331 ? 13.402 -4.455 21.674 1.00 55.03 331 PRO A O 1
ATOM 2609 N N . ASN A 1 332 ? 11.822 -2.941 21.136 1.00 47.81 332 ASN A N 1
ATOM 2610 C CA . ASN A 1 332 ? 12.562 -1.741 21.542 1.00 47.81 332 ASN A CA 1
ATOM 2611 C C . ASN A 1 332 ? 12.539 -1.567 23.075 1.00 47.81 332 ASN A C 1
ATOM 2613 O O . ASN A 1 332 ? 12.403 -0.455 23.567 1.00 47.81 332 ASN A O 1
ATOM 2617 N N . THR A 1 333 ? 12.603 -2.640 23.872 1.00 40.75 333 THR A N 1
ATOM 2618 C CA . THR A 1 333 ? 12.522 -2.507 25.333 1.00 40.75 333 THR A CA 1
ATOM 2619 C C . THR A 1 333 ? 13.845 -1.994 25.884 1.00 40.75 333 THR A C 1
ATOM 2621 O O . THR A 1 333 ? 14.685 -2.752 26.373 1.00 40.75 333 THR A O 1
ATOM 2624 N N . LEU A 1 334 ? 13.993 -0.680 25.796 1.00 39.53 334 LEU A N 1
ATOM 2625 C CA . LEU A 1 334 ? 14.742 0.165 26.699 1.00 39.53 334 LEU A CA 1
ATOM 2626 C C . LEU A 1 334 ? 13.733 0.864 27.609 1.00 39.53 334 LEU A C 1
ATOM 2628 O O . LEU A 1 334 ? 13.507 2.057 27.515 1.00 39.53 334 LEU A O 1
ATOM 2632 N N . SER A 1 335 ? 13.118 0.103 28.509 1.00 29.67 335 SER A N 1
ATOM 2633 C CA . SER A 1 335 ? 12.563 0.687 29.726 1.00 29.67 335 SER A CA 1
ATOM 2634 C C . SER A 1 335 ? 12.943 -0.228 30.881 1.00 29.67 335 SER A C 1
ATOM 2636 O O . SER A 1 335 ? 12.686 -1.433 30.791 1.00 29.67 335 SER A O 1
ATOM 2638 N N . PRO A 1 336 ? 13.591 0.281 31.944 1.00 30.36 336 PRO A N 1
ATOM 2639 C CA . PRO A 1 336 ? 13.751 -0.487 33.165 1.00 30.36 336 PRO A CA 1
ATOM 2640 C C . PRO A 1 336 ? 12.347 -0.823 33.669 1.00 30.36 336 PRO A C 1
ATOM 2642 O O . PRO A 1 336 ? 11.527 0.060 33.916 1.00 30.36 336 PRO A O 1
ATOM 2645 N N . SER A 1 337 ? 12.040 -2.110 33.768 1.00 28.78 337 SER A N 1
ATOM 2646 C CA . SER A 1 337 ? 10.871 -2.569 34.501 1.00 28.78 337 SER A CA 1
ATOM 2647 C C . SER A 1 337 ? 10.988 -2.070 35.940 1.00 28.78 337 SER A C 1
ATOM 2649 O O . SER A 1 337 ? 11.944 -2.411 36.639 1.00 28.78 337 SER A O 1
ATOM 2651 N N . SER A 1 338 ? 10.006 -1.275 36.364 1.00 24.56 338 SER A N 1
ATOM 2652 C CA . SER A 1 338 ? 9.659 -1.103 37.773 1.00 24.56 338 SER A CA 1
ATOM 2653 C C . SER A 1 338 ? 9.622 -2.483 38.452 1.00 24.56 338 SER A C 1
ATOM 2655 O O . SER A 1 338 ? 9.012 -3.405 37.896 1.00 24.56 338 SER A O 1
ATOM 2657 N N . PRO A 1 339 ? 10.279 -2.679 39.607 1.00 30.64 339 PRO A N 1
ATOM 2658 C CA . PRO A 1 339 ? 10.178 -3.923 40.342 1.00 30.64 339 PRO A CA 1
ATOM 2659 C C . PRO A 1 339 ? 8.837 -3.890 41.067 1.00 30.64 339 PRO A C 1
ATOM 2661 O O . PRO A 1 339 ? 8.698 -3.130 42.014 1.00 30.64 339 PRO A O 1
ATOM 2664 N N . ASN A 1 340 ? 7.844 -4.638 40.586 1.00 28.36 340 ASN A N 1
ATOM 2665 C CA . ASN A 1 340 ? 6.777 -5.226 41.404 1.00 28.36 340 ASN A CA 1
ATOM 2666 C C . ASN A 1 340 ? 5.809 -6.026 40.522 1.00 28.36 340 ASN A C 1
ATOM 2668 O O . ASN A 1 340 ? 4.904 -5.486 39.895 1.00 28.36 340 ASN A O 1
ATOM 2672 N N . SER A 1 341 ? 5.975 -7.341 40.510 1.00 25.64 341 SER A N 1
ATOM 2673 C CA . SER A 1 341 ? 4.851 -8.273 40.651 1.00 25.64 341 SER A CA 1
ATOM 2674 C C . SER A 1 341 ? 5.420 -9.618 41.081 1.00 25.64 341 SER A C 1
ATOM 2676 O O . SER A 1 341 ? 6.197 -10.261 40.380 1.00 25.64 341 SER A O 1
ATOM 2678 N N . LEU A 1 342 ? 5.105 -9.949 42.326 1.00 28.52 342 LEU A N 1
ATOM 2679 C CA . LEU A 1 342 ? 5.455 -11.179 43.007 1.00 28.52 342 LEU A CA 1
ATOM 2680 C C . LEU A 1 342 ? 4.664 -12.368 42.437 1.00 28.52 342 LEU A C 1
ATOM 2682 O O . LEU A 1 342 ? 3.463 -12.257 42.211 1.00 28.52 342 LEU A O 1
ATOM 2686 N N . SER A 1 343 ? 5.398 -13.480 42.317 1.00 29.28 343 SER A N 1
ATOM 2687 C CA . SER A 1 343 ? 5.041 -14.884 42.603 1.00 29.28 343 SER A CA 1
ATOM 2688 C C . SER A 1 343 ? 3.964 -15.619 41.786 1.00 29.28 343 SER A C 1
ATOM 2690 O O . SER A 1 343 ? 2.788 -15.290 41.888 1.00 29.28 343 SER A O 1
ATOM 2692 N N . ASP A 1 344 ? 4.442 -16.679 41.103 1.00 30.39 344 ASP A N 1
ATOM 2693 C CA . ASP A 1 344 ? 4.006 -18.101 41.127 1.00 30.39 344 ASP A CA 1
ATOM 2694 C C . ASP A 1 344 ? 2.525 -18.457 40.859 1.00 30.39 344 ASP A C 1
ATOM 2696 O O . ASP A 1 344 ? 1.610 -17.793 41.315 1.00 30.39 344 ASP A O 1
ATOM 2700 N N . GLU A 1 345 ? 2.144 -19.531 40.155 1.00 30.64 345 GLU A N 1
ATOM 2701 C CA . GLU A 1 345 ? 2.809 -20.781 39.754 1.00 30.64 345 GLU A CA 1
ATOM 2702 C C . GLU A 1 345 ? 1.897 -21.506 38.725 1.00 30.64 345 GLU A C 1
ATOM 2704 O O . GLU A 1 345 ? 0.677 -21.340 38.769 1.00 30.64 345 GLU A O 1
ATOM 2709 N N . GLY A 1 346 ? 2.448 -22.362 37.841 1.00 26.42 346 GLY A N 1
ATOM 2710 C CA . GLY A 1 346 ? 1.658 -23.427 37.180 1.00 26.42 346 GLY A CA 1
ATOM 2711 C C . GLY A 1 346 ? 1.918 -23.755 35.695 1.00 26.42 346 GLY A C 1
ATOM 2712 O O . GLY A 1 346 ? 1.052 -23.491 34.871 1.00 26.42 346 GLY A O 1
ATOM 2713 N N . ALA A 1 347 ? 3.084 -24.364 35.399 1.00 27.28 347 ALA A N 1
ATOM 2714 C CA . ALA A 1 347 ? 3.399 -25.458 34.434 1.00 27.28 347 ALA A CA 1
ATOM 2715 C C . ALA A 1 347 ? 2.712 -25.529 33.034 1.00 27.28 347 ALA A C 1
ATOM 2717 O O . ALA A 1 347 ? 1.503 -25.411 32.914 1.00 27.28 347 ALA A O 1
ATOM 2718 N N . ALA A 1 348 ? 3.332 -25.887 31.896 1.00 30.12 348 ALA A N 1
ATOM 2719 C CA . ALA A 1 348 ? 4.646 -26.394 31.447 1.00 30.12 348 ALA A CA 1
ATOM 2720 C C . ALA A 1 348 ? 4.620 -26.337 29.885 1.00 30.12 348 ALA A C 1
ATOM 2722 O O . ALA A 1 348 ? 3.542 -26.269 29.307 1.00 30.12 348 ALA A O 1
ATOM 2723 N N . GLY A 1 349 ? 5.663 -26.393 29.054 1.00 26.06 349 GLY A N 1
ATOM 2724 C CA . GLY A 1 349 ? 7.110 -26.523 29.163 1.00 26.06 349 GLY A CA 1
ATOM 2725 C C . GLY A 1 349 ? 7.653 -26.795 27.742 1.00 26.06 349 GLY A C 1
ATOM 2726 O O . GLY A 1 349 ? 7.134 -27.651 27.031 1.00 26.06 349 GLY A O 1
ATOM 2727 N N . THR A 1 350 ? 8.663 -26.054 27.283 1.00 27.70 350 THR A N 1
ATOM 2728 C CA . THR A 1 350 ? 9.720 -26.548 26.371 1.00 27.70 350 THR A CA 1
ATOM 2729 C C . THR A 1 350 ? 10.874 -25.553 26.403 1.00 27.70 350 THR A C 1
ATOM 2731 O O . THR A 1 350 ? 10.694 -24.357 26.190 1.00 27.70 350 THR A O 1
ATOM 2734 N N . GLY A 1 351 ? 12.040 -26.057 26.800 1.00 25.38 351 GLY A N 1
ATOM 2735 C CA . GLY A 1 351 ? 13.139 -25.264 27.329 1.00 25.38 351 GLY A CA 1
ATOM 2736 C C . GLY A 1 351 ? 13.936 -24.470 26.298 1.00 25.38 351 GLY A C 1
ATOM 2737 O O . GLY A 1 351 ? 14.226 -24.931 25.198 1.00 25.38 351 GLY A O 1
ATOM 2738 N N . SER A 1 352 ? 14.380 -23.298 26.742 1.00 27.08 352 SER A N 1
ATOM 2739 C CA . SER A 1 352 ? 15.631 -22.682 26.321 1.00 27.08 352 SER A CA 1
ATOM 2740 C C . SER A 1 352 ? 16.314 -22.179 27.583 1.00 27.08 352 SER A C 1
ATOM 2742 O O . SER A 1 352 ? 15.744 -21.394 28.336 1.00 27.08 352 SER A O 1
ATOM 2744 N N . SER A 1 353 ? 17.518 -22.674 27.829 1.00 27.75 353 SER A N 1
ATOM 2745 C CA . SER A 1 353 ? 18.358 -22.361 28.977 1.00 27.75 353 SER A CA 1
ATOM 2746 C C . SER A 1 353 ? 18.699 -20.867 28.993 1.00 27.75 353 SER A C 1
ATOM 2748 O O . SER A 1 353 ? 19.600 -20.426 28.284 1.00 27.75 353 SER A O 1
ATOM 2750 N N . SER A 1 354 ? 17.990 -20.073 29.792 1.00 29.19 354 SER A N 1
ATOM 2751 C CA . SER A 1 354 ? 18.422 -18.726 30.164 1.00 29.19 354 SER A CA 1
ATOM 2752 C C . SER A 1 354 ? 18.854 -18.746 31.622 1.00 29.19 354 SER A C 1
ATOM 2754 O O . SER A 1 354 ? 18.027 -18.799 32.530 1.00 29.19 354 SER A O 1
ATOM 2756 N N . SER A 1 355 ? 20.165 -18.718 31.840 1.00 27.56 355 SER A N 1
ATOM 2757 C CA . SER A 1 355 ? 20.746 -18.354 33.125 1.00 27.56 355 SER A CA 1
ATOM 2758 C C . SER A 1 355 ? 20.204 -16.985 33.543 1.00 27.56 355 SER A C 1
ATOM 2760 O O . SER A 1 355 ? 20.461 -15.986 32.866 1.00 27.56 355 SER A O 1
ATOM 2762 N N . HIS A 1 356 ? 19.451 -16.943 34.640 1.00 31.56 356 HIS A N 1
ATOM 2763 C CA . HIS A 1 356 ? 19.099 -15.711 35.333 1.00 31.56 356 HIS A CA 1
ATOM 2764 C C . HIS A 1 356 ? 20.383 -14.997 35.768 1.00 31.56 356 HIS A C 1
ATOM 2766 O O . HIS A 1 356 ? 21.046 -15.412 36.714 1.00 31.56 356 HIS A O 1
ATOM 2772 N N . VAL A 1 357 ? 20.729 -13.918 35.071 1.00 33.03 357 VAL A N 1
ATOM 2773 C CA . VAL A 1 357 ? 21.668 -12.910 35.558 1.00 33.03 357 VAL A CA 1
ATOM 2774 C C . VAL A 1 357 ? 20.879 -11.613 35.633 1.00 33.03 357 VAL A C 1
ATOM 2776 O O . VAL A 1 357 ? 20.532 -11.030 34.608 1.00 33.03 357 VAL A O 1
ATOM 2779 N N . ASN A 1 358 ? 20.569 -11.187 36.859 1.00 36.44 358 ASN A N 1
ATOM 2780 C CA . ASN A 1 358 ? 20.175 -9.816 37.167 1.00 36.44 358 ASN A CA 1
ATOM 2781 C C . ASN A 1 358 ? 21.360 -8.902 36.817 1.00 36.44 358 ASN A C 1
ATOM 2783 O O . ASN A 1 358 ? 22.200 -8.608 37.662 1.00 36.44 358 ASN A O 1
ATOM 2787 N N . GLY A 1 359 ? 21.478 -8.532 35.545 1.00 38.88 359 GLY A N 1
ATOM 2788 C CA . GLY A 1 359 ? 22.505 -7.630 35.043 1.00 38.88 359 GLY A CA 1
ATOM 2789 C C . GLY A 1 359 ? 21.894 -6.268 34.759 1.00 38.88 359 GLY A C 1
ATOM 2790 O O . GLY A 1 359 ? 21.063 -6.140 33.861 1.00 38.88 359 GLY A O 1
ATOM 2791 N N . VAL A 1 360 ? 22.313 -5.249 35.508 1.00 46.41 360 VAL A N 1
ATOM 2792 C CA . VAL A 1 360 ? 22.147 -3.851 35.099 1.00 46.41 360 VAL A CA 1
ATOM 2793 C C . VAL A 1 360 ? 22.858 -3.707 33.752 1.00 46.41 360 VAL A C 1
ATOM 2795 O O . VAL A 1 360 ? 24.079 -3.824 33.690 1.00 46.41 360 VAL A O 1
ATOM 2798 N N . ILE A 1 361 ? 22.094 -3.533 32.671 1.00 59.53 361 ILE A N 1
ATOM 2799 C CA . ILE A 1 361 ? 22.642 -3.316 31.326 1.00 59.53 361 ILE A CA 1
ATOM 2800 C C . ILE A 1 361 ? 23.486 -2.043 31.383 1.00 59.53 361 ILE A C 1
ATOM 2802 O O . ILE A 1 361 ? 22.994 -0.995 31.805 1.00 59.53 361 ILE A O 1
ATOM 2806 N N . THR A 1 362 ? 24.752 -2.133 30.985 1.00 72.38 362 THR A N 1
ATOM 2807 C CA . THR A 1 362 ? 25.638 -0.964 30.979 1.00 72.38 362 THR A CA 1
ATOM 2808 C C . THR A 1 362 ? 25.208 0.031 29.898 1.00 72.38 362 THR A C 1
ATOM 2810 O O . THR A 1 362 ? 24.670 -0.357 28.860 1.00 72.38 362 THR A O 1
ATOM 2813 N N . GLU A 1 363 ? 25.475 1.324 30.099 1.00 70.19 363 GLU A N 1
ATOM 2814 C CA . GLU A 1 363 ? 25.135 2.365 29.113 1.00 70.19 363 GLU A CA 1
ATOM 2815 C C . GLU A 1 363 ? 25.784 2.103 27.741 1.00 70.19 363 GLU A C 1
ATOM 2817 O O . GLU A 1 363 ? 25.181 2.330 26.697 1.00 70.19 363 GLU A O 1
ATOM 2822 N N . ALA A 1 364 ? 26.982 1.513 27.728 1.00 68.50 364 ALA A N 1
ATOM 2823 C CA . ALA A 1 364 ? 27.664 1.107 26.501 1.00 68.50 364 ALA A CA 1
ATOM 2824 C C . ALA A 1 364 ? 26.957 -0.054 25.772 1.00 68.50 364 ALA A C 1
ATOM 2826 O O . ALA A 1 364 ? 26.901 -0.075 24.542 1.00 68.50 364 ALA A O 1
ATOM 2827 N N . GLU A 1 365 ? 26.393 -1.023 26.500 1.00 71.25 365 GLU A N 1
ATOM 2828 C CA . GLU A 1 365 ? 25.593 -2.105 25.910 1.00 71.25 365 GLU A CA 1
ATOM 2829 C C . GLU A 1 365 ? 24.234 -1.611 25.412 1.00 71.25 365 GLU A C 1
ATOM 2831 O O . GLU A 1 365 ? 23.743 -2.111 24.396 1.00 71.25 365 GLU A O 1
ATOM 2836 N N . ARG A 1 366 ? 23.648 -0.621 26.098 1.00 72.62 366 ARG A N 1
ATOM 2837 C CA . ARG A 1 366 ? 22.452 0.104 25.651 1.00 72.62 366 ARG A CA 1
ATOM 2838 C C . ARG A 1 366 ? 22.727 0.818 24.328 1.00 72.62 366 ARG A C 1
ATOM 2840 O O . ARG A 1 366 ? 22.081 0.479 23.339 1.00 72.62 366 ARG A O 1
ATOM 2847 N N . GLN A 1 367 ? 23.757 1.663 24.268 1.00 74.88 367 GLN A N 1
ATOM 2848 C CA . GLN A 1 367 ? 24.146 2.371 23.044 1.00 74.88 367 GLN A CA 1
ATOM 2849 C C . GLN A 1 367 ? 24.453 1.403 21.891 1.00 74.88 367 GLN A C 1
ATOM 2851 O O . GLN A 1 367 ? 23.954 1.563 20.783 1.00 74.88 367 GLN A O 1
ATOM 2856 N N . LYS A 1 368 ? 25.199 0.319 22.148 1.00 76.88 368 LYS A N 1
ATOM 2857 C CA . LYS A 1 368 ? 25.508 -0.696 21.125 1.00 76.88 368 LYS A CA 1
ATOM 2858 C C . LYS A 1 368 ? 24.253 -1.409 20.601 1.00 76.88 368 LYS A C 1
ATOM 2860 O O . LYS A 1 368 ? 24.212 -1.816 19.439 1.00 76.88 368 LYS A O 1
ATOM 2865 N N . ARG A 1 369 ? 23.225 -1.602 21.436 1.00 74.94 369 ARG A N 1
ATOM 2866 C CA . ARG A 1 369 ? 21.927 -2.143 20.995 1.00 74.94 369 ARG A CA 1
ATOM 2867 C C . ARG A 1 369 ? 21.129 -1.126 20.189 1.00 74.94 369 ARG A C 1
ATOM 2869 O O . ARG A 1 369 ? 20.500 -1.521 19.210 1.00 74.94 369 ARG A O 1
ATOM 2876 N N . GLU A 1 370 ? 21.173 0.147 20.558 1.00 75.25 370 GLU A N 1
ATOM 2877 C CA . GLU A 1 370 ? 20.556 1.222 19.779 1.00 75.25 370 GLU A CA 1
ATOM 2878 C C . GLU A 1 370 ? 21.195 1.331 18.392 1.00 75.25 370 GLU A C 1
ATOM 2880 O O . GLU A 1 370 ? 20.480 1.281 17.394 1.00 75.25 370 GLU A O 1
ATOM 2885 N N . ASP A 1 371 ? 22.525 1.340 18.307 1.00 78.69 371 ASP A N 1
ATOM 2886 C CA . ASP A 1 371 ? 23.266 1.379 17.041 1.00 78.69 371 ASP A CA 1
ATOM 2887 C C . ASP A 1 371 ? 22.939 0.163 16.147 1.00 78.69 371 ASP A C 1
ATOM 2889 O O . ASP A 1 371 ? 22.770 0.286 14.929 1.00 78.69 371 ASP A O 1
ATOM 2893 N N . TYR A 1 372 ? 22.797 -1.028 16.745 1.00 81.81 372 TYR A N 1
ATOM 2894 C CA . TYR A 1 372 ? 22.346 -2.238 16.048 1.00 81.81 372 TYR A CA 1
ATOM 2895 C C . TYR A 1 372 ? 20.945 -2.071 15.450 1.00 81.81 372 TYR A C 1
ATOM 2897 O O . TYR A 1 372 ? 20.721 -2.408 14.281 1.00 81.81 372 TYR A O 1
ATOM 2905 N N . LEU A 1 373 ? 19.999 -1.572 16.250 1.00 76.56 373 LEU A N 1
ATOM 2906 C CA . LEU A 1 373 ? 18.621 -1.364 15.820 1.00 76.56 373 LEU A CA 1
ATOM 2907 C C . LEU A 1 373 ? 18.553 -0.278 14.740 1.00 76.56 373 LEU A C 1
ATOM 2909 O O . LEU A 1 373 ? 17.876 -0.478 13.734 1.00 76.56 373 LEU A O 1
ATOM 2913 N N . GLN A 1 374 ? 19.299 0.817 14.874 1.00 78.69 374 GLN A N 1
ATOM 2914 C CA . GLN A 1 374 ? 19.352 1.883 13.869 1.00 78.69 374 GLN A CA 1
ATOM 2915 C C . GLN A 1 374 ? 19.922 1.408 12.524 1.00 78.69 374 GLN A C 1
ATOM 2917 O O . GLN A 1 374 ? 19.503 1.889 11.470 1.00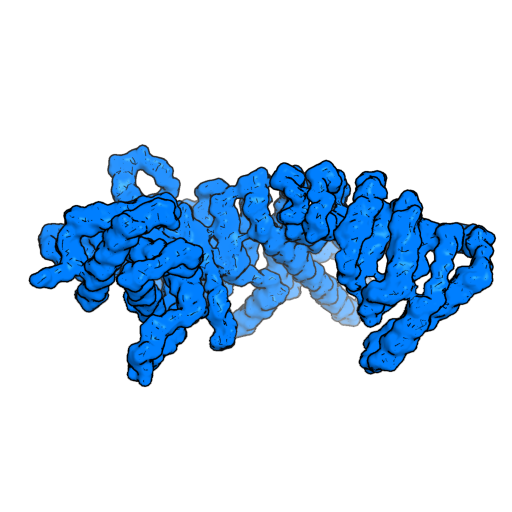 78.69 374 GLN A O 1
ATOM 2922 N N . ALA A 1 375 ? 20.843 0.439 12.528 1.00 77.75 375 ALA A N 1
ATOM 2923 C CA . ALA A 1 375 ? 21.410 -0.106 11.296 1.00 77.75 375 ALA A CA 1
ATOM 2924 C C . ALA A 1 375 ? 20.398 -0.925 10.469 1.00 77.75 375 ALA A C 1
ATOM 2926 O O . ALA A 1 375 ? 20.522 -1.005 9.241 1.00 77.75 375 ALA A O 1
ATOM 2927 N N . LEU A 1 376 ? 19.412 -1.550 11.122 1.00 82.94 376 LEU A N 1
ATOM 2928 C CA . LEU A 1 376 ? 18.448 -2.445 10.485 1.00 82.94 376 LEU A CA 1
ATOM 2929 C C . LEU A 1 376 ? 17.201 -1.711 9.972 1.00 82.94 376 LEU A C 1
ATOM 2931 O O . LEU A 1 376 ? 16.753 -0.737 10.573 1.00 82.94 376 LEU A O 1
ATOM 2935 N N . PRO A 1 377 ? 16.556 -2.215 8.900 1.00 81.06 377 PRO A N 1
ATOM 2936 C CA . PRO A 1 377 ? 15.231 -1.746 8.517 1.00 81.06 377 PRO A CA 1
ATOM 2937 C C . PRO A 1 377 ? 14.235 -1.950 9.665 1.00 81.06 377 PRO A C 1
ATOM 2939 O O . PRO A 1 377 ? 14.043 -3.078 10.139 1.00 81.06 377 PRO A O 1
ATOM 2942 N N . GLN A 1 378 ? 13.602 -0.852 10.082 1.00 77.38 378 GLN A N 1
ATOM 2943 C CA . GLN A 1 378 ? 12.611 -0.829 11.152 1.00 77.38 378 GLN A CA 1
ATOM 2944 C C . GLN A 1 378 ? 11.188 -0.864 10.596 1.00 77.38 378 GLN A C 1
ATOM 2946 O O . GLN A 1 378 ? 10.835 -0.141 9.658 1.00 77.38 378 GLN A O 1
ATOM 2951 N N . LEU A 1 379 ? 10.353 -1.713 11.193 1.00 78.88 379 LEU A N 1
ATOM 2952 C CA . LEU A 1 379 ? 8.929 -1.764 10.890 1.00 78.88 379 LEU A CA 1
ATOM 2953 C C . LEU A 1 379 ? 8.204 -0.735 11.755 1.00 78.88 379 LEU A C 1
ATOM 2955 O O . LEU A 1 379 ? 8.038 -0.927 12.955 1.00 78.88 379 LEU A O 1
ATOM 2959 N N . ARG A 1 380 ? 7.774 0.363 11.131 1.00 77.94 380 ARG A N 1
ATOM 2960 C CA . ARG A 1 380 ? 6.960 1.393 11.781 1.00 77.94 380 ARG A CA 1
ATOM 2961 C C . ARG A 1 380 ? 5.544 0.892 12.056 1.00 77.94 380 ARG A C 1
ATOM 2963 O O . ARG A 1 380 ? 5.086 -0.068 11.429 1.00 77.94 380 ARG A O 1
ATOM 2970 N N . ARG A 1 381 ? 4.819 1.603 12.923 1.00 78.62 381 ARG A N 1
ATOM 2971 C CA . ARG A 1 381 ? 3.413 1.309 13.243 1.00 78.62 381 ARG A CA 1
ATOM 2972 C C . ARG A 1 381 ? 2.531 1.210 12.005 1.00 78.62 381 ARG A C 1
ATOM 2974 O O . ARG A 1 381 ? 1.803 0.232 11.897 1.00 78.62 381 ARG A O 1
ATOM 2981 N N . HIS A 1 382 ? 2.683 2.112 11.033 1.00 77.69 382 HIS A N 1
ATOM 2982 C CA . HIS A 1 382 ? 1.995 2.017 9.741 1.00 77.69 382 HIS A CA 1
ATOM 2983 C C . HIS A 1 382 ? 2.151 0.640 9.080 1.00 77.69 382 HIS A C 1
ATOM 2985 O O . HIS A 1 382 ? 1.186 0.021 8.637 1.00 77.69 382 HIS A O 1
ATOM 2991 N N . HIS A 1 383 ? 3.377 0.113 9.046 1.00 78.06 383 HIS A N 1
ATOM 2992 C CA . HIS A 1 383 ? 3.679 -1.165 8.403 1.00 78.06 383 HIS A CA 1
ATOM 2993 C C . HIS A 1 383 ? 3.039 -2.333 9.158 1.00 78.06 383 HIS A C 1
ATOM 2995 O O . HIS A 1 383 ? 2.472 -3.233 8.541 1.00 78.06 383 HIS A O 1
ATOM 3001 N N . LEU A 1 384 ? 3.090 -2.299 10.491 1.00 81.25 384 LEU A N 1
ATOM 3002 C CA . LEU A 1 384 ? 2.461 -3.298 11.353 1.00 81.25 384 LEU A CA 1
ATOM 3003 C C . LEU A 1 384 ? 0.928 -3.238 11.276 1.00 81.25 384 LEU A C 1
ATOM 3005 O O . LEU A 1 384 ? 0.284 -4.280 11.195 1.00 81.25 384 LEU A O 1
ATOM 3009 N N . GLY A 1 385 ? 0.346 -2.038 11.219 1.00 78.06 385 GLY A N 1
ATOM 3010 C CA . GLY A 1 385 ? -1.087 -1.819 11.018 1.00 78.06 385 GLY A CA 1
ATOM 3011 C C . GLY A 1 385 ? -1.565 -2.360 9.670 1.00 78.06 385 GLY A C 1
ATOM 3012 O O . GLY A 1 385 ? -2.567 -3.071 9.608 1.00 78.06 385 GLY A O 1
ATOM 3013 N N . LEU A 1 386 ? -0.799 -2.138 8.595 1.00 76.94 386 LEU A N 1
ATOM 3014 C CA . LEU A 1 386 ? -1.063 -2.762 7.295 1.00 76.94 386 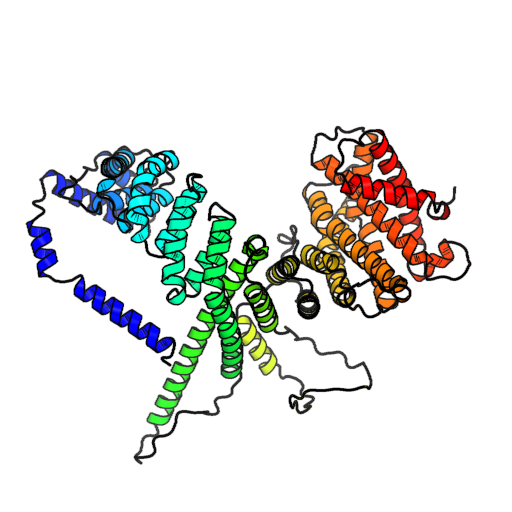LEU A CA 1
ATOM 3015 C C . LEU A 1 386 ? -0.964 -4.295 7.355 1.00 76.94 386 LEU A C 1
ATOM 3017 O O . LEU A 1 386 ? -1.763 -4.965 6.708 1.00 76.94 386 LEU A O 1
ATOM 3021 N N . MET A 1 387 ? -0.043 -4.865 8.143 1.00 80.69 387 MET A N 1
ATOM 3022 C CA . MET A 1 387 ? 0.034 -6.319 8.375 1.00 80.69 387 MET A CA 1
ATOM 3023 C C . MET A 1 387 ? -1.144 -6.861 9.195 1.00 80.69 387 MET A C 1
ATOM 3025 O O . MET A 1 387 ? -1.647 -7.939 8.891 1.00 80.69 387 MET A O 1
ATOM 3029 N N . LEU A 1 388 ? -1.644 -6.125 10.188 1.00 78.44 388 LEU A N 1
ATOM 3030 C CA . LEU A 1 388 ? -2.870 -6.496 10.904 1.00 78.44 388 LEU A CA 1
ATOM 3031 C C . LEU A 1 388 ? -4.093 -6.442 9.986 1.00 78.44 388 LEU A C 1
ATOM 3033 O O . LEU A 1 388 ? -4.894 -7.375 9.959 1.00 78.44 388 LEU A O 1
ATOM 3037 N N . LYS A 1 389 ? -4.210 -5.396 9.161 1.00 73.44 389 LYS A N 1
ATOM 3038 C CA . LYS A 1 389 ? -5.239 -5.338 8.117 1.00 73.44 389 LYS A CA 1
ATOM 3039 C C . LYS A 1 389 ? -5.074 -6.484 7.120 1.00 73.44 389 LYS A C 1
ATOM 3041 O O . LYS A 1 389 ? -6.057 -7.013 6.621 1.00 73.44 389 LYS A O 1
ATOM 3046 N N . ALA A 1 390 ? -3.842 -6.894 6.832 1.00 69.62 390 ALA A N 1
ATOM 3047 C CA . ALA A 1 390 ? -3.574 -8.018 5.951 1.00 69.62 390 ALA A CA 1
ATOM 3048 C C . ALA A 1 390 ? -4.082 -9.344 6.528 1.00 69.62 390 ALA A C 1
ATOM 3050 O O . ALA A 1 390 ? -4.627 -10.172 5.795 1.00 69.62 390 ALA A O 1
ATOM 3051 N N . LEU A 1 391 ? -3.937 -9.522 7.845 1.00 69.88 391 LEU A N 1
ATOM 3052 C CA . LEU A 1 391 ? -4.430 -10.694 8.554 1.00 69.88 391 LEU A CA 1
ATOM 3053 C C . LEU A 1 391 ? -5.932 -10.883 8.377 1.00 69.88 391 LEU A C 1
ATOM 3055 O O . LEU A 1 391 ? -6.334 -12.030 8.286 1.00 69.88 391 LEU A O 1
ATOM 3059 N N . HIS A 1 392 ? -6.742 -9.821 8.261 1.00 65.06 392 HIS A N 1
ATOM 3060 C CA . HIS A 1 392 ? -8.190 -9.919 7.983 1.00 65.06 392 HIS A CA 1
ATOM 3061 C C . HIS A 1 392 ? -8.508 -10.806 6.769 1.00 65.06 392 HIS A C 1
ATOM 3063 O O . HIS A 1 392 ? -9.487 -11.547 6.770 1.00 65.06 392 HIS A O 1
ATOM 3069 N N . PHE A 1 393 ? -7.653 -10.765 5.747 1.00 61.88 393 PHE A N 1
ATOM 3070 C CA . PHE A 1 393 ? -7.806 -11.572 4.539 1.00 61.88 393 PHE A CA 1
ATOM 3071 C C . PHE A 1 393 ? -7.180 -12.970 4.660 1.00 61.88 393 PHE A C 1
ATOM 3073 O O . PHE A 1 393 ? -7.437 -13.843 3.830 1.00 61.88 393 PHE A O 1
ATOM 3080 N N . ALA A 1 394 ? -6.356 -13.200 5.685 1.00 56.47 394 ALA A N 1
ATOM 3081 C CA . ALA A 1 394 ? -5.817 -14.502 6.040 1.00 56.47 394 ALA A CA 1
ATOM 3082 C C . ALA A 1 394 ? -6.792 -15.204 7.003 1.00 56.47 394 ALA A C 1
ATOM 3084 O O . ALA A 1 394 ? -7.374 -14.592 7.887 1.00 56.47 394 ALA A O 1
ATOM 3085 N N . SER A 1 395 ? -6.997 -16.512 6.853 1.00 53.12 395 SER A N 1
ATOM 3086 C CA . SER A 1 395 ? -7.923 -17.286 7.702 1.00 53.12 395 SER A CA 1
ATOM 3087 C C . SER A 1 395 ? -7.792 -16.995 9.213 1.00 53.12 395 SER A C 1
ATOM 3089 O O . SER A 1 395 ? -6.682 -16.749 9.682 1.00 53.12 395 SER A O 1
ATOM 3091 N N . HIS A 1 396 ? -8.878 -17.184 9.980 1.00 53.62 396 HIS A N 1
ATOM 3092 C CA . HIS A 1 396 ? -9.024 -16.993 11.444 1.00 53.62 396 HIS A CA 1
ATOM 3093 C C . HIS A 1 396 ? -7.964 -17.643 12.376 1.00 53.62 396 HIS A C 1
ATOM 3095 O O . HIS A 1 396 ? -8.079 -17.570 13.595 1.00 53.62 396 HIS A O 1
ATOM 3101 N N . ARG A 1 397 ? -6.926 -18.305 11.851 1.00 56.44 397 ARG A N 1
ATOM 3102 C CA . ARG A 1 397 ? -5.934 -19.086 12.611 1.00 56.44 397 ARG A CA 1
ATOM 3103 C C . ARG A 1 397 ? -4.730 -18.282 13.123 1.00 56.44 397 ARG A C 1
ATOM 3105 O O . ARG A 1 397 ? -3.859 -18.860 13.765 1.00 56.44 397 ARG A O 1
ATOM 3112 N N . HIS A 1 398 ? -4.661 -16.974 12.878 1.00 66.50 398 HIS A N 1
ATOM 3113 C CA . HIS A 1 398 ? -3.515 -16.141 13.277 1.00 66.50 398 HIS A CA 1
ATOM 3114 C C . HIS A 1 398 ? -3.704 -15.381 14.588 1.00 66.50 398 HIS A C 1
ATOM 3116 O O . HIS A 1 398 ? -3.052 -14.365 14.796 1.00 66.50 398 HIS A O 1
ATOM 3122 N N . LEU A 1 399 ? -4.544 -15.871 15.498 1.00 70.00 399 LEU A N 1
ATOM 3123 C CA . LEU A 1 399 ? -4.845 -15.180 16.753 1.00 70.00 399 LEU A CA 1
ATOM 3124 C C . LEU A 1 399 ? -3.583 -14.907 17.603 1.00 70.00 399 LEU A C 1
ATOM 3126 O O . LEU A 1 399 ? -3.426 -13.817 18.140 1.00 70.00 399 LEU A O 1
ATOM 3130 N N . ALA A 1 400 ? -2.616 -15.832 17.634 1.00 73.81 400 ALA A N 1
ATOM 3131 C CA . ALA A 1 400 ? -1.321 -15.599 18.288 1.00 73.81 400 ALA A CA 1
ATOM 3132 C C . ALA A 1 400 ? -0.487 -14.494 17.605 1.00 73.81 400 ALA A C 1
ATOM 3134 O O . ALA A 1 400 ? 0.147 -13.686 18.280 1.00 73.81 400 ALA A O 1
ATOM 3135 N N . GLY A 1 401 ? -0.507 -14.439 16.268 1.00 75.06 401 GLY A N 1
ATOM 3136 C CA . GLY A 1 401 ? 0.165 -13.386 15.505 1.00 75.06 401 GLY A CA 1
ATOM 3137 C C . GLY A 1 401 ? -0.506 -12.027 15.692 1.00 75.06 401 GLY A C 1
ATOM 3138 O O . GLY A 1 401 ? 0.188 -11.032 15.860 1.00 75.06 401 GLY A O 1
ATOM 3139 N N . LEU A 1 402 ? -1.840 -12.002 15.748 1.00 78.38 402 LEU A N 1
ATOM 3140 C CA . LEU A 1 402 ? -2.633 -10.816 16.058 1.00 78.38 402 LEU A CA 1
ATOM 3141 C C . LEU A 1 402 ? -2.247 -10.248 17.430 1.00 78.38 402 LEU A C 1
ATOM 3143 O O . LEU A 1 402 ? -1.892 -9.079 17.502 1.00 78.38 402 LEU A O 1
ATOM 3147 N N . ARG A 1 403 ? -2.229 -11.087 18.479 1.00 78.50 403 ARG A N 1
ATOM 3148 C CA . ARG A 1 403 ? -1.833 -10.698 19.847 1.00 78.50 403 ARG A CA 1
ATOM 3149 C C . ARG A 1 403 ? -0.428 -10.102 19.900 1.00 78.50 403 ARG A C 1
ATOM 3151 O O . ARG A 1 403 ? -0.228 -9.042 20.487 1.00 78.50 403 ARG A O 1
ATOM 3158 N N . LEU A 1 404 ? 0.546 -10.772 19.279 1.00 80.75 404 LEU A N 1
ATOM 3159 C CA . LEU A 1 404 ? 1.929 -10.293 19.258 1.00 80.75 404 LEU A CA 1
ATOM 3160 C C . LEU A 1 404 ? 2.045 -8.964 18.508 1.00 80.75 404 LEU A C 1
ATOM 3162 O O . LEU A 1 404 ? 2.639 -8.028 19.030 1.00 80.75 404 LEU A O 1
ATOM 3166 N N . LEU A 1 405 ? 1.460 -8.852 17.315 1.00 83.81 405 LEU A N 1
ATOM 3167 C CA . LEU A 1 405 ? 1.539 -7.630 16.514 1.00 83.81 405 LEU A CA 1
ATOM 3168 C C . LEU A 1 405 ? 0.789 -6.459 17.163 1.00 83.81 405 LEU A C 1
ATOM 3170 O O . LEU A 1 405 ? 1.316 -5.351 17.160 1.00 83.81 405 LEU A O 1
ATOM 3174 N N . SER A 1 406 ? -0.384 -6.685 17.765 1.00 83.00 406 SER A N 1
ATOM 3175 C CA . SER A 1 406 ? -1.116 -5.634 18.485 1.00 83.00 406 SER A CA 1
ATOM 3176 C C . SER A 1 406 ? -0.326 -5.132 19.692 1.00 83.00 406 SER A C 1
ATOM 3178 O O . SER A 1 406 ? -0.180 -3.925 19.863 1.00 83.00 406 SER A O 1
ATOM 3180 N N . ALA A 1 407 ? 0.258 -6.041 20.483 1.00 82.94 407 ALA A N 1
ATOM 3181 C CA . ALA A 1 407 ? 1.125 -5.669 21.601 1.00 82.94 407 ALA A CA 1
ATOM 3182 C C . ALA A 1 407 ? 2.370 -4.903 21.126 1.00 82.94 407 ALA A C 1
ATOM 3184 O O . ALA A 1 407 ? 2.792 -3.945 21.767 1.00 82.94 407 ALA A O 1
ATOM 3185 N N . ARG A 1 408 ? 2.937 -5.280 19.971 1.00 81.50 408 ARG A N 1
ATOM 3186 C CA . ARG A 1 408 ? 4.076 -4.573 19.373 1.00 81.50 408 ARG A CA 1
ATOM 3187 C C . ARG A 1 408 ? 3.726 -3.153 18.960 1.00 81.50 408 ARG A C 1
ATOM 3189 O O . ARG A 1 408 ? 4.493 -2.252 19.280 1.00 81.50 408 ARG A O 1
ATOM 3196 N N . ILE A 1 409 ? 2.590 -2.947 18.295 1.00 83.44 409 ILE A N 1
ATOM 3197 C CA . ILE A 1 409 ? 2.137 -1.605 17.902 1.00 83.44 409 ILE A CA 1
ATOM 3198 C C . ILE A 1 409 ? 1.957 -0.716 19.134 1.00 83.44 409 ILE A C 1
ATOM 3200 O O . ILE A 1 409 ? 2.464 0.404 19.126 1.00 83.44 409 ILE A O 1
ATOM 3204 N N . ALA A 1 410 ? 1.321 -1.247 20.183 1.00 81.62 410 ALA A N 1
ATOM 3205 C CA . ALA A 1 410 ? 1.134 -0.551 21.454 1.00 81.62 410 ALA A CA 1
ATOM 3206 C C . ALA A 1 410 ? 2.467 -0.211 22.152 1.00 81.62 410 ALA A C 1
ATOM 3208 O O . ALA A 1 410 ? 2.590 0.835 22.770 1.00 81.62 410 ALA A O 1
ATOM 3209 N N . SER A 1 411 ? 3.485 -1.072 22.026 1.00 78.50 411 SER A N 1
ATOM 3210 C CA . SER A 1 411 ? 4.792 -0.879 22.678 1.00 78.50 411 SER A CA 1
ATOM 3211 C C . SER A 1 411 ? 5.775 0.038 21.943 1.00 78.50 411 SER A C 1
ATOM 3213 O O . SER A 1 411 ? 6.805 0.392 22.510 1.00 78.50 411 SER A O 1
ATOM 3215 N N . ILE A 1 412 ? 5.537 0.352 20.666 1.00 76.56 412 ILE A N 1
ATOM 3216 C CA . ILE A 1 412 ? 6.407 1.275 19.920 1.00 76.56 412 ILE A CA 1
ATOM 3217 C C . ILE A 1 412 ? 6.212 2.664 20.515 1.00 76.56 412 ILE A C 1
ATOM 3219 O O . ILE A 1 412 ? 5.076 3.021 20.781 1.00 76.56 412 ILE A O 1
ATOM 3223 N N . GLU A 1 413 ? 7.269 3.444 20.718 1.00 67.12 413 GLU A N 1
ATOM 3224 C CA . GLU A 1 413 ? 7.117 4.820 21.198 1.00 67.12 413 GLU A CA 1
ATOM 3225 C C . GLU A 1 413 ? 6.458 5.713 20.133 1.00 67.12 413 GLU A C 1
ATOM 3227 O O . GLU A 1 413 ? 6.713 5.531 18.934 1.00 67.12 413 GLU A O 1
ATOM 3232 N N . PRO A 1 414 ? 5.620 6.683 20.538 1.00 62.53 414 PRO A N 1
ATOM 3233 C CA . PRO A 1 414 ? 5.103 7.687 19.620 1.00 62.53 414 PRO A CA 1
ATOM 3234 C C . PRO A 1 414 ? 6.275 8.426 18.963 1.00 62.53 414 PRO A C 1
ATOM 3236 O O . PRO A 1 414 ? 7.106 9.019 19.651 1.00 62.53 414 PRO A O 1
ATOM 3239 N N . GLU A 1 415 ? 6.358 8.405 17.626 1.00 57.38 415 GLU A N 1
ATOM 3240 C CA . GLU A 1 415 ? 7.293 9.284 16.914 1.00 57.38 415 GLU A CA 1
ATOM 3241 C C . GLU A 1 415 ? 6.959 10.725 17.333 1.00 57.38 415 GLU A C 1
ATOM 3243 O O . GLU A 1 415 ? 5.805 11.139 17.208 1.00 57.38 415 GLU A O 1
ATOM 3248 N N . VAL A 1 416 ? 7.940 11.480 17.850 1.00 48.06 416 VAL A N 1
ATOM 3249 C CA . VAL A 1 416 ? 7.773 12.902 18.193 1.00 48.06 416 VAL A CA 1
ATOM 3250 C C . VAL A 1 416 ? 7.462 13.653 16.903 1.00 48.06 416 VAL A C 1
ATOM 3252 O O . VAL A 1 416 ? 8.343 14.100 16.170 1.00 48.06 416 VAL A O 1
ATOM 3255 N N . THR A 1 417 ? 6.182 13.732 16.567 1.00 46.00 417 THR A N 1
ATOM 3256 C CA . THR A 1 417 ? 5.719 14.461 15.401 1.00 46.00 417 THR A CA 1
ATOM 3257 C C . THR A 1 417 ? 5.891 15.941 15.688 1.00 46.00 417 THR A C 1
ATOM 3259 O O . THR A 1 417 ? 5.286 16.468 16.623 1.00 46.00 417 THR A O 1
ATOM 3262 N N . ASN A 1 418 ? 6.682 16.628 14.862 1.00 42.22 418 ASN A N 1
ATOM 3263 C CA . ASN A 1 418 ? 6.615 18.082 14.765 1.00 42.22 418 ASN A CA 1
ATOM 3264 C C . ASN A 1 418 ? 5.137 18.486 14.654 1.00 42.22 418 ASN A C 1
ATOM 3266 O O . ASN A 1 418 ? 4.382 17.850 13.920 1.00 42.22 418 ASN A O 1
ATOM 3270 N N . ALA A 1 419 ? 4.714 19.548 15.341 1.00 42.97 419 ALA A N 1
ATOM 3271 C CA . ALA A 1 419 ? 3.307 19.969 15.420 1.00 42.97 419 ALA A CA 1
ATOM 3272 C C . ALA A 1 419 ? 2.618 20.229 14.054 1.00 42.97 419 ALA A C 1
ATOM 3274 O O . ALA A 1 419 ? 1.402 20.404 14.005 1.00 42.97 419 ALA A O 1
ATOM 3275 N N . ALA A 1 420 ? 3.382 20.245 12.953 1.00 39.56 420 ALA A N 1
ATOM 3276 C CA . ALA A 1 420 ? 2.911 20.342 11.573 1.00 39.56 420 ALA A CA 1
ATOM 3277 C C . ALA A 1 420 ? 2.606 18.982 10.894 1.00 39.56 420 ALA A C 1
ATOM 3279 O O . ALA A 1 420 ? 1.927 18.965 9.871 1.00 39.56 420 ALA A O 1
ATOM 3280 N N . SER A 1 421 ? 3.086 17.847 11.425 1.00 44.31 421 SER A N 1
ATOM 3281 C CA . SER A 1 421 ? 2.912 16.501 10.845 1.00 44.31 421 SER A CA 1
ATOM 3282 C C . SER A 1 421 ? 1.877 15.628 11.566 1.00 44.31 421 SER A C 1
ATOM 3284 O O . SER A 1 421 ? 1.685 14.479 11.182 1.00 44.31 421 SER A O 1
ATOM 3286 N N . THR A 1 422 ? 1.174 16.157 12.572 1.00 45.78 422 THR A N 1
ATOM 3287 C CA . THR A 1 422 ? 0.037 15.507 13.262 1.00 45.78 422 THR A CA 1
ATOM 3288 C C . THR A 1 422 ? -1.240 15.435 12.409 1.00 45.78 422 THR A C 1
ATOM 3290 O O . THR A 1 422 ? -2.299 15.025 12.884 1.00 45.78 422 THR A O 1
ATOM 3293 N N . LEU A 1 423 ? -1.160 15.808 11.128 1.00 46.03 423 LEU A N 1
ATOM 3294 C CA . LEU A 1 423 ? -2.246 15.688 10.161 1.00 46.03 423 LEU A CA 1
ATOM 3295 C C . LEU A 1 423 ? -2.511 14.206 9.830 1.00 46.03 423 LEU A C 1
ATOM 3297 O O . LEU A 1 423 ? -1.900 13.630 8.938 1.00 46.03 423 LEU A O 1
ATOM 3301 N N . VAL A 1 424 ? -3.469 13.627 10.561 1.00 55.78 424 VAL A N 1
ATOM 3302 C CA . VAL A 1 424 ? -4.204 12.376 10.289 1.00 55.78 424 VAL A CA 1
ATOM 3303 C C . VAL A 1 424 ? -3.312 11.173 9.942 1.00 55.78 424 VAL A C 1
ATOM 3305 O O . VAL A 1 424 ? -3.373 10.643 8.833 1.00 55.78 424 VAL A O 1
ATOM 3308 N N . SER A 1 425 ? -2.515 10.700 10.907 1.00 67.62 425 SER A N 1
ATOM 3309 C CA . SER A 1 425 ? -2.021 9.314 10.867 1.00 67.62 425 SER A CA 1
ATOM 3310 C C . SER A 1 425 ? -3.145 8.377 11.314 1.00 67.62 425 SER A C 1
ATOM 3312 O O . SER A 1 425 ? -3.593 8.442 12.460 1.00 67.62 425 SER A O 1
ATOM 3314 N N . ASP A 1 426 ? -3.621 7.515 10.411 1.00 74.88 426 ASP A N 1
ATOM 3315 C CA . ASP A 1 426 ? -4.668 6.529 10.697 1.00 74.88 426 ASP A CA 1
ATOM 3316 C C . ASP A 1 426 ? -4.112 5.175 11.169 1.00 74.88 426 ASP A C 1
ATOM 3318 O O . ASP A 1 426 ? -4.866 4.210 11.271 1.00 74.88 426 ASP A O 1
ATOM 3322 N N . ASP A 1 427 ? -2.821 5.107 11.514 1.00 80.88 427 ASP A N 1
ATOM 3323 C CA . ASP A 1 427 ? -2.119 3.868 11.871 1.00 80.88 427 ASP A CA 1
ATOM 3324 C C . ASP A 1 427 ? -2.723 3.164 13.094 1.00 80.88 427 ASP A C 1
ATOM 3326 O O . ASP A 1 427 ? -3.004 1.964 13.045 1.00 80.88 427 ASP A O 1
ATOM 3330 N N . LEU A 1 428 ? -2.935 3.910 14.187 1.00 86.69 428 LEU A N 1
ATOM 3331 C CA . LEU A 1 428 ? -3.517 3.381 15.425 1.00 86.69 428 LEU A CA 1
ATOM 3332 C C . LEU A 1 428 ? -5.009 3.048 15.252 1.00 86.69 428 LEU A C 1
ATOM 3334 O O . LEU A 1 428 ? -5.373 1.903 15.528 1.00 86.69 428 LEU A O 1
ATOM 3338 N N . PRO A 1 429 ? -5.870 3.945 14.715 1.00 87.88 429 PRO A N 1
ATOM 3339 C CA . PRO A 1 429 ? -7.258 3.592 14.410 1.00 87.88 429 PRO A CA 1
ATOM 3340 C C . PRO A 1 429 ? -7.391 2.363 13.501 1.00 87.88 429 PRO A C 1
ATOM 3342 O O . PRO A 1 429 ? -8.262 1.524 13.725 1.00 87.88 429 PRO A O 1
ATOM 3345 N N . LEU A 1 430 ? -6.518 2.221 12.496 1.00 84.12 430 LEU A N 1
ATOM 3346 C CA . LEU A 1 430 ? -6.498 1.061 11.605 1.00 84.12 430 LEU A CA 1
ATOM 3347 C C . LEU A 1 430 ? -6.121 -0.229 12.347 1.00 84.12 430 LEU A C 1
ATOM 3349 O O . LEU A 1 430 ? -6.727 -1.271 12.096 1.00 84.12 430 LEU A O 1
ATOM 3353 N N . ALA A 1 431 ? -5.133 -0.179 13.243 1.00 86.25 431 ALA A N 1
ATOM 3354 C CA . ALA A 1 431 ? -4.736 -1.329 14.052 1.00 86.25 431 ALA A CA 1
ATOM 3355 C C . ALA A 1 431 ? -5.856 -1.763 15.012 1.00 86.25 431 ALA A C 1
ATOM 3357 O O . ALA A 1 431 ? -6.157 -2.955 15.099 1.00 86.25 431 ALA A O 1
ATOM 3358 N N . ILE A 1 432 ? -6.510 -0.804 15.676 1.00 89.00 432 ILE A N 1
ATOM 3359 C CA . ILE A 1 432 ? -7.638 -1.058 16.583 1.00 89.00 432 ILE A CA 1
ATOM 3360 C C . ILE A 1 432 ? -8.814 -1.671 15.811 1.00 89.00 432 ILE A C 1
ATOM 3362 O O . ILE A 1 432 ? -9.368 -2.681 16.243 1.00 89.00 432 ILE A O 1
ATOM 3366 N N . GLU A 1 433 ? -9.156 -1.127 14.639 1.00 86.88 433 GLU A N 1
ATOM 3367 C CA . GLU A 1 433 ? -10.206 -1.685 13.778 1.00 86.88 433 GLU A CA 1
ATOM 3368 C C . GLU A 1 433 ? -9.886 -3.118 13.342 1.00 86.88 433 GLU A C 1
ATOM 3370 O O . GLU A 1 433 ? -10.757 -3.991 13.386 1.00 86.88 433 GLU A O 1
ATOM 3375 N N . ALA A 1 434 ? -8.637 -3.379 12.942 1.00 81.38 434 ALA A N 1
ATOM 3376 C CA . ALA A 1 434 ? -8.215 -4.709 12.523 1.00 81.38 434 ALA A CA 1
ATOM 3377 C C . ALA A 1 434 ? -8.368 -5.731 13.659 1.00 81.38 434 ALA A C 1
ATOM 3379 O O . ALA A 1 434 ? -8.877 -6.822 13.423 1.00 81.38 434 ALA A O 1
ATOM 3380 N N . VAL A 1 435 ? -7.991 -5.376 14.893 1.00 84.06 435 VAL A N 1
ATOM 3381 C CA . VAL A 1 435 ? -8.191 -6.232 16.075 1.00 84.06 435 VAL A CA 1
ATOM 3382 C C . VAL A 1 435 ? -9.680 -6.430 16.372 1.00 84.06 435 VAL A C 1
ATOM 3384 O O . VAL A 1 435 ? -10.116 -7.564 16.584 1.00 84.06 435 VAL A O 1
ATOM 3387 N N . ALA A 1 436 ? -10.468 -5.352 16.334 1.00 83.94 436 ALA A N 1
ATOM 3388 C CA . ALA A 1 436 ? -11.903 -5.385 16.603 1.00 83.94 436 ALA A CA 1
ATOM 3389 C C . ALA A 1 436 ? -12.671 -6.282 15.629 1.00 83.94 436 ALA A C 1
ATOM 3391 O O . ALA A 1 436 ? -13.588 -6.990 16.040 1.00 83.94 436 ALA A O 1
ATOM 3392 N N . TYR A 1 437 ? -12.268 -6.309 14.357 1.00 79.50 437 TYR A N 1
ATOM 3393 C CA . TYR A 1 437 ? -12.866 -7.187 13.353 1.00 79.50 437 TYR A CA 1
ATOM 3394 C C . TYR A 1 437 ? -12.772 -8.676 13.725 1.00 79.50 437 TYR A C 1
ATOM 3396 O O . TYR A 1 437 ? -13.680 -9.451 13.435 1.00 79.50 437 TYR A O 1
ATOM 3404 N N . PHE A 1 438 ? -11.677 -9.089 14.367 1.00 74.94 438 PHE A N 1
ATOM 3405 C CA . PHE A 1 438 ? -11.482 -10.479 14.778 1.00 74.94 438 PHE A CA 1
ATOM 3406 C C . PHE A 1 438 ? -12.203 -10.854 16.068 1.00 74.94 438 PHE A C 1
ATOM 3408 O O . PHE A 1 438 ? -12.113 -12.015 16.466 1.00 74.94 438 PHE A O 1
ATOM 3415 N N . TYR A 1 439 ? -12.875 -9.903 16.727 1.00 74.44 439 TYR A N 1
ATOM 3416 C CA . TYR A 1 439 ? -13.480 -10.109 18.044 1.00 74.44 439 TYR A CA 1
ATOM 3417 C C . TYR A 1 439 ? -12.473 -10.684 19.062 1.00 74.44 439 TYR A C 1
ATOM 3419 O O . TYR A 1 439 ? -12.819 -11.474 19.937 1.00 74.44 439 TYR A O 1
ATOM 3427 N N . ALA A 1 440 ? -11.193 -10.316 18.920 1.00 77.81 440 ALA A N 1
ATOM 3428 C CA . ALA A 1 440 ? -10.093 -10.892 19.682 1.00 77.81 440 ALA A CA 1
ATOM 3429 C C . ALA A 1 440 ? -9.968 -10.217 21.053 1.00 77.81 440 ALA A C 1
ATOM 3431 O O . ALA A 1 440 ? -9.201 -9.271 21.235 1.00 77.81 440 ALA A O 1
ATOM 3432 N N . THR A 1 441 ? -10.723 -10.717 22.026 1.00 78.25 441 THR A N 1
ATOM 3433 C CA . THR A 1 441 ? -10.792 -10.130 23.369 1.00 78.25 441 THR A CA 1
ATOM 3434 C C . THR A 1 441 ? -9.465 -10.184 24.136 1.00 78.25 441 THR A C 1
ATOM 3436 O O . THR A 1 441 ? -9.156 -9.281 24.906 1.00 78.25 441 THR A O 1
ATOM 3439 N N . ASP A 1 442 ? -8.596 -11.160 23.865 1.00 77.75 442 ASP A N 1
ATOM 3440 C CA . ASP A 1 442 ? -7.265 -11.234 24.490 1.00 77.75 442 ASP A CA 1
ATOM 3441 C C . ASP A 1 442 ? -6.310 -10.099 24.056 1.00 77.75 442 ASP A C 1
ATOM 3443 O O . ASP A 1 442 ? -5.223 -9.952 24.613 1.00 77.75 442 ASP A O 1
ATOM 3447 N N . CYS A 1 443 ? -6.678 -9.312 23.039 1.00 84.00 443 CYS A N 1
ATOM 3448 C CA . CYS A 1 443 ? -5.917 -8.148 22.582 1.00 84.00 443 CYS A CA 1
ATOM 3449 C C . CYS A 1 443 ? -6.349 -6.837 23.258 1.00 84.00 443 CYS A C 1
ATOM 3451 O O . CYS A 1 443 ? -5.731 -5.805 22.992 1.00 84.00 443 CYS A O 1
ATOM 3453 N N . ILE A 1 444 ? -7.375 -6.853 24.122 1.00 85.94 444 ILE A N 1
ATOM 3454 C CA . ILE A 1 444 ? -7.909 -5.652 24.788 1.00 85.94 444 ILE A CA 1
ATOM 3455 C C . ILE A 1 444 ? -6.824 -4.824 25.501 1.00 85.94 444 ILE A C 1
ATOM 3457 O O . ILE A 1 444 ? -6.822 -3.616 25.285 1.00 85.94 444 ILE A O 1
ATOM 3461 N N . PRO A 1 445 ? -5.845 -5.395 26.238 1.00 87.12 445 PRO A N 1
ATOM 3462 C CA . PRO A 1 445 ? -4.787 -4.588 26.856 1.00 87.12 445 PRO A CA 1
ATOM 3463 C C . PRO A 1 445 ? -3.993 -3.734 25.861 1.00 87.12 445 PRO A C 1
ATOM 3465 O O . PRO A 1 445 ? -3.732 -2.560 26.108 1.00 87.12 445 PRO A O 1
ATOM 3468 N N . ALA A 1 446 ? -3.660 -4.302 24.699 1.00 86.94 446 ALA A N 1
ATOM 3469 C CA . ALA A 1 446 ? -2.979 -3.560 23.645 1.00 86.94 446 ALA A CA 1
ATOM 3470 C C . ALA A 1 446 ? -3.895 -2.495 23.028 1.00 86.94 446 ALA A C 1
ATOM 3472 O O . ALA A 1 446 ? -3.436 -1.404 22.708 1.00 86.94 446 ALA A O 1
ATOM 3473 N N . VAL A 1 447 ? -5.187 -2.800 22.866 1.00 89.12 447 VAL A N 1
ATOM 3474 C CA . VAL A 1 447 ? -6.172 -1.840 22.353 1.00 89.12 447 VAL A CA 1
ATOM 3475 C C . VAL A 1 447 ? -6.312 -0.644 23.283 1.00 89.12 447 VAL A C 1
ATOM 3477 O O . VAL A 1 447 ? -6.253 0.473 22.791 1.00 89.12 447 VAL A O 1
ATOM 3480 N N . ILE A 1 448 ? -6.429 -0.852 24.595 1.00 90.31 448 ILE A N 1
ATOM 3481 C CA . ILE A 1 448 ? -6.541 0.244 25.567 1.00 90.31 448 ILE A CA 1
ATOM 3482 C C . ILE A 1 448 ? -5.323 1.162 25.480 1.00 90.31 448 ILE A C 1
ATOM 3484 O O . ILE A 1 448 ? -5.492 2.357 25.277 1.00 90.31 448 ILE A O 1
ATOM 3488 N N . SER A 1 449 ? -4.110 0.600 25.483 1.00 89.31 449 SER A N 1
ATOM 3489 C CA . SER A 1 449 ? -2.882 1.387 25.321 1.00 89.31 449 SER A CA 1
ATOM 3490 C C . SER A 1 449 ? -2.848 2.183 24.005 1.00 89.31 449 SER A C 1
ATOM 3492 O O . SER A 1 449 ? -2.439 3.342 24.000 1.00 89.31 449 SER A O 1
ATOM 3494 N N . MET A 1 450 ? -3.318 1.606 22.891 1.00 90.19 450 MET A N 1
ATOM 3495 C CA . MET A 1 450 ? -3.424 2.333 21.619 1.00 90.19 450 MET A CA 1
ATOM 3496 C C . MET A 1 450 ? -4.488 3.442 21.664 1.00 90.19 450 MET A C 1
ATOM 3498 O O . MET A 1 450 ? -4.289 4.495 21.061 1.00 90.19 450 MET A O 1
ATOM 3502 N N . VAL A 1 451 ? -5.618 3.225 22.345 1.00 91.38 451 VAL A N 1
ATOM 3503 C CA . VAL A 1 451 ? -6.695 4.222 22.482 1.00 91.38 451 VAL A CA 1
ATOM 3504 C C . VAL A 1 451 ? -6.263 5.377 23.383 1.00 91.38 451 VAL A C 1
ATOM 3506 O O . VAL A 1 451 ? -6.496 6.528 23.016 1.00 91.38 451 VAL A O 1
ATOM 3509 N N . ASP A 1 452 ? -5.576 5.094 24.491 1.00 90.69 452 ASP A N 1
ATOM 3510 C CA . ASP A 1 452 ? -4.970 6.111 25.358 1.00 90.69 452 ASP A CA 1
ATOM 3511 C C . ASP A 1 452 ? -4.052 7.031 24.560 1.00 90.69 452 ASP A C 1
ATOM 3513 O O . ASP A 1 452 ? -4.092 8.258 24.687 1.00 90.69 452 ASP A O 1
ATOM 3517 N N . GLU A 1 453 ? -3.249 6.454 23.672 1.00 88.19 453 GLU A N 1
ATOM 3518 C CA . GLU A 1 453 ? -2.389 7.236 22.804 1.00 88.19 453 GLU A CA 1
ATOM 3519 C C . GLU A 1 453 ? -3.172 8.042 21.758 1.00 88.19 453 GLU A C 1
ATOM 3521 O O . GLU A 1 453 ? -2.854 9.206 21.511 1.00 88.19 453 GLU A O 1
ATOM 3526 N N . VAL A 1 454 ? -4.228 7.477 21.162 1.00 89.75 454 VAL A N 1
ATOM 3527 C CA . VAL A 1 454 ? -5.121 8.232 20.264 1.00 89.75 454 VAL A CA 1
ATOM 3528 C C . VAL A 1 454 ? -5.717 9.437 20.999 1.00 89.75 454 VAL A C 1
ATOM 3530 O O . VAL A 1 454 ? -5.710 10.551 20.468 1.00 89.75 454 VAL A O 1
ATOM 3533 N N . LEU A 1 455 ? -6.188 9.251 22.232 1.00 89.06 455 LEU A N 1
ATOM 3534 C CA . LEU A 1 455 ? -6.758 10.320 23.048 1.00 89.06 455 LEU A CA 1
ATOM 3535 C C . LEU A 1 455 ? -5.721 11.391 23.400 1.00 89.06 455 LEU A C 1
ATOM 3537 O O . LEU A 1 455 ? -5.998 12.577 23.232 1.00 89.06 455 LEU A O 1
ATOM 3541 N N . THR A 1 456 ? -4.529 10.993 23.844 1.00 87.38 456 THR A N 1
ATOM 3542 C CA . THR A 1 456 ? -3.489 11.912 24.343 1.00 87.38 456 THR A CA 1
ATOM 3543 C C . THR A 1 456 ? -2.671 12.575 23.237 1.00 87.38 456 THR A C 1
ATOM 3545 O O . THR A 1 456 ? -2.404 13.772 23.302 1.00 87.38 456 THR A O 1
ATOM 3548 N N . SER A 1 457 ? -2.290 11.830 22.201 1.00 83.25 457 SER A N 1
ATOM 3549 C CA . SER A 1 457 ? -1.352 12.294 21.169 1.00 83.25 457 SER A CA 1
ATOM 3550 C C . SER A 1 457 ? -2.055 12.837 19.925 1.00 83.25 457 SER A C 1
ATOM 3552 O O . SER A 1 457 ? -1.566 13.785 19.311 1.00 83.25 457 SER A O 1
ATOM 3554 N N . GLN A 1 458 ? -3.205 12.268 19.543 1.00 84.94 458 GLN A N 1
ATOM 3555 C CA . GLN A 1 458 ? -3.919 12.668 18.321 1.00 84.94 458 GLN A CA 1
ATOM 3556 C C . GLN A 1 458 ? -5.087 13.621 18.607 1.00 84.94 458 GLN A C 1
ATOM 3558 O O . GLN A 1 458 ? -5.230 14.641 17.931 1.00 84.94 458 GLN A O 1
ATOM 3563 N N . LEU A 1 459 ? -5.919 13.318 19.609 1.00 87.81 459 LEU A N 1
ATOM 3564 C CA . LEU A 1 459 ? -7.137 14.084 19.889 1.00 87.81 459 LEU A CA 1
ATOM 3565 C C . LEU A 1 459 ? -6.923 15.240 20.873 1.00 87.81 459 LEU A C 1
ATOM 3567 O O . LEU A 1 459 ? -7.501 16.305 20.656 1.00 87.81 459 LEU A O 1
ATOM 3571 N N . ALA A 1 460 ? -6.091 15.100 21.912 1.00 87.88 460 ALA A N 1
ATOM 3572 C CA . ALA A 1 460 ? -5.907 16.151 22.921 1.00 87.88 460 ALA A CA 1
ATOM 3573 C C . ALA A 1 460 ? -5.440 17.505 22.348 1.00 87.88 460 ALA A C 1
ATOM 3575 O O . ALA A 1 460 ? -6.041 18.517 22.717 1.00 87.88 460 ALA A O 1
ATOM 3576 N N . PRO A 1 461 ? -4.474 17.582 21.404 1.00 86.94 461 PRO A N 1
ATOM 3577 C CA . PRO A 1 461 ? -4.070 18.862 20.818 1.00 86.94 461 PRO A CA 1
ATOM 3578 C C . PRO A 1 461 ? -5.209 19.561 20.067 1.00 86.94 461 PRO A C 1
ATOM 3580 O O . PRO A 1 461 ? -5.326 20.784 20.103 1.00 86.94 461 PRO A O 1
ATOM 3583 N N . ILE A 1 462 ? -6.067 18.790 19.392 1.00 87.50 462 ILE A N 1
ATOM 3584 C CA . ILE A 1 462 ? -7.223 19.313 18.655 1.00 87.50 462 ILE A CA 1
ATOM 3585 C C . ILE A 1 462 ? -8.311 19.743 19.643 1.00 87.50 462 ILE A C 1
ATOM 3587 O O . ILE A 1 462 ? -8.830 20.852 19.545 1.00 87.50 462 ILE A O 1
ATOM 3591 N N . ASN A 1 463 ? -8.605 18.910 20.640 1.00 89.25 463 ASN A N 1
ATOM 3592 C CA . ASN A 1 463 ? -9.573 19.200 21.694 1.00 89.25 463 ASN A CA 1
ATOM 3593 C C . ASN A 1 463 ? -9.207 20.465 22.483 1.00 89.25 463 ASN A C 1
ATOM 3595 O O . ASN A 1 463 ? -10.093 21.265 22.784 1.00 89.25 463 ASN A O 1
ATOM 3599 N N . ALA A 1 464 ? -7.920 20.687 22.768 1.00 87.69 464 ALA A N 1
ATOM 3600 C CA . ALA A 1 464 ? -7.438 21.905 23.412 1.00 87.69 464 ALA A CA 1
ATOM 3601 C C . ALA A 1 464 ? -7.724 23.145 22.550 1.00 87.69 464 ALA A C 1
ATOM 3603 O O . ALA A 1 464 ? -8.327 24.096 23.042 1.00 87.69 464 ALA A O 1
ATOM 3604 N N . ARG A 1 465 ? -7.409 23.100 21.245 1.00 86.31 465 ARG A N 1
ATOM 3605 C CA . ARG A 1 465 ? -7.708 24.199 20.303 1.00 86.31 465 ARG A CA 1
ATOM 3606 C C . ARG A 1 465 ? -9.206 24.479 20.186 1.00 86.31 465 ARG A C 1
ATOM 3608 O O . ARG A 1 465 ? -9.614 25.635 20.135 1.00 86.31 465 ARG A O 1
ATOM 3615 N N . ILE A 1 466 ? -10.033 23.433 20.149 1.00 86.50 466 ILE A N 1
ATOM 3616 C CA . ILE A 1 466 ? -11.496 23.567 20.117 1.00 86.50 466 ILE A CA 1
ATOM 3617 C C . ILE A 1 466 ? -11.991 24.252 21.390 1.00 86.50 466 ILE A C 1
ATOM 3619 O O . ILE A 1 466 ? -12.804 25.169 21.308 1.00 86.50 466 ILE A O 1
ATOM 3623 N N . THR A 1 467 ? -11.478 23.836 22.548 1.00 86.25 467 THR A N 1
ATOM 3624 C CA . THR A 1 467 ? -11.852 24.394 23.854 1.00 86.25 467 THR A CA 1
ATOM 3625 C C . THR A 1 467 ? -11.426 25.861 23.975 1.00 86.25 467 THR A C 1
ATOM 3627 O O . THR A 1 467 ? -12.219 26.706 24.385 1.00 86.25 467 THR A O 1
ATOM 3630 N N . GLU A 1 468 ? -10.214 26.199 23.530 1.00 85.75 468 GLU A N 1
ATOM 3631 C CA . GLU A 1 468 ? -9.713 27.577 23.480 1.00 85.75 468 GLU A CA 1
ATOM 3632 C C . GLU A 1 468 ? -10.554 28.452 22.536 1.00 85.75 468 GLU A C 1
ATOM 3634 O O . GLU A 1 468 ? -10.990 29.545 22.913 1.00 85.75 468 GLU A O 1
ATOM 3639 N N . ARG A 1 469 ? -10.883 27.955 21.335 1.00 85.56 469 ARG A N 1
ATOM 3640 C CA . ARG A 1 469 ? -11.776 28.645 20.388 1.00 85.56 469 ARG A CA 1
ATOM 3641 C C . ARG A 1 469 ? -13.176 28.849 20.969 1.00 85.56 469 ARG A C 1
ATOM 3643 O O . ARG A 1 469 ? -13.762 29.914 20.787 1.00 85.56 469 ARG A O 1
ATOM 3650 N N . ALA A 1 470 ? -13.703 27.855 21.682 1.00 79.62 470 ALA A N 1
ATOM 3651 C CA . ALA A 1 470 ? -14.997 27.954 22.347 1.00 79.62 470 ALA A CA 1
ATOM 3652 C C . ALA A 1 470 ? -15.014 29.036 23.435 1.00 79.62 470 ALA A C 1
ATOM 3654 O O . ALA A 1 470 ? -16.015 29.738 23.572 1.00 79.62 470 ALA A O 1
ATOM 3655 N N . SER A 1 471 ? -13.898 29.217 24.148 1.00 80.56 471 SER A N 1
ATOM 3656 C CA . SER A 1 471 ? -13.757 30.255 25.175 1.00 80.56 471 SER A CA 1
ATOM 3657 C C . SER A 1 471 ? -13.544 31.670 24.614 1.00 80.56 471 SER A C 1
ATOM 3659 O O . SER A 1 471 ? -14.023 32.636 25.202 1.00 80.56 471 SER A O 1
ATOM 3661 N N . SER A 1 472 ? -12.859 31.805 23.474 1.00 79.06 472 SER A N 1
ATOM 3662 C CA . SER A 1 472 ? -12.438 33.103 22.917 1.00 79.06 472 SER A CA 1
ATOM 3663 C C . SER A 1 472 ? -13.427 33.711 21.918 1.00 79.06 472 SER A C 1
ATOM 3665 O O . SER A 1 472 ? -13.522 34.934 21.823 1.00 79.06 472 SER A O 1
ATOM 3667 N N . ALA A 1 473 ? -14.178 32.892 21.174 1.00 70.62 473 ALA A N 1
ATOM 3668 C CA . ALA A 1 473 ? -15.083 33.367 20.128 1.00 70.62 473 ALA A CA 1
ATOM 3669 C C . ALA A 1 473 ? -16.330 32.465 19.990 1.00 70.62 473 ALA A C 1
ATOM 3671 O O . ALA A 1 473 ? -16.412 31.648 19.061 1.00 70.62 473 ALA A O 1
ATOM 3672 N N . PRO A 1 474 ? -17.347 32.626 20.863 1.00 66.94 474 PRO A N 1
ATOM 3673 C CA . PRO A 1 474 ? -18.518 31.742 20.928 1.00 66.94 474 PRO A CA 1
ATOM 3674 C C . PRO A 1 474 ? -19.354 31.714 19.636 1.00 66.94 474 PRO A C 1
ATOM 3676 O O . PRO A 1 474 ? -20.023 30.721 19.356 1.00 66.94 474 PRO A O 1
ATOM 3679 N N . SER A 1 475 ? -19.287 32.763 18.808 1.00 59.66 475 SER A N 1
ATOM 3680 C CA . SER A 1 475 ? -19.953 32.822 17.498 1.00 59.66 475 SER A CA 1
ATOM 3681 C C . SER A 1 475 ? -19.308 31.910 16.444 1.00 59.66 475 SER A C 1
ATOM 3683 O O . SER A 1 475 ? -20.011 31.374 15.591 1.00 59.66 475 SER A O 1
ATOM 3685 N N . THR A 1 476 ? -17.991 31.687 16.517 1.00 58.03 476 THR A N 1
ATOM 3686 C CA . THR A 1 476 ? -17.237 30.791 15.614 1.00 58.03 476 THR A CA 1
ATOM 3687 C C . THR A 1 476 ? -16.950 29.417 16.215 1.00 58.03 476 THR A C 1
ATOM 3689 O O . THR A 1 476 ? -16.552 28.505 15.495 1.00 58.03 476 THR A O 1
ATOM 3692 N N . ALA A 1 477 ? -17.188 29.246 17.518 1.00 59.81 477 ALA A N 1
ATOM 3693 C CA . ALA A 1 477 ? -16.964 28.009 18.265 1.00 59.81 477 ALA A CA 1
ATOM 3694 C C . ALA A 1 477 ? -17.667 26.783 17.663 1.00 59.81 477 ALA A C 1
ATOM 3696 O O . ALA A 1 477 ? -17.165 25.670 17.783 1.00 59.81 477 ALA A O 1
ATOM 3697 N N . ARG A 1 478 ? -18.800 27.002 16.984 1.00 63.59 478 ARG A N 1
ATOM 3698 C CA . ARG A 1 478 ? -19.637 25.961 16.366 1.00 63.59 478 ARG A CA 1
ATOM 3699 C C . ARG A 1 478 ? -19.233 25.596 14.933 1.00 63.59 478 ARG A C 1
ATOM 3701 O O . ARG A 1 478 ? -19.879 24.755 14.308 1.00 63.59 478 ARG A O 1
ATOM 3708 N N . LEU A 1 479 ? -18.209 26.244 14.376 1.00 74.69 479 LEU A N 1
ATOM 3709 C CA . LEU A 1 479 ? -17.753 25.978 13.014 1.00 74.69 479 LEU A CA 1
ATOM 3710 C C . LEU A 1 479 ? -16.737 24.836 13.012 1.00 74.69 479 LEU A C 1
ATOM 3712 O O . LEU A 1 479 ? -15.590 24.999 13.423 1.00 74.69 479 LEU A O 1
ATOM 3716 N N . LEU A 1 480 ? -17.173 23.685 12.505 1.00 81.00 480 LEU A N 1
ATOM 3717 C CA . LEU A 1 480 ? -16.321 22.528 12.266 1.00 81.00 480 LEU A CA 1
ATOM 3718 C C . LEU A 1 480 ? -15.492 22.753 10.993 1.00 81.00 480 LEU A C 1
ATOM 3720 O O . LEU A 1 480 ? -16.039 22.865 9.893 1.00 81.00 480 LEU A O 1
ATOM 3724 N N . SER A 1 481 ? -14.168 22.813 11.119 1.00 84.44 481 SER A N 1
ATOM 3725 C CA . SER A 1 481 ? -13.280 22.883 9.956 1.00 84.44 481 SER A CA 1
ATOM 3726 C C . SER A 1 481 ? -13.229 21.547 9.203 1.00 84.44 481 SER A C 1
ATOM 3728 O O . SER A 1 481 ? -13.538 20.477 9.734 1.00 84.44 481 SER A O 1
ATOM 3730 N N . ARG A 1 482 ? -12.787 21.585 7.939 1.00 82.19 482 ARG A N 1
ATOM 3731 C CA . ARG A 1 482 ? -12.635 20.377 7.111 1.00 82.19 482 ARG A CA 1
ATOM 3732 C C . ARG A 1 482 ? -11.646 19.375 7.716 1.00 82.19 482 ARG A C 1
ATOM 3734 O O . ARG A 1 482 ? -11.840 18.169 7.575 1.00 82.19 482 ARG A O 1
ATOM 3741 N N . GLU A 1 483 ? -10.595 19.870 8.362 1.00 82.94 483 GLU A N 1
ATOM 3742 C CA . GLU A 1 483 ? -9.583 19.042 9.023 1.00 82.94 483 GLU A CA 1
ATOM 3743 C C . GLU A 1 483 ? -10.143 18.394 10.287 1.00 82.94 483 GLU A C 1
ATOM 3745 O O . GLU A 1 483 ? -10.052 17.179 10.425 1.00 82.94 483 GLU A O 1
ATOM 3750 N N . GLU A 1 484 ? -10.811 19.167 11.147 1.00 87.94 484 GLU A N 1
ATOM 3751 C CA . GLU A 1 484 ? -11.488 18.650 12.344 1.00 87.94 484 GLU A CA 1
ATOM 3752 C C . GLU A 1 484 ? -12.523 17.587 11.978 1.00 87.94 484 GLU A C 1
ATOM 3754 O O . GLU A 1 484 ? -12.532 16.510 12.567 1.00 87.94 484 GLU A O 1
ATOM 3759 N N . SER A 1 485 ? -13.334 17.828 10.943 1.00 86.00 485 SER A N 1
ATOM 3760 C CA . SER A 1 485 ? -14.287 16.827 10.466 1.00 86.00 485 SER A CA 1
ATOM 3761 C C . SER A 1 485 ? -13.603 15.549 9.991 1.00 86.00 485 SER A C 1
ATOM 3763 O O . SER A 1 485 ? -14.095 14.458 10.272 1.00 86.00 485 SER A O 1
ATOM 3765 N N . ARG A 1 486 ? -12.486 15.654 9.262 1.00 86.50 486 ARG A N 1
ATOM 3766 C CA . ARG A 1 486 ? -11.759 14.475 8.780 1.00 86.50 486 ARG A CA 1
ATOM 3767 C C . ARG A 1 486 ? -11.140 13.699 9.940 1.00 86.50 486 ARG A C 1
ATOM 3769 O O . ARG A 1 486 ? -11.195 12.475 9.929 1.00 86.50 486 ARG A O 1
ATOM 3776 N N . THR A 1 487 ? -10.589 14.385 10.935 1.00 88.38 487 THR A N 1
ATOM 3777 C CA . THR A 1 487 ? -10.048 13.766 12.153 1.00 88.38 487 THR A CA 1
ATOM 3778 C C . THR A 1 487 ? -11.157 13.097 12.968 1.00 88.38 487 THR A C 1
ATOM 3780 O O . THR A 1 487 ? -11.001 11.949 13.381 1.00 88.38 487 THR A O 1
ATOM 3783 N N . ALA A 1 488 ? -12.307 13.754 13.138 1.00 89.31 488 ALA A N 1
ATOM 3784 C CA . ALA A 1 488 ? -13.462 13.175 13.818 1.00 89.31 488 ALA A CA 1
ATOM 3785 C C . ALA A 1 488 ? -13.922 11.879 13.130 1.00 89.31 488 ALA A C 1
ATOM 3787 O O . ALA A 1 488 ? -14.135 10.877 13.802 1.00 89.31 488 ALA A O 1
ATOM 3788 N N . GLU A 1 489 ? -14.005 11.866 11.796 1.00 88.06 489 GLU A N 1
ATOM 3789 C CA . GLU A 1 489 ? -14.414 10.690 11.018 1.00 88.06 489 GLU A CA 1
ATOM 3790 C C . GLU A 1 489 ? -13.364 9.565 11.017 1.00 88.06 489 GLU A C 1
ATOM 3792 O O . GLU A 1 489 ? -13.686 8.410 11.295 1.00 88.06 489 GLU A O 1
ATOM 3797 N N . VAL A 1 490 ? -12.110 9.882 10.681 1.00 86.75 490 VAL A N 1
ATOM 3798 C CA . VAL A 1 490 ? -11.059 8.881 10.415 1.00 86.75 490 VAL A CA 1
ATOM 3799 C C . VAL A 1 490 ? -10.424 8.349 11.699 1.00 86.75 490 VAL A C 1
ATOM 3801 O O . VAL A 1 490 ? -9.991 7.197 11.722 1.00 86.75 490 VAL A O 1
ATOM 3804 N N . ILE A 1 491 ? -10.380 9.163 12.756 1.00 89.69 491 ILE A N 1
ATOM 3805 C CA . ILE A 1 491 ? -9.730 8.827 14.026 1.00 89.69 491 ILE A CA 1
ATOM 3806 C C . ILE A 1 491 ? -10.790 8.588 15.098 1.00 89.69 491 ILE A C 1
ATOM 3808 O O . ILE A 1 491 ? -10.917 7.463 15.578 1.00 89.69 491 ILE A O 1
ATOM 3812 N N . GLY A 1 492 ? -11.585 9.608 15.436 1.00 91.25 492 GLY A N 1
ATOM 3813 C CA . GLY A 1 492 ? -12.512 9.565 16.574 1.00 91.25 492 GLY A CA 1
ATOM 3814 C C . GLY A 1 492 ? -13.591 8.490 16.431 1.00 91.25 492 GLY A C 1
ATOM 3815 O O . GLY A 1 492 ? -13.631 7.534 17.205 1.00 91.25 492 GLY A O 1
ATOM 3816 N N . LEU A 1 493 ? -14.439 8.613 15.406 1.00 92.06 493 LEU A N 1
ATOM 3817 C CA . LEU A 1 493 ? -15.542 7.687 15.138 1.00 92.06 493 LEU A CA 1
ATOM 3818 C C . LEU A 1 493 ? -15.045 6.273 14.834 1.00 92.06 493 LEU A C 1
ATOM 3820 O O . LEU A 1 493 ? -15.617 5.309 15.333 1.00 92.06 493 LEU A O 1
ATOM 3824 N N . ARG A 1 494 ? -13.967 6.134 14.056 1.00 91.25 494 ARG A N 1
ATOM 3825 C CA . ARG A 1 494 ? -13.387 4.824 13.724 1.00 91.25 494 ARG A CA 1
ATOM 3826 C C . ARG A 1 494 ? -12.877 4.087 14.963 1.00 91.25 494 ARG A C 1
ATOM 3828 O O . ARG A 1 494 ? -13.136 2.892 15.115 1.00 91.25 494 ARG A O 1
ATOM 3835 N N . THR A 1 495 ? -12.194 4.797 15.860 1.00 93.31 495 THR A N 1
ATOM 3836 C CA . THR A 1 495 ? -11.721 4.238 17.136 1.00 93.31 495 THR A CA 1
ATOM 3837 C C . THR A 1 495 ? -12.902 3.864 18.022 1.00 93.31 495 THR A C 1
ATOM 3839 O O . THR A 1 495 ? -12.977 2.728 18.482 1.00 93.31 495 THR A O 1
ATOM 3842 N N . LEU A 1 496 ? -13.878 4.768 18.167 1.00 94.75 496 LEU A N 1
ATOM 3843 C CA . LEU A 1 496 ? -15.093 4.533 18.944 1.00 94.75 496 LEU A CA 1
ATOM 3844 C C . LEU A 1 496 ? -15.841 3.280 18.472 1.00 94.75 496 LEU A C 1
ATOM 3846 O O . LEU A 1 496 ? -16.098 2.384 19.271 1.00 94.75 496 LEU A O 1
ATOM 3850 N N . GLN A 1 497 ? -16.127 3.176 17.173 1.00 91.31 497 GLN A N 1
ATOM 3851 C CA . GLN A 1 497 ? -16.802 2.016 16.585 1.00 91.31 497 GLN A CA 1
ATOM 3852 C C . GLN A 1 497 ? -16.044 0.714 16.848 1.00 91.31 497 GLN A C 1
ATOM 3854 O O . GLN A 1 497 ? -16.652 -0.320 17.121 1.00 91.31 497 GLN A O 1
ATOM 3859 N N . SER A 1 498 ? -14.716 0.754 16.763 1.00 91.69 498 SER A N 1
ATOM 3860 C CA . SER A 1 498 ? -13.874 -0.422 16.969 1.00 91.69 498 SER A CA 1
ATOM 3861 C C . SER A 1 498 ? -13.869 -0.860 18.438 1.00 91.69 498 SER A C 1
ATOM 3863 O O . SER A 1 498 ? -14.039 -2.047 18.717 1.00 91.69 498 SER A O 1
ATOM 3865 N N . CYS A 1 499 ? -13.787 0.085 19.380 1.00 92.56 499 CYS A N 1
ATOM 3866 C CA . CYS A 1 499 ? -13.933 -0.186 20.812 1.00 92.56 499 CYS A CA 1
ATOM 3867 C C . CYS A 1 499 ? -15.325 -0.732 21.149 1.00 92.56 499 CYS A C 1
ATOM 3869 O O . CYS A 1 499 ? -15.440 -1.718 21.870 1.00 92.56 499 CYS A O 1
ATOM 3871 N N . THR A 1 500 ? -16.385 -0.155 20.573 1.00 90.44 500 THR A N 1
ATOM 3872 C CA . THR A 1 500 ? -17.761 -0.640 20.753 1.00 90.44 500 THR A CA 1
ATOM 3873 C C . THR A 1 500 ? -17.932 -2.071 20.237 1.00 90.44 500 THR A C 1
ATOM 3875 O O . THR A 1 500 ? -18.547 -2.891 20.910 1.00 90.44 500 THR A O 1
ATOM 3878 N N . ARG A 1 501 ? -17.351 -2.413 19.077 1.00 88.88 501 ARG A N 1
ATOM 3879 C CA . ARG A 1 501 ? -17.376 -3.792 18.552 1.00 88.88 501 ARG A CA 1
ATOM 3880 C C . ARG A 1 501 ? -16.665 -4.782 19.474 1.00 88.88 501 ARG A C 1
ATOM 3882 O O . ARG A 1 501 ? -17.153 -5.896 19.644 1.00 88.88 501 ARG A O 1
ATOM 3889 N N . LEU A 1 502 ? -15.530 -4.390 20.057 1.00 87.00 502 LEU A N 1
ATOM 3890 C CA . LEU A 1 502 ? -14.807 -5.217 21.029 1.00 87.00 502 LEU A CA 1
ATOM 3891 C C . LEU A 1 502 ? -15.601 -5.407 22.321 1.00 87.00 502 LEU A C 1
ATOM 3893 O O . LEU A 1 502 ? -15.639 -6.524 22.833 1.00 87.00 502 LEU A O 1
ATOM 3897 N N . LEU A 1 503 ? -16.270 -4.355 22.804 1.00 87.38 503 LEU A N 1
ATOM 3898 C CA . LEU A 1 503 ? -17.150 -4.435 23.969 1.00 87.38 503 LEU A CA 1
ATOM 3899 C C . LEU A 1 503 ? -18.277 -5.449 23.728 1.00 87.38 503 LEU A C 1
ATOM 3901 O O . LEU A 1 503 ? -18.408 -6.397 24.491 1.00 87.38 503 LEU A O 1
ATOM 3905 N N . SER A 1 504 ? -18.981 -5.360 22.594 1.00 84.62 504 SER A N 1
ATOM 3906 C CA . SER A 1 504 ? -20.022 -6.340 22.238 1.00 84.62 504 SER A CA 1
ATOM 3907 C C . SER A 1 504 ? -19.498 -7.778 22.116 1.00 84.62 504 SER A C 1
ATOM 3909 O O . SER A 1 504 ? -20.235 -8.733 22.359 1.00 84.62 504 SER A O 1
ATOM 3911 N N . ALA A 1 505 ? -18.231 -7.962 21.734 1.00 81.75 505 ALA A N 1
ATOM 3912 C CA . ALA A 1 505 ? -17.611 -9.285 21.724 1.00 81.75 505 ALA A CA 1
ATOM 3913 C C . ALA A 1 505 ? -17.378 -9.842 23.130 1.00 81.75 505 ALA A C 1
ATOM 3915 O O . ALA A 1 505 ? -17.494 -11.051 23.321 1.00 81.75 505 ALA A O 1
ATOM 3916 N N . CYS A 1 506 ? -17.065 -8.988 24.105 1.00 76.56 506 CYS A N 1
ATOM 3917 C CA . CYS A 1 506 ? -16.921 -9.410 25.496 1.00 76.56 506 CYS A CA 1
ATOM 3918 C C . CYS A 1 506 ? -18.233 -10.012 26.021 1.00 76.56 506 CYS A C 1
ATOM 3920 O O . CYS A 1 506 ? -18.201 -11.063 26.660 1.00 76.56 506 CYS A O 1
ATOM 3922 N N . ASP A 1 507 ? -19.369 -9.410 25.669 1.00 71.19 507 ASP A N 1
ATOM 3923 C CA . ASP A 1 507 ? -20.703 -9.838 26.120 1.00 71.19 507 ASP A CA 1
ATOM 3924 C C . ASP A 1 507 ? -21.138 -11.139 25.457 1.00 71.19 507 ASP A C 1
ATOM 3926 O O . ASP A 1 507 ? -21.664 -12.048 26.103 1.00 71.19 507 ASP A O 1
ATOM 3930 N N . ALA A 1 508 ? -20.846 -11.282 24.162 1.00 65.06 508 ALA A N 1
ATOM 3931 C CA . ALA A 1 508 ? -21.079 -12.525 23.439 1.00 65.06 508 ALA A CA 1
ATOM 3932 C C . ALA A 1 508 ? -20.267 -13.691 24.032 1.00 65.06 508 ALA A C 1
ATOM 3934 O O . ALA A 1 508 ? -20.771 -14.806 24.121 1.00 65.06 508 ALA A O 1
ATOM 3935 N N . VAL A 1 509 ? -19.025 -13.451 24.465 1.00 58.78 509 VAL A N 1
ATOM 3936 C CA . VAL A 1 509 ? -18.180 -14.476 25.102 1.00 58.78 509 VAL A CA 1
ATOM 3937 C C . VAL A 1 509 ? -18.659 -14.801 26.519 1.00 58.78 509 VAL A C 1
ATOM 3939 O O . VAL A 1 509 ? -18.669 -15.973 26.894 1.00 58.78 509 VAL A O 1
ATOM 3942 N N . ALA A 1 510 ? -19.094 -13.799 27.288 1.00 57.28 510 ALA A N 1
ATOM 3943 C CA . ALA A 1 510 ? -19.649 -13.999 28.626 1.00 57.28 510 ALA A CA 1
ATOM 3944 C C . ALA A 1 510 ? -20.951 -14.827 28.587 1.00 57.28 510 ALA A C 1
ATOM 3946 O O . ALA A 1 510 ? -21.089 -15.801 29.330 1.00 57.28 510 ALA A O 1
ATOM 3947 N N . SER A 1 511 ? -21.856 -14.510 27.654 1.00 55.22 511 SER A N 1
ATOM 3948 C CA . SER A 1 511 ? -23.147 -15.193 27.466 1.00 55.22 511 SER A CA 1
ATOM 3949 C C . SER A 1 511 ? -23.056 -16.549 26.743 1.00 55.22 511 SER A C 1
ATOM 3951 O O . SER A 1 511 ? -23.902 -17.419 26.952 1.00 55.22 511 SER A O 1
ATOM 3953 N N . ALA A 1 512 ? -22.027 -16.783 25.916 1.00 50.62 512 ALA A N 1
ATOM 3954 C CA . ALA A 1 512 ? -21.810 -18.063 25.229 1.00 50.62 512 ALA A CA 1
ATOM 3955 C C . ALA A 1 512 ? -21.259 -19.177 26.136 1.00 50.62 512 ALA A C 1
ATOM 3957 O O . ALA A 1 512 ? -21.235 -20.336 25.715 1.00 50.62 512 ALA A O 1
ATOM 3958 N N . SER A 1 513 ? -20.863 -18.872 27.378 1.00 47.97 513 SER A N 1
ATOM 3959 C CA . SER A 1 513 ? -20.506 -19.901 28.367 1.00 47.97 513 SER A CA 1
ATOM 3960 C C . SER A 1 513 ? -21.648 -20.906 28.623 1.00 47.97 513 SER A C 1
ATOM 3962 O O . SER A 1 513 ? -21.369 -22.063 28.934 1.00 47.97 513 SER A O 1
ATOM 3964 N N . ASP A 1 514 ? -22.901 -20.522 28.340 1.00 43.78 514 ASP A N 1
ATOM 3965 C CA . ASP A 1 514 ? -24.097 -21.367 28.472 1.00 43.78 514 ASP A CA 1
ATOM 3966 C C . ASP A 1 514 ? -24.584 -22.033 27.170 1.00 43.78 514 ASP A C 1
ATOM 3968 O O . ASP A 1 514 ? -25.443 -22.919 27.202 1.00 43.78 514 ASP A O 1
ATOM 3972 N N . LYS A 1 515 ? -24.062 -21.665 25.989 1.00 39.44 515 LYS A N 1
ATOM 3973 C CA . LYS A 1 515 ? -24.508 -22.247 24.708 1.00 39.44 515 LYS A CA 1
ATOM 3974 C C . LYS A 1 515 ? -23.334 -22.521 23.779 1.00 39.44 515 LYS A C 1
ATOM 3976 O O . LYS A 1 515 ? -22.629 -21.609 23.368 1.00 39.44 515 LYS A O 1
ATOM 3981 N N . ARG A 1 516 ? -23.195 -23.796 23.382 1.00 35.50 516 ARG A N 1
ATOM 3982 C CA . ARG A 1 516 ? -22.250 -24.317 22.374 1.00 35.50 516 ARG A CA 1
ATOM 3983 C C . ARG A 1 516 ? -22.420 -23.607 21.022 1.00 35.50 516 ARG A C 1
ATOM 3985 O O . ARG A 1 516 ? -23.002 -24.159 20.095 1.00 35.50 516 ARG A O 1
ATOM 3992 N N . CYS A 1 517 ? -21.894 -22.398 20.901 1.00 36.31 517 CYS A N 1
ATOM 3993 C CA . CYS A 1 517 ? -21.710 -21.691 19.647 1.00 36.31 517 CYS A CA 1
ATOM 3994 C C . CYS A 1 517 ? -20.221 -21.387 19.507 1.00 36.31 517 CYS A C 1
ATOM 3996 O O . CYS A 1 517 ? -19.574 -20.880 20.417 1.00 36.31 517 CYS A O 1
ATOM 3998 N N . SER A 1 518 ? -19.670 -21.779 18.367 1.00 40.31 518 SER A N 1
ATOM 3999 C CA . SER A 1 518 ? -18.248 -21.814 18.043 1.00 40.31 518 SER A CA 1
ATOM 4000 C C . SER A 1 518 ? -17.632 -20.419 17.861 1.00 40.31 518 SER A C 1
ATOM 4002 O O . SER A 1 518 ? -17.211 -20.069 16.758 1.00 40.31 518 SER A O 1
ATOM 4004 N N . LEU A 1 519 ? -17.570 -19.614 18.924 1.00 46.81 519 LEU A N 1
ATOM 4005 C CA . LEU A 1 519 ? -16.645 -18.483 19.003 1.00 46.81 519 LEU A CA 1
ATOM 4006 C C . LEU A 1 519 ? -15.231 -19.042 19.243 1.00 46.81 519 LEU A C 1
ATOM 4008 O O . LEU A 1 519 ? -15.054 -19.933 20.081 1.00 46.81 519 LEU A O 1
ATOM 4012 N N . PRO A 1 520 ? -14.217 -18.610 18.475 1.00 46.28 520 PRO A N 1
ATOM 4013 C CA . PRO A 1 520 ? -12.889 -19.198 18.539 1.00 46.28 520 PRO A CA 1
ATOM 4014 C C . PRO A 1 520 ? -12.200 -18.819 19.856 1.00 46.28 520 PRO A C 1
ATOM 4016 O O . PRO A 1 520 ? -11.551 -17.787 19.938 1.00 46.28 520 PRO A O 1
ATOM 4019 N N . SER A 1 521 ? -12.298 -19.700 20.857 1.00 45.88 521 SER A N 1
ATOM 4020 C CA . SER A 1 521 ? -11.351 -19.836 21.975 1.00 45.88 521 SER A CA 1
ATOM 4021 C C . SER A 1 521 ? -10.912 -18.505 22.615 1.00 45.88 521 SER A C 1
ATOM 4023 O O . SER A 1 521 ? -9.737 -18.132 22.553 1.00 45.88 521 SER A O 1
ATOM 4025 N N . THR A 1 522 ? -11.830 -17.809 23.272 1.00 52.81 522 THR A N 1
ATOM 4026 C CA . THR A 1 522 ? -11.531 -16.612 24.070 1.00 52.81 522 THR A CA 1
ATOM 4027 C C . THR A 1 522 ? -11.644 -16.949 25.551 1.00 52.81 522 THR A C 1
ATOM 4029 O O . THR A 1 522 ? -12.670 -17.464 25.996 1.00 52.81 522 THR A O 1
ATOM 4032 N N . ARG A 1 523 ? -10.582 -16.685 26.323 1.00 56.50 523 ARG A N 1
ATOM 4033 C CA . ARG A 1 523 ? -10.680 -16.691 27.789 1.00 56.50 523 ARG A CA 1
ATOM 4034 C C . ARG A 1 523 ? -11.663 -15.588 28.216 1.00 56.50 523 ARG A C 1
ATOM 4036 O O . ARG A 1 523 ? -11.774 -14.585 27.504 1.00 56.50 523 ARG A O 1
ATOM 4043 N N . PRO A 1 524 ? -12.377 -15.751 29.343 1.00 62.66 524 PRO A N 1
ATOM 4044 C CA . PRO A 1 524 ? -13.144 -14.651 29.915 1.00 62.66 524 PRO A CA 1
ATOM 4045 C C . PRO A 1 524 ? -12.213 -13.453 30.141 1.00 62.66 524 PRO A C 1
ATOM 4047 O O . PRO A 1 524 ? -11.088 -13.612 30.617 1.00 62.66 524 PRO A O 1
ATOM 4050 N N . VAL A 1 525 ? -12.665 -12.273 29.721 1.00 68.75 525 VAL A N 1
ATOM 4051 C CA . VAL A 1 525 ? -11.908 -11.023 29.857 1.00 68.75 525 VAL A CA 1
ATOM 4052 C C . VAL A 1 525 ? -11.946 -10.586 31.311 1.00 68.75 525 VAL A C 1
ATOM 4054 O O . VAL A 1 525 ? -13.001 -10.646 31.939 1.00 68.75 525 VAL A O 1
ATOM 4057 N N . ASP A 1 526 ? -10.810 -10.115 31.818 1.00 76.25 526 ASP A N 1
ATOM 4058 C CA . ASP A 1 526 ? -10.727 -9.497 33.137 1.00 76.25 526 ASP A CA 1
ATOM 4059 C C . ASP A 1 526 ? -11.765 -8.355 33.263 1.00 76.25 526 ASP A C 1
ATOM 4061 O O . ASP A 1 526 ? -11.790 -7.456 32.407 1.00 76.25 526 ASP A O 1
ATOM 4065 N N . PRO A 1 527 ? -12.648 -8.372 34.282 1.00 77.56 527 PRO A N 1
ATOM 4066 C CA . PRO A 1 527 ? -13.631 -7.315 34.500 1.00 77.56 527 PRO A CA 1
ATOM 4067 C C . PRO A 1 527 ? -13.010 -5.917 34.600 1.00 77.56 527 PRO A C 1
ATOM 4069 O O . PRO A 1 527 ? -13.640 -4.953 34.169 1.00 77.56 527 PRO A O 1
ATOM 4072 N N . GLU A 1 528 ? -11.780 -5.779 35.102 1.00 82.19 528 GLU A N 1
ATOM 4073 C CA . GLU A 1 528 ? -11.106 -4.476 35.170 1.00 82.19 528 GLU A CA 1
ATOM 4074 C C . GLU A 1 528 ? -10.757 -3.935 33.783 1.00 82.19 528 GLU A C 1
ATOM 4076 O O . GLU A 1 528 ? -11.005 -2.765 33.488 1.00 82.19 528 GLU A O 1
ATOM 4081 N N . MET A 1 529 ? -10.280 -4.805 32.892 1.00 83.31 529 MET A N 1
ATOM 4082 C CA . MET A 1 529 ? -9.968 -4.452 31.505 1.00 83.31 529 MET A CA 1
ATOM 4083 C C . MET A 1 529 ? -11.221 -4.064 30.717 1.00 83.31 529 MET A C 1
ATOM 4085 O O . MET A 1 529 ? -11.176 -3.164 29.876 1.00 83.31 529 MET A O 1
ATOM 4089 N N . ARG A 1 530 ? -12.356 -4.714 31.000 1.00 80.75 530 ARG A N 1
ATOM 4090 C CA . ARG A 1 530 ? -13.653 -4.331 30.421 1.00 80.75 530 ARG A CA 1
ATOM 4091 C C . ARG A 1 530 ? -14.108 -2.961 30.924 1.00 80.75 530 ARG A C 1
ATOM 4093 O O . ARG A 1 530 ? -14.484 -2.119 30.112 1.00 80.75 530 ARG A O 1
ATOM 4100 N N . ARG A 1 531 ? -14.019 -2.711 32.237 1.00 85.19 531 ARG A N 1
ATOM 4101 C CA . ARG A 1 531 ? -14.331 -1.400 32.835 1.00 85.19 531 ARG A CA 1
ATOM 4102 C C . ARG A 1 531 ? -13.465 -0.291 32.244 1.00 85.19 531 ARG A C 1
ATOM 4104 O O . ARG A 1 531 ? -13.979 0.780 31.935 1.00 85.19 531 ARG A O 1
ATOM 4111 N N . GLU A 1 532 ? -12.182 -0.556 32.026 1.00 88.19 532 GLU A N 1
ATOM 4112 C CA . GLU A 1 532 ? -11.286 0.412 31.400 1.00 88.19 532 GLU A CA 1
ATOM 4113 C C . GLU A 1 532 ? -11.671 0.688 29.938 1.00 88.19 532 GLU A C 1
ATOM 4115 O O . GLU A 1 532 ? -11.801 1.847 29.555 1.00 88.19 532 GLU A O 1
ATOM 4120 N N . LEU A 1 533 ? -12.000 -0.335 29.139 1.00 89.12 533 LEU A N 1
ATOM 4121 C CA . LEU A 1 533 ? -12.520 -0.134 27.779 1.00 89.12 533 LEU A CA 1
ATOM 4122 C C . LEU A 1 533 ? -13.787 0.747 27.762 1.00 89.12 533 LEU A C 1
ATOM 4124 O O . LEU A 1 533 ? -13.933 1.600 26.883 1.00 89.12 533 LEU A O 1
ATOM 4128 N N . CYS A 1 534 ? -14.679 0.589 28.743 1.00 89.50 534 CYS A N 1
ATOM 4129 C CA . CYS A 1 534 ? -15.848 1.454 28.906 1.00 89.50 534 CYS A CA 1
ATOM 4130 C C . CYS A 1 534 ? -15.455 2.913 29.180 1.00 89.50 534 CYS A C 1
ATOM 4132 O O . CYS A 1 534 ? -15.992 3.810 28.528 1.00 89.50 534 CYS A O 1
ATOM 4134 N N . ARG A 1 535 ? -14.482 3.172 30.065 1.00 90.12 535 ARG A N 1
ATOM 4135 C CA . ARG A 1 535 ? -13.969 4.536 30.314 1.00 90.12 535 ARG A CA 1
ATOM 4136 C C . ARG A 1 535 ? -13.381 5.167 29.055 1.00 90.12 535 ARG A C 1
ATOM 4138 O O . ARG A 1 535 ? -13.648 6.334 28.772 1.00 90.12 535 ARG A O 1
ATOM 4145 N N . GLN A 1 536 ? -12.659 4.386 28.256 1.00 92.31 536 GLN A N 1
ATOM 4146 C CA . GLN A 1 536 ? -12.116 4.834 26.973 1.00 92.31 536 GLN A CA 1
ATOM 4147 C C . GLN A 1 536 ? -13.228 5.224 25.984 1.00 92.31 536 GLN A C 1
ATOM 4149 O O . GLN A 1 536 ? -13.152 6.268 25.334 1.00 92.31 536 GLN A O 1
ATOM 4154 N N . ILE A 1 537 ? -14.305 4.432 25.906 1.00 93.25 537 ILE A N 1
ATOM 4155 C CA . ILE A 1 537 ? -15.494 4.754 25.097 1.00 93.25 537 ILE A CA 1
ATOM 4156 C C . ILE A 1 537 ? -16.145 6.058 25.579 1.00 93.25 537 ILE A C 1
ATOM 4158 O O . ILE A 1 537 ? -16.447 6.918 24.751 1.00 93.25 537 ILE A O 1
ATOM 4162 N N . VAL A 1 538 ? -16.319 6.238 26.894 1.00 93.38 538 VAL A N 1
ATOM 4163 C CA . VAL A 1 538 ? -16.857 7.479 27.484 1.00 93.38 538 VAL A CA 1
ATOM 4164 C C . VAL A 1 538 ? -15.996 8.682 27.092 1.00 93.38 538 VAL A C 1
ATOM 4166 O O . VAL A 1 538 ? -16.525 9.676 26.594 1.00 93.38 538 VAL A O 1
ATOM 4169 N N . SER A 1 539 ? -14.675 8.575 27.254 1.00 92.81 539 SER A N 1
ATOM 4170 C CA . SER A 1 539 ? -13.714 9.635 26.922 1.00 92.81 539 SER A CA 1
ATOM 4171 C C . SER A 1 539 ? -13.758 10.021 25.439 1.00 92.81 539 SER A C 1
ATOM 4173 O O . SER A 1 539 ? -13.793 11.205 25.099 1.00 92.81 539 SER A O 1
ATOM 4175 N N . LEU A 1 540 ? -13.849 9.032 24.541 1.00 93.62 540 LEU A N 1
ATOM 4176 C CA . LEU A 1 540 ? -14.014 9.269 23.106 1.00 93.62 540 LEU A CA 1
ATOM 4177 C C . LEU A 1 540 ? -15.325 10.004 22.814 1.00 93.62 540 LEU A C 1
ATOM 4179 O O . LEU A 1 540 ? -15.298 11.071 22.200 1.00 93.62 540 LEU A O 1
ATOM 4183 N N . VAL A 1 541 ? -16.465 9.475 23.276 1.00 93.81 541 VAL A N 1
ATOM 4184 C CA . VAL A 1 541 ? -17.788 10.074 23.028 1.00 93.81 541 VAL A CA 1
ATOM 4185 C C . VAL A 1 541 ? -17.839 11.513 23.530 1.00 93.81 541 VAL A C 1
ATOM 4187 O O . VAL A 1 541 ? -18.304 12.391 22.806 1.00 93.81 541 VAL A O 1
ATOM 4190 N N . LEU A 1 542 ? -17.339 11.770 24.738 1.00 93.50 542 LEU A N 1
ATOM 4191 C CA . LEU A 1 542 ? -17.378 13.085 25.380 1.00 93.50 542 LEU A CA 1
ATOM 4192 C C . LEU A 1 542 ? -16.228 14.016 24.966 1.00 93.50 542 LEU A C 1
ATOM 4194 O O . LEU A 1 542 ? -16.131 15.129 25.486 1.00 93.50 542 LEU A O 1
ATOM 4198 N N . SER A 1 543 ? -15.375 13.606 24.024 1.00 93.19 543 SER A N 1
ATOM 4199 C CA . SER A 1 543 ? -14.289 14.456 23.539 1.00 93.19 543 SER A CA 1
ATOM 4200 C C . SER A 1 543 ? -14.827 15.728 22.857 1.00 93.19 543 SER A C 1
ATOM 4202 O O . SER A 1 543 ? -15.779 15.644 22.073 1.00 93.19 543 SER A O 1
ATOM 4204 N N . PRO A 1 544 ? -14.220 16.911 23.089 1.00 92.19 544 PRO A N 1
ATOM 4205 C CA . PRO A 1 544 ? -14.663 18.171 22.484 1.00 92.19 544 PRO A CA 1
ATOM 4206 C C . PRO A 1 544 ? -14.835 18.118 20.961 1.00 92.19 544 PRO A C 1
ATOM 4208 O O . PRO A 1 544 ? -15.798 18.669 20.431 1.00 92.19 544 PRO A O 1
ATOM 4211 N N . LEU A 1 545 ? -13.943 17.418 20.251 1.00 91.62 545 LEU A N 1
ATOM 4212 C CA . LEU A 1 545 ? -14.042 17.229 18.806 1.00 91.62 545 LEU A CA 1
ATOM 4213 C C . LEU A 1 545 ? -15.298 16.455 18.392 1.00 91.62 545 LEU A C 1
ATOM 4215 O O . LEU A 1 545 ? -15.985 16.874 17.460 1.00 91.62 545 LEU A O 1
ATOM 4219 N N . LEU A 1 546 ? -15.601 15.333 19.057 1.00 91.88 546 LEU A N 1
ATOM 4220 C CA . LEU A 1 546 ? -16.796 14.556 18.731 1.00 91.88 546 LEU A CA 1
ATOM 4221 C C . LEU A 1 546 ? -18.069 15.291 19.149 1.00 91.88 546 LEU A C 1
ATOM 4223 O O . LEU A 1 546 ? -19.026 15.282 18.384 1.00 91.88 546 LEU A O 1
ATOM 4227 N N . GLN A 1 547 ? -18.071 16.002 20.279 1.00 92.38 547 GLN A N 1
ATOM 4228 C CA . GLN A 1 547 ? -19.209 16.840 20.675 1.00 92.38 547 GLN A CA 1
ATOM 4229 C C . GLN A 1 547 ? -19.502 17.924 19.626 1.00 92.38 547 GLN A C 1
ATOM 4231 O O . GLN A 1 547 ? -20.633 18.030 19.155 1.00 92.38 547 GLN A O 1
ATOM 4236 N N . LEU A 1 548 ? -18.475 18.637 19.152 1.00 90.38 548 LEU A N 1
ATOM 4237 C CA . LEU A 1 548 ? -18.619 19.622 18.075 1.00 90.38 548 LEU A CA 1
ATOM 4238 C C . LEU A 1 548 ? -19.127 18.987 16.766 1.00 90.38 548 LEU A C 1
ATOM 4240 O O . LEU A 1 548 ? -19.960 19.563 16.064 1.00 90.38 548 LEU A O 1
ATOM 4244 N N . TYR A 1 549 ? -18.650 17.783 16.437 1.00 90.88 549 TYR A N 1
ATOM 4245 C CA . TYR A 1 549 ? -19.118 17.025 15.275 1.00 90.88 549 TYR A CA 1
ATOM 4246 C C . TYR A 1 549 ? -20.608 16.650 15.386 1.00 90.88 549 TYR A C 1
ATOM 4248 O O . TYR A 1 549 ? -21.349 16.765 14.406 1.00 90.88 549 TYR A O 1
ATOM 4256 N N . LEU A 1 550 ? -21.067 16.237 16.572 1.00 90.50 550 LEU A N 1
ATOM 4257 C CA . LEU A 1 550 ? -22.471 15.909 16.835 1.00 90.50 550 LEU A CA 1
ATOM 4258 C C . LEU A 1 550 ? -23.371 17.147 16.789 1.00 90.50 550 LEU A C 1
ATOM 4260 O O . LEU A 1 550 ? -24.431 17.095 16.167 1.00 90.50 550 LEU A O 1
ATOM 4264 N N . GLU A 1 551 ? -22.945 18.267 17.375 1.00 88.44 551 GLU A N 1
ATOM 4265 C CA . GLU A 1 551 ? -23.665 19.545 17.282 1.00 88.44 551 GLU A CA 1
ATOM 4266 C C . GLU A 1 551 ? -23.840 19.979 15.820 1.00 88.44 551 GLU A C 1
ATOM 4268 O O . GLU A 1 551 ? -24.924 20.404 15.409 1.00 88.44 551 GLU A O 1
ATOM 4273 N N . HIS A 1 552 ? -22.795 19.808 15.004 1.00 87.50 552 HIS A N 1
ATOM 4274 C CA . HIS A 1 552 ? -22.864 20.082 13.573 1.00 87.50 552 HIS A CA 1
ATOM 4275 C C . HIS A 1 552 ? -23.871 19.163 12.861 1.00 87.50 552 HIS A C 1
ATOM 4277 O O . HIS A 1 552 ? -24.710 19.640 12.094 1.00 87.50 552 HIS A O 1
ATOM 4283 N N . ALA A 1 553 ? -23.851 17.856 13.150 1.00 86.19 553 ALA A N 1
ATOM 4284 C CA . ALA A 1 553 ? -24.811 16.897 12.600 1.00 86.19 553 ALA A CA 1
ATOM 4285 C C . ALA A 1 553 ? -26.266 17.231 12.990 1.00 86.19 553 ALA A C 1
ATOM 4287 O O . ALA A 1 553 ? -27.168 17.151 12.152 1.00 86.19 553 ALA A O 1
ATOM 4288 N N . GLN A 1 554 ? -26.497 17.668 14.231 1.00 85.00 554 GLN A N 1
ATOM 4289 C CA . GLN A 1 554 ? -27.808 18.127 14.699 1.00 85.00 554 GLN A CA 1
ATOM 4290 C C . GLN A 1 554 ? -28.271 19.391 13.967 1.00 85.00 554 GLN A C 1
ATOM 4292 O O . GLN A 1 554 ? -29.437 19.485 13.576 1.00 85.00 554 GLN A O 1
ATOM 4297 N N . GLY A 1 555 ? -27.364 20.347 13.743 1.00 82.44 555 GLY A N 1
ATOM 4298 C CA . GLY A 1 555 ? -27.636 21.543 12.944 1.00 82.44 555 GLY A CA 1
ATOM 4299 C C . GLY A 1 555 ? -28.092 21.197 11.525 1.00 82.44 555 GLY A C 1
ATOM 4300 O O . GLY A 1 555 ? -29.117 21.706 11.068 1.00 82.44 555 GLY A O 1
ATOM 4301 N N . LEU A 1 556 ? -27.392 20.266 10.868 1.00 79.81 556 LEU A N 1
ATOM 4302 C CA . LEU A 1 556 ? -27.739 19.783 9.527 1.00 79.81 556 LEU A CA 1
ATOM 4303 C C . LEU A 1 556 ? -29.119 19.110 9.485 1.00 79.81 556 LEU A C 1
ATOM 4305 O O . LEU A 1 556 ? -29.899 19.370 8.566 1.00 79.81 556 LEU A O 1
ATOM 4309 N N . GLY A 1 557 ? -29.442 18.286 10.488 1.00 74.75 557 GLY A N 1
ATOM 4310 C CA . GLY A 1 557 ? -30.747 17.627 10.594 1.00 74.75 557 GLY A CA 1
ATOM 4311 C C . GLY A 1 557 ? -31.906 18.611 10.776 1.00 74.75 557 GLY A C 1
ATOM 4312 O O . GLY A 1 557 ? -32.923 18.502 10.092 1.00 74.75 557 GLY A O 1
ATOM 4313 N N . ARG A 1 558 ? -31.745 19.623 11.643 1.00 77.38 558 ARG A N 1
ATOM 4314 C CA . ARG A 1 558 ? -32.775 20.654 11.888 1.00 77.38 558 ARG A CA 1
ATOM 4315 C C . ARG A 1 558 ? -33.032 21.539 10.669 1.00 77.38 558 ARG A C 1
ATOM 4317 O O . ARG A 1 558 ? -34.175 21.907 10.419 1.00 77.38 558 ARG A O 1
ATOM 4324 N N . GLN A 1 559 ? -31.987 21.865 9.910 1.00 73.62 559 GLN A N 1
ATOM 4325 C CA . GLN A 1 559 ? -32.084 22.714 8.718 1.00 73.62 559 GLN A CA 1
ATOM 4326 C C . GLN A 1 559 ? -32.680 21.993 7.499 1.00 73.62 559 GLN A C 1
ATOM 4328 O O . GLN A 1 559 ? -32.923 22.635 6.481 1.00 73.62 559 GLN A O 1
ATOM 4333 N N . GLY A 1 560 ? -32.913 20.675 7.575 1.00 64.88 560 GLY A N 1
ATOM 4334 C CA . GLY A 1 560 ? -33.399 19.894 6.436 1.00 64.88 560 GLY A CA 1
ATOM 4335 C C . GLY A 1 560 ? -32.431 19.928 5.251 1.00 64.88 560 GLY A C 1
ATOM 4336 O O . GLY A 1 560 ? -32.870 19.935 4.101 1.00 64.88 560 GLY A O 1
ATOM 4337 N N . ALA A 1 561 ? -31.121 20.010 5.522 1.00 61.22 561 ALA A N 1
ATOM 4338 C CA . ALA A 1 561 ? -30.110 20.127 4.481 1.00 61.22 561 ALA A CA 1
ATOM 4339 C C . ALA A 1 561 ? -30.212 18.939 3.502 1.00 61.22 561 ALA A C 1
ATOM 4341 O O . ALA A 1 561 ? -30.293 17.788 3.945 1.00 61.22 561 ALA A O 1
ATOM 4342 N N . PRO A 1 562 ? -30.192 19.174 2.177 1.00 59.81 562 PRO A N 1
ATOM 4343 C CA . PRO A 1 562 ? -30.367 18.104 1.208 1.00 59.81 562 PRO A CA 1
ATOM 4344 C C . PRO A 1 562 ? -29.271 17.041 1.368 1.00 59.81 562 PRO A C 1
ATOM 4346 O O . PRO A 1 562 ? -28.075 17.339 1.350 1.00 59.81 562 PRO A O 1
ATOM 4349 N N . LEU A 1 563 ? -29.673 15.768 1.456 1.00 58.81 563 LEU A N 1
ATOM 4350 C CA . LEU A 1 563 ? -28.764 14.613 1.526 1.00 58.81 563 LEU A CA 1
ATOM 4351 C C . LEU A 1 563 ? -28.091 14.287 0.186 1.00 58.81 563 LEU A C 1
ATOM 4353 O O . LEU A 1 563 ? -27.675 13.153 -0.052 1.00 58.81 563 LEU A O 1
ATOM 4357 N N . THR A 1 564 ? -27.981 15.255 -0.717 1.00 54.97 564 THR A N 1
ATOM 4358 C CA . THR A 1 564 ? -27.244 15.117 -1.977 1.00 54.97 564 THR A CA 1
ATOM 4359 C C . THR A 1 564 ? -25.732 15.204 -1.752 1.00 54.97 564 THR A C 1
ATOM 4361 O O . THR A 1 564 ? -24.965 14.631 -2.522 1.00 54.97 564 THR A O 1
ATOM 4364 N N . GLY A 1 565 ? -25.287 15.850 -0.667 1.00 61.75 565 GLY A N 1
ATOM 4365 C CA . GLY A 1 565 ? -23.877 15.944 -0.290 1.00 61.75 565 GLY A CA 1
ATOM 4366 C C . GLY A 1 565 ? -23.360 14.718 0.476 1.00 61.75 565 GLY A C 1
ATOM 4367 O O . GLY A 1 565 ? -23.892 14.353 1.525 1.00 61.75 565 GLY A O 1
ATOM 4368 N N . ASN A 1 566 ? -22.241 14.141 0.017 1.00 74.62 566 ASN A N 1
ATOM 4369 C CA . ASN A 1 566 ? -21.519 13.057 0.711 1.00 74.62 566 ASN A CA 1
ATOM 4370 C C . ASN A 1 566 ? -21.095 13.421 2.147 1.00 74.62 566 ASN A C 1
ATOM 4372 O O . ASN A 1 566 ? -20.853 12.540 2.966 1.00 74.62 566 ASN A O 1
ATOM 4376 N N . PHE A 1 567 ? -20.971 14.711 2.459 1.00 77.12 567 PHE A N 1
ATOM 4377 C CA . PHE A 1 567 ? -20.615 15.191 3.791 1.00 77.12 567 PHE A CA 1
ATOM 4378 C C . PHE A 1 567 ? -21.769 15.025 4.789 1.00 77.12 567 PHE A C 1
ATOM 4380 O O . PHE A 1 567 ? -21.614 14.326 5.784 1.00 77.12 567 PHE A O 1
ATOM 4387 N N . THR A 1 568 ? -22.955 15.547 4.464 1.00 75.75 568 THR A N 1
ATOM 4388 C CA . THR A 1 568 ? -24.156 15.469 5.312 1.00 75.75 568 THR A CA 1
ATOM 4389 C C . THR A 1 568 ? -24.509 14.026 5.675 1.00 75.75 568 THR A C 1
ATOM 4391 O O . THR A 1 568 ? -24.775 13.725 6.837 1.00 75.75 568 THR A O 1
ATOM 4394 N N . ARG A 1 569 ? -24.431 13.098 4.707 1.00 77.31 569 ARG A N 1
ATOM 4395 C CA . ARG A 1 569 ? -24.674 11.666 4.958 1.00 77.31 569 ARG A CA 1
ATOM 4396 C C . ARG A 1 569 ? -23.693 11.069 5.967 1.00 77.31 569 ARG A C 1
ATOM 4398 O O . ARG A 1 569 ? -24.106 10.283 6.814 1.00 77.31 569 ARG A O 1
ATOM 4405 N N . ARG A 1 570 ? -22.410 11.436 5.890 1.00 82.31 570 ARG A N 1
ATOM 4406 C CA . ARG A 1 570 ? -21.372 10.943 6.810 1.00 82.31 570 ARG A CA 1
ATOM 4407 C C . ARG A 1 570 ? -21.542 11.504 8.220 1.00 82.31 570 ARG A C 1
ATOM 4409 O O . ARG A 1 570 ? -21.415 10.743 9.176 1.00 82.31 570 ARG A O 1
ATOM 4416 N N . CYS A 1 571 ? -21.924 12.775 8.357 1.00 83.25 571 CYS A N 1
ATOM 4417 C CA . CYS A 1 571 ? -22.250 13.377 9.653 1.00 83.25 571 CYS A CA 1
ATOM 4418 C C . CYS A 1 571 ? -23.412 12.665 10.351 1.00 83.25 571 CYS A C 1
ATOM 4420 O O . CYS A 1 571 ? -23.290 12.291 11.516 1.00 83.25 571 CYS A O 1
ATOM 4422 N N . LEU A 1 572 ? -24.505 12.404 9.630 1.00 81.31 572 LEU A N 1
ATOM 4423 C CA . LEU A 1 572 ? -25.675 11.726 10.193 1.00 81.31 572 LEU A CA 1
ATOM 4424 C C . LEU A 1 572 ? -25.415 10.247 10.500 1.00 81.31 572 LEU A C 1
ATOM 4426 O O . LEU A 1 572 ? -25.829 9.765 11.551 1.00 81.31 572 LEU A O 1
ATOM 4430 N N . ALA A 1 573 ? -24.683 9.540 9.632 1.00 83.38 573 ALA A N 1
ATOM 4431 C CA . ALA A 1 573 ? -24.231 8.183 9.930 1.00 83.38 573 ALA A CA 1
ATOM 4432 C C . ALA A 1 573 ? -23.360 8.161 11.195 1.00 83.38 573 ALA A C 1
ATOM 4434 O O . ALA A 1 573 ? -23.587 7.347 12.084 1.00 83.38 573 ALA A O 1
ATOM 4435 N N . GLY A 1 574 ? -22.419 9.103 11.324 1.00 87.25 574 GLY A N 1
ATOM 4436 C CA . GLY A 1 574 ? -21.597 9.267 12.524 1.00 87.25 574 GLY A CA 1
ATOM 4437 C C . GLY A 1 574 ? -22.424 9.472 13.796 1.00 87.25 574 GLY A C 1
ATOM 4438 O O . GLY A 1 574 ? -22.160 8.816 14.797 1.00 87.25 574 GLY A O 1
ATOM 4439 N N . ALA A 1 575 ? -23.462 10.310 13.747 1.00 89.06 575 ALA A N 1
ATOM 4440 C CA . ALA A 1 575 ? -24.375 10.523 14.872 1.00 89.06 575 ALA A CA 1
ATOM 4441 C C . ALA A 1 575 ? -25.130 9.242 15.277 1.00 89.06 575 ALA A C 1
ATOM 4443 O O . ALA A 1 575 ? -25.224 8.933 16.465 1.00 89.06 575 ALA A O 1
ATOM 4444 N N . ALA A 1 576 ? -25.609 8.464 14.301 1.00 86.88 576 ALA A N 1
ATOM 4445 C CA . ALA A 1 576 ? -26.237 7.167 14.553 1.00 86.88 576 ALA A CA 1
ATOM 4446 C C . ALA A 1 576 ? -25.265 6.163 15.192 1.00 86.88 576 ALA A C 1
ATOM 4448 O O . ALA A 1 576 ? -25.627 5.471 16.143 1.00 86.88 576 ALA A O 1
ATOM 4449 N N . HIS A 1 577 ? -24.019 6.123 14.713 1.00 88.44 577 HIS A N 1
ATOM 4450 C CA . HIS A 1 577 ? -22.972 5.283 15.289 1.00 88.44 577 HIS A CA 1
ATOM 4451 C C . HIS A 1 577 ? -22.680 5.657 16.746 1.00 88.44 577 HIS A C 1
ATOM 4453 O O . HIS A 1 577 ? -22.594 4.769 17.588 1.00 88.44 577 HIS A O 1
ATOM 4459 N N . VAL A 1 578 ? -22.584 6.954 17.065 1.00 92.69 578 VAL A N 1
ATOM 4460 C CA . VAL A 1 578 ? -22.386 7.401 18.453 1.00 92.69 578 VAL A CA 1
ATOM 4461 C C . VAL A 1 578 ? -23.569 7.003 19.331 1.00 92.69 578 VAL A C 1
ATOM 4463 O O . VAL A 1 578 ? -23.351 6.470 20.416 1.00 92.69 578 VAL A O 1
ATOM 4466 N N . LEU A 1 579 ? -24.810 7.182 18.862 1.00 92.31 579 LEU A N 1
ATOM 4467 C CA . LEU A 1 579 ? -25.992 6.732 19.603 1.00 92.31 579 LEU A CA 1
ATOM 4468 C C . LEU A 1 579 ? -25.914 5.227 19.893 1.00 92.31 579 LEU A C 1
ATOM 4470 O O . LEU A 1 579 ? -26.075 4.813 21.040 1.00 92.31 579 LEU A O 1
ATOM 4474 N N . ARG A 1 580 ? -25.586 4.409 18.884 1.00 89.38 580 ARG A N 1
ATOM 4475 C CA . ARG A 1 580 ? -25.422 2.961 19.059 1.00 89.38 580 ARG A CA 1
ATOM 4476 C C . ARG A 1 580 ? -24.333 2.632 20.083 1.00 89.38 580 ARG A C 1
ATOM 4478 O O . ARG A 1 580 ? -24.571 1.800 20.956 1.00 89.38 580 ARG A O 1
ATOM 4485 N N . SER A 1 581 ? -23.184 3.304 20.027 1.00 91.69 581 SER A N 1
ATOM 4486 C CA . SER A 1 581 ? -22.099 3.136 20.999 1.00 91.69 581 SER A CA 1
ATOM 4487 C C . SER A 1 581 ? -22.528 3.452 22.432 1.00 91.69 581 SER A C 1
ATOM 4489 O O . SER A 1 581 ? -22.208 2.676 23.328 1.00 91.69 581 SER A O 1
ATOM 4491 N N . ILE A 1 582 ? -23.289 4.530 22.656 1.00 92.38 582 ILE A N 1
ATOM 4492 C CA . ILE A 1 582 ? -23.783 4.879 23.999 1.00 92.38 582 ILE A CA 1
ATOM 4493 C C . ILE A 1 582 ? -24.806 3.847 24.490 1.00 92.38 582 ILE A C 1
ATOM 4495 O O . ILE A 1 582 ? -24.726 3.408 25.632 1.00 92.38 582 ILE A O 1
ATOM 4499 N N . THR A 1 583 ? -25.731 3.403 23.632 1.00 89.50 583 THR A N 1
ATOM 4500 C CA . THR A 1 583 ? -26.731 2.392 24.027 1.00 89.50 583 THR A CA 1
ATOM 4501 C C . THR A 1 583 ? -26.095 1.054 24.410 1.00 89.50 583 THR A C 1
ATOM 4503 O O . THR A 1 583 ? -26.520 0.433 25.377 1.00 89.50 583 THR A O 1
ATOM 4506 N N . LEU A 1 584 ? -25.044 0.626 23.701 1.00 87.69 584 LEU A N 1
ATOM 4507 C CA . LEU A 1 584 ? -24.291 -0.586 24.041 1.00 87.69 584 LEU A CA 1
ATOM 4508 C C . LEU A 1 584 ? -23.486 -0.420 25.334 1.00 87.69 584 LEU A C 1
ATOM 4510 O O . LEU A 1 584 ? -23.438 -1.336 26.146 1.00 87.69 584 LEU A O 1
ATOM 4514 N N . LEU A 1 585 ? -22.897 0.759 25.551 1.00 89.00 585 LEU A N 1
ATOM 4515 C CA . LEU A 1 585 ? -22.216 1.088 26.802 1.00 89.00 585 LEU A CA 1
ATOM 4516 C C . LEU A 1 585 ? -23.175 1.025 28.004 1.00 89.00 585 LEU A C 1
ATOM 4518 O O . LEU A 1 585 ? -22.812 0.479 29.042 1.00 89.00 585 LEU A O 1
ATOM 4522 N N . PHE A 1 586 ? -24.390 1.563 27.871 1.00 88.31 586 PHE A N 1
ATOM 4523 C CA . PHE A 1 586 ? -25.405 1.516 28.928 1.00 88.31 586 PHE A CA 1
ATOM 4524 C C . PHE A 1 586 ? -25.911 0.104 29.190 1.00 88.31 586 PHE A C 1
ATOM 4526 O O . PHE A 1 586 ? -26.027 -0.276 30.350 1.00 88.31 586 PHE A O 1
ATOM 4533 N N . GLN A 1 587 ? -26.159 -0.679 28.139 1.00 85.06 587 GLN A N 1
ATOM 4534 C CA . GLN A 1 587 ? -26.526 -2.084 28.283 1.00 85.06 587 GLN A CA 1
ATOM 4535 C C . GLN A 1 587 ? -25.468 -2.842 29.098 1.00 85.06 587 GLN A C 1
ATOM 4537 O O . GLN A 1 587 ? -25.805 -3.488 30.086 1.00 85.06 587 GLN A O 1
ATOM 4542 N N . PHE A 1 588 ? -24.189 -2.672 28.752 1.00 78.31 588 PHE A N 1
ATOM 4543 C CA . PHE A 1 588 ? -23.085 -3.309 29.466 1.00 78.31 588 PHE A CA 1
ATOM 4544 C C . PHE A 1 588 ? -22.990 -2.865 30.929 1.00 78.31 588 PHE A C 1
ATOM 4546 O O . PHE A 1 588 ? -22.888 -3.685 31.837 1.00 78.31 588 PHE A O 1
ATOM 4553 N N . ALA A 1 589 ? -23.051 -1.555 31.177 1.00 77.00 589 ALA A N 1
ATOM 4554 C CA . ALA A 1 589 ? -22.917 -1.006 32.522 1.00 77.00 589 ALA A CA 1
ATOM 4555 C C . ALA A 1 589 ? -24.075 -1.400 33.462 1.00 77.00 589 ALA A C 1
ATOM 4557 O O . ALA A 1 589 ? -23.952 -1.251 34.674 1.00 77.00 589 ALA A O 1
ATOM 4558 N N . VAL A 1 590 ? -25.195 -1.898 32.926 1.00 73.62 590 VAL A N 1
ATOM 4559 C CA . VAL A 1 590 ? -26.336 -2.395 33.708 1.00 73.62 590 VAL A CA 1
ATOM 4560 C C . VAL A 1 590 ? -26.185 -3.870 34.099 1.00 73.62 590 VAL A C 1
ATOM 4562 O O . VAL A 1 590 ? -26.684 -4.247 35.157 1.00 73.62 590 VAL A O 1
ATOM 4565 N N . GLU A 1 591 ? -25.488 -4.692 33.309 1.00 64.44 591 GLU A N 1
ATOM 4566 C CA . GLU A 1 591 ? -25.341 -6.139 33.554 1.00 64.44 591 GLU A CA 1
ATOM 4567 C C . GLU A 1 591 ? -24.423 -6.484 34.751 1.00 64.44 591 GLU A C 1
ATOM 4569 O O . GLU A 1 591 ? -24.501 -7.595 35.270 1.00 64.44 591 GLU A O 1
ATOM 4574 N N . GLU A 1 592 ? -23.595 -5.551 35.246 1.00 55.09 592 GLU A N 1
ATOM 4575 C CA . GLU A 1 592 ? -22.687 -5.778 36.393 1.00 55.09 592 GLU A CA 1
ATOM 4576 C C . GLU A 1 592 ? -23.306 -5.477 37.786 1.00 55.09 592 GLU A C 1
ATOM 4578 O O . GLU A 1 592 ? -22.607 -5.609 38.792 1.00 55.09 592 GLU A O 1
ATOM 4583 N N . GLY A 1 593 ? -24.591 -5.094 37.896 1.00 49.69 593 GLY A N 1
ATOM 4584 C CA . GLY A 1 593 ? -25.207 -4.667 39.170 1.00 49.69 593 GLY A CA 1
ATOM 4585 C C . GLY A 1 593 ? -26.481 -5.418 39.586 1.00 49.69 593 GLY A C 1
ATOM 4586 O O . GLY A 1 593 ? -27.427 -5.522 38.807 1.00 49.69 593 GLY A O 1
ATOM 4587 N N . GLU A 1 594 ? -26.552 -5.872 40.847 1.00 51.22 594 GLU A N 1
ATOM 4588 C CA . GLU A 1 594 ? -27.808 -6.336 41.465 1.00 51.22 594 GLU A CA 1
ATOM 4589 C C . GLU A 1 594 ? -28.778 -5.169 41.760 1.00 51.22 594 GLU A C 1
ATOM 4591 O O . GLU A 1 594 ? -28.389 -4.003 41.820 1.00 51.22 594 GLU A O 1
ATOM 4596 N N . ALA A 1 595 ? -30.066 -5.506 41.894 1.00 49.72 595 ALA A N 1
ATOM 4597 C CA . ALA A 1 595 ? -31.231 -4.617 41.929 1.00 49.72 595 ALA A CA 1
ATOM 4598 C C . ALA A 1 595 ? -31.030 -3.252 42.635 1.00 49.72 595 ALA A C 1
ATOM 4600 O O . ALA A 1 595 ? -30.738 -3.173 43.826 1.00 49.72 595 ALA A O 1
ATOM 4601 N N . GLY A 1 596 ? -31.286 -2.168 41.892 1.00 60.53 596 GLY A N 1
ATOM 4602 C CA . GLY A 1 596 ? -31.198 -0.767 42.332 1.00 60.53 596 GLY A CA 1
ATOM 4603 C C . GLY A 1 596 ? -31.504 0.205 41.183 1.00 60.53 596 GLY A C 1
ATOM 4604 O O . GLY A 1 596 ? -31.761 -0.247 40.072 1.00 60.53 596 GLY A O 1
ATOM 4605 N N . ASP A 1 597 ? -31.494 1.521 41.422 1.00 71.31 597 ASP A N 1
ATOM 4606 C CA . ASP A 1 597 ? -31.733 2.568 40.404 1.00 71.31 597 ASP A CA 1
ATOM 4607 C C . ASP A 1 597 ? -30.663 2.551 39.282 1.00 71.31 597 ASP A C 1
ATOM 4609 O O . ASP A 1 597 ? -29.508 2.196 39.528 1.00 71.31 597 ASP A O 1
ATOM 4613 N N . PHE A 1 598 ? -31.013 2.924 38.044 1.00 77.31 598 PHE A N 1
ATOM 4614 C CA . PHE A 1 598 ? -30.119 2.855 36.871 1.00 77.31 598 PHE A CA 1
ATOM 4615 C C . PHE A 1 598 ? -28.802 3.605 37.096 1.00 77.31 598 PHE A C 1
ATOM 4617 O O . PHE A 1 598 ? -27.727 3.070 36.820 1.00 77.31 598 PHE A O 1
ATOM 4624 N N . ALA A 1 599 ? -28.878 4.807 37.670 1.00 76.62 599 ALA A N 1
ATOM 4625 C CA . ALA A 1 599 ? -27.702 5.613 37.980 1.00 76.62 599 ALA A CA 1
ATOM 4626 C C . ALA A 1 599 ? -26.766 4.916 38.981 1.00 76.62 599 ALA A C 1
ATOM 4628 O O . ALA A 1 599 ? -25.547 4.997 38.838 1.00 76.62 599 ALA A O 1
ATOM 4629 N N . ALA A 1 600 ? -27.318 4.179 39.951 1.00 73.19 600 ALA A N 1
ATOM 4630 C CA . ALA A 1 600 ? -26.533 3.421 40.919 1.00 73.19 600 ALA A CA 1
ATOM 4631 C C . ALA A 1 600 ? -25.815 2.233 40.259 1.00 73.19 600 ALA A C 1
ATOM 4633 O O . ALA A 1 600 ? -24.629 2.034 40.514 1.00 73.19 600 ALA A O 1
ATOM 4634 N N . ARG A 1 601 ? -26.487 1.507 39.352 1.00 73.31 601 ARG A N 1
ATOM 4635 C CA . ARG A 1 601 ? -25.892 0.369 38.623 1.00 73.31 601 ARG A CA 1
ATOM 4636 C C . ARG A 1 601 ? -24.719 0.802 37.739 1.00 73.31 601 ARG A C 1
ATOM 4638 O O . ARG A 1 601 ? -23.662 0.185 37.756 1.00 73.31 601 ARG A O 1
ATOM 4645 N N . VAL A 1 602 ? -24.878 1.919 37.031 1.00 78.06 602 VAL A N 1
ATOM 4646 C CA . VAL A 1 602 ? -23.883 2.423 36.072 1.00 78.06 602 VAL A CA 1
ATOM 4647 C C . VAL A 1 602 ? -22.717 3.163 36.750 1.00 78.06 602 VAL A C 1
ATOM 4649 O O . VAL A 1 602 ? -21.624 3.239 36.182 1.00 78.06 602 VAL A O 1
ATOM 4652 N N . SER A 1 603 ? -22.905 3.650 37.984 1.00 75.31 603 SER A N 1
ATOM 4653 C CA . SER A 1 603 ? -21.900 4.424 38.737 1.00 75.31 603 SER A CA 1
ATOM 4654 C C . SER A 1 603 ? -20.585 3.683 39.012 1.00 75.31 603 SER A C 1
ATOM 4656 O O . SER A 1 603 ? -19.552 4.318 39.220 1.00 75.31 603 SER A O 1
ATOM 4658 N N . ALA A 1 604 ? -20.592 2.345 38.965 1.00 71.75 604 ALA A N 1
ATOM 4659 C CA . ALA A 1 604 ? -19.390 1.523 39.112 1.00 71.75 604 ALA A CA 1
ATOM 4660 C C . ALA A 1 604 ? -18.430 1.641 37.909 1.00 71.75 604 ALA A C 1
ATOM 4662 O O . ALA A 1 604 ? -17.238 1.342 38.023 1.00 71.75 604 ALA A O 1
ATOM 4663 N N . VAL A 1 605 ? -18.946 2.079 36.756 1.00 76.94 605 VAL A N 1
ATOM 4664 C CA . VAL A 1 605 ? -18.224 2.120 35.476 1.00 76.94 605 VAL A CA 1
ATOM 4665 C C . VAL A 1 605 ? -18.091 3.548 34.943 1.00 76.94 605 VAL A C 1
ATOM 4667 O O . VAL A 1 605 ? -17.045 3.897 34.394 1.00 76.94 605 VAL A O 1
ATOM 4670 N N . ILE A 1 606 ? -19.122 4.381 35.116 1.00 85.62 606 ILE A N 1
ATOM 4671 C CA . ILE A 1 606 ? -19.197 5.746 34.582 1.00 85.62 606 ILE A CA 1
ATOM 4672 C C . ILE A 1 606 ? -19.444 6.719 35.734 1.00 85.62 606 ILE A C 1
ATOM 4674 O O . ILE A 1 606 ? -20.378 6.536 36.512 1.00 85.62 606 ILE A O 1
ATOM 4678 N N . ASP A 1 607 ? -18.641 7.780 35.830 1.00 87.88 607 ASP A N 1
ATOM 4679 C CA . ASP A 1 607 ? -18.882 8.831 36.816 1.00 87.88 607 ASP A CA 1
ATOM 4680 C C . ASP A 1 607 ? -20.200 9.573 36.533 1.00 87.88 607 ASP A C 1
ATOM 4682 O O . ASP A 1 607 ? -20.662 9.678 35.394 1.00 87.88 607 ASP A O 1
ATOM 4686 N N . THR A 1 608 ? -20.814 10.116 37.582 1.00 85.00 608 THR A N 1
ATOM 4687 C CA . THR A 1 608 ? -22.148 10.727 37.504 1.00 85.00 608 THR A CA 1
ATOM 4688 C C . THR A 1 608 ? -22.214 11.913 36.539 1.00 85.00 608 THR A C 1
ATOM 4690 O O . THR A 1 608 ? -23.215 12.081 35.844 1.00 85.00 608 THR A O 1
ATOM 4693 N N . ALA A 1 609 ? -21.149 12.714 36.436 1.00 88.06 609 ALA A N 1
ATOM 4694 C CA . ALA A 1 609 ? -21.119 13.863 35.536 1.00 88.06 609 ALA A CA 1
ATOM 4695 C C . ALA A 1 609 ? -21.053 13.426 34.065 1.00 88.06 609 ALA A C 1
ATOM 4697 O O . ALA A 1 609 ? -21.749 13.994 33.218 1.00 88.06 609 ALA A O 1
ATOM 4698 N N . SER A 1 610 ? -20.247 12.410 33.754 1.00 90.38 610 SER A N 1
ATOM 4699 C CA . SER A 1 610 ? -20.199 11.806 32.422 1.00 90.38 610 SER A CA 1
ATOM 4700 C C . SER A 1 610 ? -21.513 11.119 32.063 1.00 90.38 610 SER A C 1
ATOM 4702 O O . SER A 1 610 ? -21.980 11.274 30.934 1.00 90.38 610 SER A O 1
ATOM 4704 N N . LEU A 1 611 ? -22.147 10.419 33.011 1.00 89.56 611 LEU A N 1
ATOM 4705 C CA . LEU A 1 611 ? -23.436 9.760 32.802 1.00 89.56 611 LEU A CA 1
ATOM 4706 C C . LEU A 1 611 ? -24.511 10.757 32.358 1.00 89.56 611 LEU A C 1
ATOM 4708 O O . LEU A 1 611 ? -25.160 10.535 31.339 1.00 89.56 611 LEU A O 1
ATOM 4712 N N . GLU A 1 612 ? -24.656 11.889 33.046 1.00 89.56 612 GLU A N 1
ATOM 4713 C CA . GLU A 1 612 ? -25.660 12.899 32.686 1.00 89.56 612 GLU A CA 1
ATOM 4714 C C . GLU A 1 612 ? -25.403 13.523 31.305 1.00 89.56 612 GLU A C 1
ATOM 4716 O O . GLU A 1 612 ? -26.331 13.711 30.513 1.00 89.56 612 GLU A O 1
ATOM 4721 N N . ARG A 1 613 ? -24.134 13.751 30.937 1.00 91.00 613 ARG A N 1
ATOM 4722 C CA . ARG A 1 613 ? -23.791 14.194 29.572 1.00 91.00 613 ARG A CA 1
ATOM 4723 C C . ARG A 1 613 ? -24.134 13.140 28.523 1.00 91.00 613 ARG A C 1
ATOM 4725 O O . ARG A 1 613 ? -24.613 13.483 27.443 1.00 91.00 613 ARG A O 1
ATOM 4732 N N . LEU A 1 614 ? -23.903 11.861 28.817 1.00 91.75 614 LEU A N 1
ATOM 4733 C CA . LEU A 1 614 ? -24.271 10.769 27.919 1.00 91.75 614 LEU A CA 1
ATOM 4734 C C . LEU A 1 614 ? -25.791 10.666 27.762 1.00 91.75 614 LEU A C 1
ATOM 4736 O O . LEU A 1 614 ? -26.249 10.544 26.630 1.00 91.75 614 LEU A O 1
ATOM 4740 N N . ARG A 1 615 ? -26.578 10.804 28.838 1.00 91.19 615 ARG A N 1
ATOM 4741 C CA . ARG A 1 615 ? -28.054 10.832 28.773 1.00 91.19 615 ARG A CA 1
ATOM 4742 C C . ARG A 1 615 ? -28.557 12.001 27.919 1.00 91.19 615 ARG A C 1
ATOM 4744 O O . ARG A 1 615 ? -29.424 11.808 27.066 1.00 91.19 615 ARG A O 1
ATOM 4751 N N . ALA A 1 616 ? -27.960 13.188 28.056 1.00 90.31 616 ALA A N 1
ATOM 4752 C CA . ALA A 1 616 ? -28.261 14.335 27.193 1.00 90.31 616 ALA A CA 1
ATOM 4753 C C . ALA A 1 616 ? -27.929 14.065 25.708 1.00 90.31 616 ALA A C 1
ATOM 4755 O O . ALA A 1 616 ? -28.701 14.419 24.807 1.00 90.31 616 ALA A O 1
ATOM 4756 N N . ASN A 1 617 ? -26.812 13.382 25.437 1.00 91.81 617 ASN A N 1
ATOM 4757 C CA . ASN A 1 617 ? -26.458 12.937 24.089 1.00 91.81 617 ASN A CA 1
ATOM 4758 C C . ASN A 1 617 ? -27.447 11.894 23.553 1.00 91.81 617 ASN A C 1
ATOM 4760 O O . ASN A 1 617 ? -27.899 12.037 22.422 1.00 91.81 617 ASN A O 1
ATOM 4764 N N . VAL A 1 618 ? -27.861 10.901 24.346 1.00 92.00 618 VAL A N 1
ATOM 4765 C CA . VAL A 1 618 ? -28.882 9.918 23.937 1.00 92.00 618 VAL A CA 1
ATOM 4766 C C . VAL A 1 618 ? -30.182 10.619 23.568 1.00 92.00 618 VAL A C 1
ATOM 4768 O O . VAL A 1 618 ? -30.712 10.366 22.489 1.00 92.00 618 VAL A O 1
ATOM 4771 N N . TRP A 1 619 ? -30.667 11.536 24.406 1.00 91.25 619 TRP A N 1
ATOM 4772 C CA . TRP A 1 619 ? -31.888 12.293 24.133 1.00 91.25 619 TRP A CA 1
ATOM 4773 C C . TRP A 1 619 ? -31.801 13.062 22.807 1.00 91.25 619 TRP A C 1
ATOM 4775 O O . TRP A 1 619 ? -32.634 12.886 21.915 1.00 91.25 619 TRP A O 1
ATOM 4785 N N . SER A 1 620 ? -30.755 13.874 22.642 1.00 89.62 620 SER A N 1
ATOM 4786 C CA . SER A 1 620 ? -30.595 14.720 21.455 1.00 89.62 620 SER A CA 1
ATOM 4787 C C . SER A 1 620 ? -30.346 13.923 20.167 1.00 89.62 620 SER A C 1
ATOM 4789 O O . SER A 1 620 ? -30.886 14.265 19.111 1.00 89.62 620 SER A O 1
ATOM 4791 N N . LEU A 1 621 ? -29.574 12.835 20.235 1.00 90.19 621 LEU A N 1
ATOM 4792 C CA . LEU A 1 621 ? -29.309 11.961 19.093 1.00 90.19 621 LEU A CA 1
ATOM 4793 C C . LEU A 1 621 ? -30.521 11.103 18.730 1.00 90.19 621 LEU A C 1
ATOM 4795 O O . LEU A 1 621 ? -30.752 10.886 17.545 1.00 90.19 621 LEU A O 1
ATOM 4799 N N . THR A 1 622 ? -31.324 10.667 19.704 1.00 89.88 622 THR A N 1
ATOM 4800 C CA . THR A 1 622 ? -32.573 9.929 19.451 1.00 89.88 622 THR A CA 1
ATOM 4801 C C . THR A 1 622 ? -33.536 10.778 18.624 1.00 89.88 622 THR A C 1
ATOM 4803 O O . THR A 1 622 ? -34.035 10.309 17.602 1.00 89.88 622 THR A O 1
ATOM 4806 N N . GLN A 1 623 ? -33.713 12.055 18.986 1.00 88.69 623 GLN A N 1
ATOM 4807 C CA . GLN A 1 623 ? -34.530 12.997 18.212 1.00 88.69 623 GLN A CA 1
ATOM 4808 C C . GLN A 1 623 ? -34.004 13.185 16.783 1.00 88.69 623 GLN A C 1
ATOM 4810 O O . GLN A 1 623 ? -34.773 13.168 15.822 1.00 88.69 623 GLN A O 1
ATOM 4815 N N . LEU A 1 624 ? -32.685 13.346 16.626 1.00 86.56 624 LEU A N 1
ATOM 4816 C CA . LEU A 1 624 ? -32.055 13.482 15.312 1.00 86.56 624 LEU A CA 1
ATOM 4817 C C . LEU A 1 624 ? -32.261 12.223 14.458 1.00 86.56 624 LEU A C 1
ATOM 4819 O O . LEU A 1 624 ? -32.630 12.323 13.291 1.00 86.56 624 LEU A O 1
ATOM 4823 N N . VAL A 1 625 ? -32.030 11.043 15.030 1.00 84.69 625 VAL A N 1
ATOM 4824 C CA . VAL A 1 625 ? -32.128 9.752 14.338 1.00 84.69 625 VAL A CA 1
ATOM 4825 C C . VAL A 1 625 ? -33.574 9.449 13.937 1.00 84.69 625 VAL A C 1
ATOM 4827 O O . VAL A 1 625 ? -33.786 9.010 12.808 1.00 84.69 625 VAL A O 1
ATOM 4830 N N . GLN A 1 626 ? -34.563 9.755 14.783 1.00 86.00 626 GLN A N 1
ATOM 4831 C CA . GLN A 1 626 ? -35.988 9.669 14.430 1.00 86.00 626 GLN A CA 1
ATOM 4832 C C . GLN A 1 626 ? -36.334 10.591 13.254 1.00 86.00 626 GLN A C 1
ATOM 4834 O O . GLN A 1 626 ? -36.873 10.129 12.250 1.00 86.00 626 GLN A O 1
ATOM 4839 N N . LEU A 1 627 ? -35.921 11.862 13.314 1.00 82.56 627 LEU A N 1
ATOM 4840 C CA . LEU A 1 627 ? -36.159 12.834 12.243 1.00 82.56 627 LEU A CA 1
ATOM 4841 C C . LEU A 1 627 ? -35.539 12.391 10.909 1.00 82.56 627 LEU A C 1
ATOM 4843 O O . LEU A 1 627 ? -36.145 12.550 9.848 1.00 82.56 627 LEU A O 1
ATOM 4847 N N . VAL A 1 628 ? -34.333 11.820 10.945 1.00 78.19 628 VAL A N 1
ATOM 4848 C CA . VAL A 1 628 ? -33.657 11.290 9.752 1.00 78.19 628 VAL A CA 1
ATOM 4849 C C . VAL A 1 628 ? -34.352 10.028 9.235 1.00 78.19 628 VAL A C 1
ATOM 4851 O O . VAL A 1 628 ? -34.512 9.883 8.024 1.00 78.19 628 VAL A O 1
ATOM 4854 N N . ALA A 1 629 ? -34.792 9.128 10.117 1.00 76.25 629 ALA A N 1
ATOM 4855 C CA . ALA A 1 629 ? -35.522 7.926 9.725 1.00 76.25 629 ALA A CA 1
ATOM 4856 C C . ALA A 1 629 ? -36.855 8.265 9.033 1.00 76.25 629 ALA A C 1
ATOM 4858 O O . ALA A 1 629 ? -37.189 7.644 8.028 1.00 76.25 629 ALA A O 1
ATOM 4859 N N . GLU A 1 630 ? -37.572 9.283 9.514 1.00 76.94 630 GLU A N 1
ATOM 4860 C CA . GLU A 1 630 ? -38.843 9.739 8.939 1.00 76.94 630 GLU A CA 1
ATOM 4861 C C . GLU A 1 630 ? -38.670 10.453 7.594 1.00 76.94 630 GLU A C 1
ATOM 4863 O O . GLU A 1 630 ? -39.434 10.221 6.660 1.00 76.94 630 GLU A O 1
ATOM 4868 N N . ARG A 1 631 ? -37.664 11.330 7.473 1.00 72.50 631 ARG A N 1
ATOM 4869 C CA . ARG A 1 631 ? -37.503 12.191 6.288 1.00 72.50 631 ARG A CA 1
ATOM 4870 C C . ARG A 1 631 ? -36.669 11.569 5.172 1.00 72.50 631 ARG A C 1
ATOM 4872 O O . ARG A 1 631 ? -36.733 12.038 4.036 1.00 72.50 631 ARG A O 1
ATOM 4879 N N . HIS A 1 632 ? -35.842 10.569 5.484 1.00 67.44 632 HIS A N 1
ATOM 4880 C CA . HIS A 1 632 ? -34.716 10.191 4.626 1.00 67.44 632 HIS A CA 1
ATOM 4881 C C . HIS A 1 632 ? -34.399 8.684 4.570 1.00 67.44 632 HIS A C 1
ATOM 4883 O O . HIS A 1 632 ? -33.300 8.313 4.137 1.00 67.44 632 HIS A O 1
ATOM 4889 N N . SER A 1 633 ? -35.347 7.819 4.945 1.00 62.81 633 SER A N 1
ATOM 4890 C CA . SER A 1 633 ? -35.195 6.352 5.010 1.00 62.81 633 SER A CA 1
ATOM 4891 C C . SER A 1 633 ? -34.588 5.704 3.753 1.00 62.81 633 SER A C 1
ATOM 4893 O O . SER A 1 633 ? -33.784 4.782 3.873 1.00 62.81 633 SER A O 1
ATOM 4895 N N . GLU A 1 634 ? -34.901 6.209 2.557 1.00 64.81 634 GLU A N 1
ATOM 4896 C CA . GLU A 1 634 ? -34.439 5.651 1.273 1.00 64.81 634 GLU A CA 1
ATOM 4897 C C . GLU A 1 634 ? -33.004 6.051 0.882 1.00 64.81 634 GLU A C 1
ATOM 4899 O O . GLU A 1 634 ? -32.389 5.433 0.014 1.00 64.81 634 GLU A O 1
ATOM 4904 N N . SER A 1 635 ? -32.445 7.085 1.516 1.00 64.88 635 SER A N 1
ATOM 4905 C CA . SER A 1 635 ? -31.150 7.678 1.133 1.00 64.88 635 SER A CA 1
ATOM 4906 C C . SER A 1 635 ? -29.958 7.203 1.977 1.00 64.88 635 SER A C 1
ATOM 4908 O O . SER A 1 635 ? -28.804 7.535 1.679 1.00 64.88 635 SER A O 1
ATOM 4910 N N . LEU A 1 636 ? -30.232 6.422 3.025 1.00 66.56 636 LEU A N 1
ATOM 4911 C CA . LEU A 1 636 ? -29.240 5.851 3.932 1.00 66.56 636 LEU A CA 1
ATOM 4912 C C . LEU A 1 636 ? -28.719 4.507 3.416 1.00 66.56 636 LEU A C 1
ATOM 4914 O O . LEU A 1 636 ? -29.416 3.745 2.747 1.00 66.56 636 LEU A O 1
ATOM 4918 N N . THR A 1 637 ? -27.479 4.168 3.769 1.00 73.19 637 THR A N 1
ATOM 4919 C CA . THR A 1 637 ? -26.969 2.814 3.531 1.00 73.19 637 THR A CA 1
ATOM 4920 C C . THR A 1 637 ? -27.699 1.821 4.441 1.00 73.19 637 THR A C 1
ATOM 4922 O O . THR A 1 637 ? -28.030 2.136 5.586 1.00 73.19 637 THR A O 1
ATOM 4925 N N . ARG A 1 638 ? -27.929 0.590 3.959 1.00 73.50 638 ARG A N 1
ATOM 4926 C CA . ARG A 1 638 ? -28.661 -0.446 4.720 1.00 73.50 638 ARG A CA 1
ATOM 4927 C C . ARG A 1 638 ? -28.080 -0.698 6.118 1.00 73.50 638 ARG A C 1
ATOM 4929 O O . ARG A 1 638 ? -28.843 -0.944 7.044 1.00 73.50 638 ARG A O 1
ATOM 4936 N N . GLY A 1 639 ? -26.754 -0.620 6.263 1.00 71.25 639 GLY A N 1
ATOM 4937 C CA . GLY A 1 639 ? -26.071 -0.789 7.550 1.00 71.25 639 GLY A CA 1
ATOM 4938 C C . GLY A 1 639 ? -26.423 0.307 8.556 1.00 71.25 639 GLY A C 1
ATOM 4939 O O . GLY A 1 639 ? -26.845 -0.000 9.663 1.00 71.25 639 GLY A O 1
ATOM 4940 N N . VAL A 1 640 ? -26.354 1.578 8.145 1.00 73.81 640 VAL A N 1
ATOM 4941 C CA . VAL A 1 640 ? -26.686 2.720 9.015 1.00 73.81 640 VAL A CA 1
ATOM 4942 C C . VAL A 1 640 ? -28.159 2.682 9.422 1.00 73.81 640 VAL A C 1
ATOM 4944 O O . VAL A 1 640 ? -28.474 2.871 10.590 1.00 73.81 640 VAL A O 1
ATOM 4947 N N . ALA A 1 641 ? -29.063 2.352 8.495 1.00 77.50 641 ALA A N 1
ATOM 4948 C CA . ALA A 1 641 ? -30.485 2.212 8.809 1.00 77.50 641 ALA A CA 1
ATOM 4949 C C . ALA A 1 641 ? -30.768 1.079 9.818 1.00 77.50 641 ALA A C 1
ATOM 4951 O O . ALA A 1 641 ? -31.642 1.217 10.674 1.00 77.50 641 ALA A O 1
ATOM 4952 N N . ALA A 1 642 ? -30.035 -0.038 9.736 1.00 78.75 642 ALA A N 1
ATOM 4953 C CA . ALA A 1 642 ? -30.146 -1.132 10.700 1.00 78.75 642 ALA A CA 1
ATOM 4954 C C . ALA A 1 642 ? -29.619 -0.731 12.086 1.00 78.75 642 ALA A C 1
ATOM 4956 O O . ALA A 1 642 ? -30.279 -1.008 13.084 1.00 78.75 642 ALA A O 1
ATOM 4957 N N . GLU A 1 643 ? -28.480 -0.038 12.149 1.00 78.00 643 GLU A N 1
ATOM 4958 C CA . GLU A 1 643 ? -27.922 0.463 13.409 1.00 78.00 643 GLU A CA 1
ATOM 4959 C C . GLU A 1 643 ? -28.823 1.509 14.073 1.00 78.00 643 GLU A C 1
ATOM 4961 O O . GLU A 1 643 ? -29.047 1.435 15.279 1.00 78.00 643 GLU A O 1
ATOM 4966 N N . MET A 1 644 ? -29.385 2.436 13.289 1.00 82.00 644 MET A N 1
ATOM 4967 C CA . MET A 1 644 ? -30.355 3.423 13.771 1.00 82.00 644 MET A CA 1
ATOM 4968 C C . MET A 1 644 ? -31.573 2.738 14.386 1.00 82.00 644 MET A C 1
ATOM 4970 O O . MET A 1 644 ? -31.959 3.074 15.501 1.00 82.00 644 MET A O 1
ATOM 4974 N N . ARG A 1 645 ? -32.152 1.750 13.691 1.00 83.56 645 ARG A N 1
ATOM 4975 C CA . ARG A 1 645 ? -33.305 0.999 14.199 1.00 83.56 645 ARG A CA 1
ATOM 4976 C C . ARG A 1 645 ? -32.970 0.270 15.499 1.00 83.56 645 ARG A C 1
ATOM 4978 O O . ARG A 1 645 ? -33.688 0.440 16.474 1.00 83.56 645 ARG A O 1
ATOM 4985 N N . ALA A 1 646 ? -31.853 -0.456 15.531 1.00 82.25 646 ALA A N 1
ATOM 4986 C CA . ALA A 1 646 ? -31.424 -1.186 16.719 1.00 82.25 646 ALA A CA 1
ATOM 4987 C C . ALA A 1 646 ? -31.188 -0.251 17.915 1.00 82.25 646 ALA A C 1
ATOM 4989 O O . ALA A 1 646 ? -31.579 -0.569 19.032 1.00 82.25 646 ALA A O 1
ATOM 4990 N N . ALA A 1 647 ? -30.565 0.912 17.700 1.00 83.56 647 ALA A N 1
ATOM 4991 C CA . ALA A 1 647 ? -30.353 1.889 18.763 1.00 83.56 647 ALA A CA 1
ATOM 4992 C C . ALA A 1 647 ? -31.677 2.483 19.278 1.00 83.56 647 ALA A C 1
ATOM 4994 O O . ALA A 1 647 ? -31.854 2.594 20.488 1.00 83.56 647 ALA A O 1
ATOM 4995 N N . LEU A 1 648 ? -32.619 2.811 18.384 1.00 86.38 648 LEU A N 1
ATOM 4996 C CA . LEU A 1 648 ? -33.943 3.316 18.765 1.00 86.38 648 LEU A CA 1
ATOM 4997 C C . LEU A 1 648 ? -34.759 2.279 19.542 1.00 86.38 648 LEU A C 1
ATOM 4999 O O . LEU A 1 648 ? -35.349 2.626 20.559 1.00 86.38 648 LEU A O 1
ATOM 5003 N N . GLU A 1 649 ? -34.763 1.023 19.094 1.00 87.25 649 GLU A N 1
ATOM 5004 C CA . GLU A 1 649 ? -35.431 -0.083 19.790 1.00 87.25 649 GLU A CA 1
ATOM 5005 C C . GLU A 1 649 ? -34.865 -0.266 21.207 1.00 87.25 649 GLU A C 1
ATOM 5007 O O . GLU A 1 649 ? -35.634 -0.418 22.155 1.00 87.25 649 GLU A O 1
ATOM 5012 N N . MET A 1 650 ? -33.539 -0.169 21.382 1.00 84.75 650 MET A N 1
ATOM 5013 C CA . MET A 1 650 ? -32.931 -0.260 22.716 1.00 84.75 650 MET A CA 1
ATOM 5014 C C . MET A 1 650 ? -33.328 0.911 23.619 1.00 84.75 650 MET A C 1
ATOM 5016 O O . MET A 1 650 ? -33.695 0.690 24.767 1.00 84.75 650 MET A O 1
ATOM 5020 N N . VAL A 1 651 ? -33.299 2.150 23.114 1.00 87.62 651 VAL A N 1
ATOM 5021 C CA . VAL A 1 651 ? -33.709 3.328 23.903 1.00 87.62 651 VAL A CA 1
ATOM 5022 C C . VAL A 1 651 ? -35.190 3.249 24.289 1.00 87.62 651 VAL A C 1
ATOM 5024 O O . VAL A 1 651 ? -35.549 3.604 25.406 1.00 87.62 651 VAL A O 1
ATOM 5027 N N . GLN A 1 652 ? -36.055 2.752 23.399 1.00 87.25 652 GLN A N 1
ATOM 5028 C CA . GLN A 1 652 ? -37.478 2.552 23.696 1.00 87.25 652 GLN A CA 1
ATOM 5029 C C . GLN A 1 652 ? -37.713 1.489 24.777 1.00 87.25 652 GLN A C 1
ATOM 5031 O O . GLN A 1 652 ? -38.629 1.641 25.582 1.00 87.25 652 GLN A O 1
ATOM 5036 N N . GLY A 1 653 ? -36.894 0.435 24.804 1.00 84.19 653 GLY A N 1
ATOM 5037 C CA . GLY A 1 653 ? -36.944 -0.600 25.839 1.00 84.19 653 GLY A CA 1
ATOM 5038 C C . GLY A 1 653 ? -36.437 -0.144 27.212 1.00 84.19 653 GLY A C 1
ATOM 5039 O O . GLY A 1 653 ? -36.755 -0.794 28.205 1.00 84.19 653 GLY A O 1
ATOM 5040 N N . HIS A 1 654 ? -35.694 0.967 27.271 1.00 84.38 654 HIS A N 1
ATOM 5041 C CA . HIS A 1 654 ? -35.017 1.463 28.470 1.00 84.38 654 HIS A CA 1
ATOM 5042 C C . HIS A 1 654 ? -35.232 2.975 28.674 1.00 84.38 654 HIS A C 1
ATOM 5044 O O . HIS A 1 654 ? -34.300 3.773 28.507 1.00 84.38 654 HIS A O 1
ATOM 5050 N N . PRO A 1 655 ? -36.454 3.414 29.036 1.00 82.31 655 PRO A N 1
ATOM 5051 C CA . PRO A 1 655 ? -36.757 4.831 29.252 1.00 82.31 655 PRO A CA 1
ATOM 5052 C C . PRO A 1 655 ? -35.895 5.469 30.352 1.00 82.31 655 PRO A C 1
ATOM 5054 O O . PRO A 1 655 ? -35.642 6.673 30.314 1.00 82.31 655 PRO A O 1
ATOM 5057 N N . GLU A 1 656 ? -35.385 4.675 31.295 1.00 83.06 656 GLU A N 1
ATOM 5058 C CA . GLU A 1 656 ? -34.461 5.107 32.341 1.00 83.06 656 GLU A CA 1
ATOM 5059 C C . GLU A 1 656 ? -33.125 5.654 31.803 1.00 83.06 656 GLU A C 1
ATOM 5061 O O . GLU A 1 656 ? -32.419 6.357 32.522 1.00 83.06 656 GLU A O 1
ATOM 5066 N N . TRP A 1 657 ? -32.769 5.403 30.539 1.00 84.50 657 TRP A N 1
ATOM 5067 C CA . TRP A 1 657 ? -31.554 5.948 29.916 1.00 84.50 657 TRP A CA 1
ATOM 5068 C C . TRP A 1 657 ? -31.678 7.413 29.498 1.00 84.50 657 TRP A C 1
ATOM 5070 O O . TRP A 1 657 ? -30.675 8.058 29.191 1.00 84.50 657 TRP A O 1
ATOM 5080 N N . LEU A 1 658 ? -32.891 7.955 29.480 1.00 84.56 658 LEU A N 1
ATOM 5081 C CA . LEU A 1 658 ? -33.144 9.357 29.169 1.00 84.56 658 LEU A CA 1
ATOM 5082 C C . LEU A 1 658 ? -33.012 10.200 30.446 1.00 84.56 658 LEU A C 1
ATOM 5084 O O . LEU A 1 658 ? -33.204 9.667 31.540 1.00 84.56 658 LEU A O 1
ATOM 5088 N N . PRO A 1 659 ? -32.638 11.489 30.350 1.00 79.25 659 PRO A N 1
ATOM 5089 C CA . PRO A 1 659 ? -32.606 12.364 31.518 1.00 79.25 659 PRO A CA 1
ATOM 5090 C C . PRO A 1 659 ? -34.001 12.427 32.158 1.00 79.25 659 PRO A C 1
ATOM 5092 O O . PRO A 1 659 ? -35.008 12.437 31.446 1.00 79.25 659 PRO A O 1
ATOM 5095 N N . CYS A 1 660 ? -34.062 12.441 33.493 1.00 63.34 660 CYS A N 1
ATOM 5096 C CA . CYS A 1 660 ? -35.329 12.578 34.211 1.00 63.34 660 CYS A CA 1
ATOM 5097 C C . CYS A 1 660 ? -35.992 13.909 33.819 1.00 63.34 660 CYS A C 1
ATOM 5099 O O . CYS A 1 660 ? -35.328 14.947 33.841 1.00 63.34 660 CYS A O 1
ATOM 5101 N N . ALA A 1 661 ? -37.263 13.846 33.417 1.00 46.06 661 ALA A N 1
ATOM 5102 C CA . ALA A 1 661 ? -38.063 15.012 33.043 1.00 46.06 661 ALA A CA 1
ATOM 5103 C C . ALA A 1 661 ? -38.364 15.922 34.239 1.00 46.06 661 ALA A C 1
ATOM 5105 O O . ALA A 1 661 ? -38.568 15.379 35.351 1.00 46.06 661 ALA A O 1
#

Mean predicted aligned error: 15.29 Å

Solvent-accessible surface area (backbone atoms only — not comparable to full-atom values): 37671 Å² total; per-residue (Å²): 136,82,52,74,67,58,53,51,53,50,52,53,51,51,51,52,50,52,53,53,67,74,57,45,64,69,63,54,51,60,48,57,71,68,41,77,72,46,76,61,41,51,51,29,52,53,54,51,49,54,46,50,53,41,52,56,48,32,74,74,68,69,48,69,68,47,50,56,55,44,51,59,49,40,64,68,55,56,78,66,52,62,83,74,36,65,71,41,58,66,49,51,50,51,41,43,52,31,26,74,68,64,39,58,89,37,63,35,43,54,52,45,50,51,54,49,69,75,45,45,90,63,54,47,38,68,45,49,49,52,50,49,58,30,46,68,60,36,66,48,90,59,50,58,62,55,49,60,72,43,45,68,53,48,66,77,32,47,87,63,38,51,49,70,49,30,52,53,50,42,49,49,33,40,75,59,73,69,52,47,64,65,63,35,41,54,37,45,50,44,38,60,77,45,58,87,79,52,52,57,57,56,52,18,50,56,41,59,44,43,90,43,36,71,39,74,64,50,32,32,55,51,45,52,68,44,34,68,56,51,37,50,52,43,53,52,46,49,53,49,50,55,49,51,49,50,63,69,69,48,66,93,66,91,78,83,74,87,80,81,89,85,83,90,77,90,59,85,68,53,56,58,52,51,54,48,51,51,50,50,52,49,51,52,51,51,52,50,50,48,52,52,43,48,27,50,50,47,27,54,55,19,48,49,76,39,30,83,61,47,51,75,34,60,65,67,39,57,53,39,51,53,52,36,52,56,70,62,59,62,82,85,80,85,64,86,76,78,91,80,82,84,76,89,86,84,90,86,87,83,90,75,94,71,84,90,67,97,64,84,79,47,70,69,59,51,50,55,50,51,56,54,54,70,69,44,82,75,81,49,55,56,56,52,19,41,47,43,50,40,45,73,55,43,73,92,82,47,58,70,59,49,42,53,52,44,42,48,53,45,67,52,76,80,75,85,61,57,91,83,65,70,74,75,78,52,34,59,33,42,34,41,34,36,45,25,74,67,48,50,66,90,37,46,71,28,42,50,52,40,48,53,44,45,48,59,72,63,41,38,66,53,28,50,52,52,52,51,40,41,73,76,36,68,89,58,47,74,64,77,49,76,65,57,52,48,44,34,54,57,41,51,50,39,36,44,54,19,52,44,46,36,52,56,37,54,52,53,57,64,62,39,76,82,44,102,62,95,69,86,84,71,75,86,72,58,67,66,62,53,42,48,50,51,43,52,47,51,53,51,61,69,28,60,55,44,46,52,50,43,54,45,32,48,51,44,61,75,68,64,59,72,76,84,41,77,61,58,50,50,38,47,45,51,43,38,51,50,41,33,44,51,52,52,50,52,56,56,35,46,74,82,40,77,95,72,57,69,70,65,34,29,48,84,58,42,56,70,72,60,46,54,54,48,16,52,48,45,51,56,41,50,56,46,50,50,54,45,51,73,76,39,61,88,79,52,56,73,66,54,54,50,44,41,50,53,34,51,54,51,48,69,76,37,65,83,58,41,67,87,128

Radius of gyration: 33.26 Å; Cα contacts (8 Å, |Δi|>4): 625; chains: 1; bounding box: 97×60×90 Å

Nearest PDB structures (foldseek):
  8fn6-assembly1_3  TM=6.504E-01  e=9.050E-14  Trypanosoma brucei
  8fni-assembly1_6  TM=3.486E-01  e=1.360E-03  Trypanosoma brucei
  9g6k-assembly1_Ld  TM=4.629E-01  e=2.840E+00  Toxoplasma gondii
  9g6k-assembly1_Li  TM=4.361E-01  e=3.519E+00  Toxoplasma gondii
  8apo-assembly1_Xd  TM=1.767E-01  e=7.053E-01  Polytomella magna

pLDDT: mean 76.35, std 18.21, range [24.56, 95.44]